Protein AF-A0A8H6BYC6-F1 (afdb_monomer_lite)

InterPro domains:
  IPR032675 Leucine-rich repeat domain superfamily [G3DSA:3.80.10.10] (5-93)
  IPR032675 Leucine-rich repeat domain superfamily [G3DSA:3.80.10.10] (94-194)
  IPR050328 Multifunctional Developmental and Immune Receptor [PTHR24373] (11-274)

Radius of gyration: 27.04 Å; chains: 1; bounding box: 64×53×70 Å

pLDDT: mean 70.38, std 21.56, range [21.83, 97.31]

Sequence (434 aa):
MVGCNLLPPQTIKNYMEFPENLEKLNLTHCYLSTLFYFKFPNSLVELALSGNAIQDLTSYNDVNKNWTDLVNLQDLDLYSNRIDTFNNGWPLFNDMFNKQLQLVDLRLNVCSIEKIAEELNLPPQMKVLDLSNNSLTGPFYLSRSLKHLYVLNLAENSIDDIKIIHEDDDPCRLYLLNLSYNPTDVASKMCLTRVYENSHLYYYNYCLGIRDFAICKPTMIDTELLLTYKSNMVQVDNYNDIKTSELDNNKVVQVISTSSYIFSDEIVDNIFNQQSKPAKSSTKYIEVSYEDAISVSQSQIWARFKNCIPNHSQNRATYKQGWSIDLGSGGNARLDFSNFLGGIGPAFKNELVGSFGIGGSLTCEINAGNHLQIAVLVKSFTVDKVKQREVKFTKFGLKNSKKKGWTFFPKFVLFDKKSLEIACITDPKFLDCS

Structure (mmCIF, N/CA/C/O backbone):
data_AF-A0A8H6BYC6-F1
#
_entry.id   AF-A0A8H6BYC6-F1
#
loop_
_atom_site.group_PDB
_atom_site.id
_atom_site.type_symbol
_atom_site.label_atom_id
_atom_site.label_alt_id
_atom_site.label_comp_id
_atom_site.label_asym_id
_atom_site.label_entity_id
_atom_site.label_seq_id
_atom_site.pdbx_PDB_ins_code
_atom_site.Cartn_x
_atom_site.Cartn_y
_atom_site.Cartn_z
_atom_site.occupancy
_atom_site.B_iso_or_equiv
_atom_site.auth_seq_id
_atom_site.auth_comp_id
_atom_site.auth_asym_id
_atom_site.auth_atom_id
_atom_site.pdbx_PDB_model_num
ATOM 1 N N . MET A 1 1 ? 14.139 -13.428 -23.090 1.00 34.16 1 MET A N 1
ATOM 2 C CA . MET A 1 1 ? 14.321 -12.006 -22.737 1.00 34.16 1 MET A CA 1
ATOM 3 C C . MET A 1 1 ? 14.955 -11.313 -23.921 1.00 34.16 1 MET A C 1
ATOM 5 O O . MET A 1 1 ? 16.068 -11.667 -24.283 1.00 34.16 1 MET A O 1
ATOM 9 N N . VAL A 1 2 ? 14.230 -10.398 -24.556 1.00 36.12 2 VAL A N 1
ATOM 10 C CA . VAL A 1 2 ? 14.816 -9.447 -25.503 1.00 36.12 2 VAL A CA 1
ATOM 11 C C . VAL A 1 2 ? 14.930 -8.157 -24.702 1.00 36.12 2 VAL A C 1
ATOM 13 O O . VAL A 1 2 ? 13.922 -7.497 -24.482 1.00 36.12 2 VAL A O 1
ATOM 16 N N . GLY A 1 3 ? 16.107 -7.883 -24.140 1.00 48.03 3 GLY A N 1
ATOM 17 C CA . GLY A 1 3 ? 16.351 -6.598 -23.486 1.00 48.03 3 GLY A CA 1
ATOM 18 C C . GLY A 1 3 ? 16.288 -5.476 -24.519 1.00 48.03 3 GLY A C 1
ATOM 19 O O . GLY A 1 3 ? 16.580 -5.698 -25.700 1.00 48.03 3 GLY A O 1
ATOM 20 N N . CYS A 1 4 ? 15.903 -4.273 -24.104 1.00 63.75 4 CYS A N 1
ATOM 21 C CA . CYS A 1 4 ? 15.996 -3.106 -24.976 1.00 63.75 4 CYS A CA 1
ATOM 22 C C . CYS A 1 4 ? 17.483 -2.824 -25.179 1.00 63.75 4 CYS A C 1
ATOM 24 O O . CYS A 1 4 ? 18.157 -2.338 -24.277 1.00 63.75 4 CYS A O 1
ATOM 26 N N . ASN A 1 5 ? 18.018 -3.163 -26.348 1.00 60.00 5 ASN A N 1
ATOM 27 C CA . ASN A 1 5 ? 19.403 -2.857 -26.682 1.00 60.00 5 ASN A CA 1
ATOM 28 C C . ASN A 1 5 ? 19.475 -1.400 -27.166 1.00 60.00 5 ASN A C 1
ATOM 30 O O . ASN A 1 5 ? 19.640 -1.126 -28.356 1.00 60.00 5 ASN A O 1
ATOM 34 N N . LEU A 1 6 ? 19.212 -0.465 -26.248 1.00 68.38 6 LEU A N 1
ATOM 35 C CA . LEU A 1 6 ? 19.207 0.965 -26.530 1.00 68.38 6 LEU A CA 1
ATOM 36 C C . LEU A 1 6 ? 20.654 1.456 -26.536 1.00 68.38 6 LEU A C 1
ATOM 38 O O . LEU A 1 6 ? 21.288 1.597 -25.493 1.00 68.38 6 LEU A O 1
ATOM 42 N N . LEU A 1 7 ? 21.187 1.694 -27.732 1.00 63.09 7 LEU A N 1
ATOM 43 C CA . LEU A 1 7 ? 22.473 2.364 -27.883 1.00 63.09 7 LEU A CA 1
ATOM 44 C C . LEU A 1 7 ? 22.322 3.856 -27.546 1.00 63.09 7 LEU A C 1
ATOM 46 O O . LEU A 1 7 ? 21.262 4.431 -27.820 1.00 63.09 7 LEU A O 1
ATOM 50 N N . PRO A 1 8 ? 23.369 4.506 -27.003 1.00 65.75 8 PRO A N 1
ATOM 51 C CA . PRO A 1 8 ? 23.369 5.948 -26.808 1.00 65.75 8 PRO A CA 1
ATOM 52 C C . PRO A 1 8 ? 22.996 6.667 -28.115 1.00 65.75 8 PRO A C 1
ATOM 54 O O . PRO A 1 8 ? 23.532 6.324 -29.176 1.00 65.75 8 PRO A O 1
ATOM 57 N N . PRO A 1 9 ? 22.082 7.647 -28.074 1.00 67.81 9 PRO A N 1
ATOM 58 C CA . PRO A 1 9 ? 21.648 8.354 -29.265 1.00 67.81 9 PRO A CA 1
ATOM 59 C C . PRO A 1 9 ? 22.823 9.122 -29.878 1.00 67.81 9 PRO A C 1
ATOM 61 O O . PRO A 1 9 ? 23.413 9.988 -29.241 1.00 67.81 9 PRO A O 1
ATOM 64 N N . GLN A 1 10 ? 23.123 8.851 -31.150 1.00 68.12 10 GLN A N 1
ATOM 65 C CA . GLN A 1 10 ? 24.040 9.658 -31.968 1.00 68.12 10 GLN A CA 1
ATOM 66 C C . GLN A 1 10 ? 23.292 10.846 -32.605 1.00 68.12 10 GLN A C 1
ATOM 68 O O . GLN A 1 10 ? 23.380 11.089 -33.807 1.00 68.12 10 GLN A O 1
ATOM 73 N N . THR A 1 11 ? 22.464 11.541 -31.821 1.00 63.91 11 THR A N 1
ATOM 74 C CA . THR A 1 11 ? 21.642 12.667 -32.291 1.00 63.91 11 THR A CA 1
ATOM 75 C C . THR A 1 11 ? 22.317 13.999 -31.975 1.00 63.91 11 THR A C 1
ATOM 77 O O . THR A 1 11 ? 23.083 14.100 -31.026 1.00 63.91 11 THR A O 1
ATOM 80 N N . ILE A 1 12 ? 21.976 15.063 -32.717 1.00 61.50 12 ILE A N 1
ATOM 81 C CA . ILE A 1 12 ? 22.467 16.435 -32.449 1.00 61.50 12 ILE A CA 1
ATOM 82 C C . ILE A 1 12 ? 22.128 16.883 -31.015 1.00 61.50 12 ILE A C 1
ATOM 84 O O . ILE A 1 12 ? 22.868 17.649 -30.403 1.00 61.50 12 ILE A O 1
ATOM 88 N N . LYS A 1 13 ? 21.005 16.391 -30.475 1.00 63.78 13 LYS A N 1
ATOM 89 C CA . LYS A 1 13 ? 20.530 16.694 -29.121 1.00 63.78 13 LYS A CA 1
ATOM 90 C C . LYS A 1 13 ? 21.220 15.855 -28.029 1.00 63.78 13 LYS A C 1
ATOM 92 O O . LYS A 1 13 ? 21.115 16.215 -26.865 1.00 63.78 13 LYS A O 1
ATOM 97 N N . ASN A 1 14 ? 21.924 14.769 -28.375 1.00 78.88 14 ASN A N 1
ATOM 98 C CA . ASN A 1 14 ? 22.519 13.785 -27.452 1.00 78.88 14 ASN A CA 1
ATOM 99 C C . ASN A 1 14 ? 21.523 13.070 -26.509 1.00 78.88 14 ASN A C 1
ATOM 101 O O . ASN A 1 14 ? 21.938 12.414 -25.554 1.00 78.88 14 ASN A O 1
ATOM 105 N N . TYR A 1 15 ? 20.217 13.163 -26.772 1.00 85.44 15 TYR A N 1
ATOM 106 C CA . TYR A 1 15 ? 19.170 12.434 -26.054 1.00 85.44 15 TYR A CA 1
ATOM 107 C C . TYR A 1 15 ? 18.055 11.970 -27.004 1.00 85.44 15 TYR A C 1
ATOM 109 O O . TYR A 1 15 ? 17.908 12.471 -28.124 1.00 85.44 15 TYR A O 1
ATOM 117 N N . MET A 1 16 ? 17.293 10.982 -26.545 1.00 88.06 16 MET A N 1
ATOM 118 C CA . MET A 1 16 ? 16.109 10.410 -27.174 1.00 88.06 16 MET A CA 1
ATOM 119 C C . MET A 1 16 ? 14.857 11.093 -26.616 1.00 88.06 16 MET A C 1
ATOM 121 O O . MET A 1 16 ? 14.696 11.191 -25.401 1.00 88.06 16 MET A O 1
ATOM 1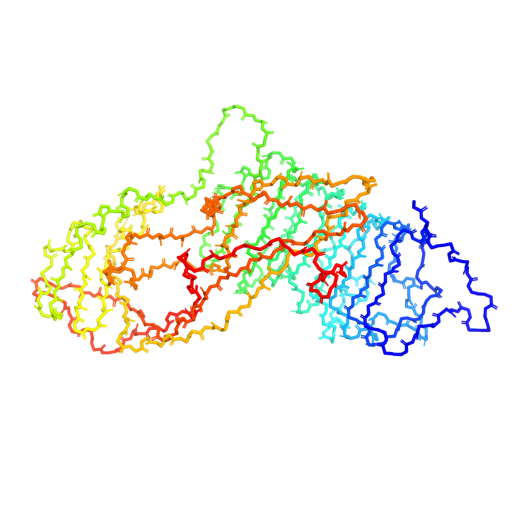25 N N . GLU A 1 17 ? 13.982 11.560 -27.505 1.00 90.44 17 GLU A N 1
ATOM 126 C CA . GLU A 1 17 ? 12.673 12.127 -27.162 1.00 90.44 17 GLU A CA 1
ATOM 127 C C . GLU A 1 17 ? 11.577 11.085 -27.407 1.00 90.44 17 GLU A C 1
ATOM 129 O O . GLU A 1 17 ? 11.654 10.295 -28.351 1.00 90.44 17 GLU A O 1
ATOM 134 N N . PHE A 1 18 ? 10.547 11.107 -26.566 1.00 91.44 18 PHE A N 1
ATOM 135 C CA . PHE A 1 18 ? 9.344 10.293 -26.722 1.00 91.44 18 PHE A CA 1
ATOM 136 C C . PHE A 1 18 ? 8.170 11.167 -27.188 1.00 91.44 18 PHE A C 1
ATOM 138 O O . PHE A 1 18 ? 8.237 12.391 -27.057 1.00 91.44 18 PHE A O 1
ATOM 145 N N . PRO A 1 19 ? 7.088 10.574 -27.729 1.00 94.56 19 PRO A N 1
ATOM 146 C CA . PRO A 1 19 ? 5.890 11.327 -28.089 1.00 94.56 19 PRO A CA 1
ATOM 147 C C . PRO A 1 19 ? 5.368 12.167 -26.916 1.00 94.56 19 PRO A C 1
ATOM 149 O O . PRO A 1 19 ? 5.269 11.668 -25.798 1.00 94.56 19 PRO A O 1
ATOM 152 N N . GLU A 1 20 ? 4.983 13.419 -27.175 1.00 94.25 20 GLU A N 1
ATOM 153 C CA . GLU A 1 20 ? 4.589 14.373 -26.122 1.00 94.25 20 GLU A CA 1
ATOM 154 C C . GLU A 1 20 ? 3.358 13.938 -25.310 1.00 94.25 20 GLU A C 1
ATOM 156 O O . GLU A 1 20 ? 3.201 14.378 -24.179 1.00 94.25 20 GLU A O 1
ATOM 161 N N . ASN A 1 21 ? 2.520 13.043 -25.847 1.00 94.94 21 ASN A N 1
ATOM 162 C CA . ASN A 1 21 ? 1.317 12.512 -25.187 1.00 94.94 21 ASN A CA 1
ATOM 163 C C . ASN A 1 21 ? 1.530 11.120 -24.556 1.00 94.94 21 ASN A C 1
ATOM 165 O O . ASN A 1 21 ? 0.559 10.420 -24.275 1.00 94.94 21 ASN A O 1
ATOM 169 N N . LEU A 1 22 ? 2.777 10.654 -24.428 1.00 95.75 22 LEU A N 1
ATOM 170 C CA . LEU A 1 22 ? 3.064 9.336 -23.868 1.00 95.75 22 LEU A CA 1
ATOM 171 C C . LEU A 1 22 ? 2.863 9.329 -22.345 1.00 95.75 22 LEU A C 1
ATOM 173 O O . LEU A 1 22 ? 3.678 9.863 -21.603 1.00 95.75 22 LEU A O 1
ATOM 177 N N . GLU A 1 23 ? 1.822 8.636 -21.886 1.00 94.62 23 GLU A N 1
ATOM 178 C CA . GLU A 1 23 ? 1.494 8.527 -20.457 1.00 94.62 23 GLU A CA 1
ATOM 179 C C . GLU A 1 23 ? 2.220 7.378 -19.743 1.00 94.62 23 GLU A C 1
ATOM 181 O O . GLU A 1 23 ? 2.421 7.427 -18.532 1.00 94.62 23 GLU A O 1
ATOM 186 N N . LYS A 1 24 ? 2.623 6.330 -20.468 1.00 96.19 24 LYS A N 1
ATOM 187 C CA . LYS A 1 24 ? 3.232 5.128 -19.883 1.00 96.19 24 LYS A CA 1
ATOM 188 C C . LYS A 1 24 ? 4.471 4.723 -20.653 1.00 96.19 24 LYS A C 1
ATOM 190 O O . LYS A 1 24 ? 4.411 4.543 -21.870 1.00 96.19 24 LYS A O 1
ATOM 195 N N . LEU A 1 25 ? 5.577 4.530 -19.946 1.00 93.69 25 LEU A N 1
ATOM 196 C CA . LEU A 1 25 ? 6.842 4.130 -20.547 1.00 93.69 25 LEU A CA 1
ATOM 197 C C . LEU A 1 25 ? 7.466 2.980 -19.763 1.00 93.69 25 LEU A C 1
ATOM 199 O O . LEU A 1 25 ? 7.747 3.093 -18.572 1.00 93.69 25 LEU A O 1
ATOM 203 N N . ASN A 1 26 ? 7.718 1.877 -20.466 1.00 91.19 26 ASN A N 1
ATOM 204 C CA . ASN A 1 26 ? 8.394 0.716 -19.915 1.00 91.19 26 ASN A CA 1
ATOM 205 C C . ASN A 1 26 ? 9.794 0.574 -20.525 1.00 91.19 26 ASN A C 1
ATOM 207 O O . ASN A 1 26 ? 9.941 0.274 -21.709 1.00 91.19 26 ASN A O 1
ATOM 211 N N . LEU A 1 27 ? 10.805 0.785 -19.688 1.00 92.12 27 LEU A N 1
ATOM 212 C CA . LEU A 1 27 ? 12.231 0.633 -19.968 1.00 92.12 27 LEU A CA 1
ATOM 213 C C . LEU A 1 27 ? 12.862 -0.432 -19.048 1.00 92.12 27 LEU A C 1
ATOM 215 O O . LEU A 1 27 ? 14.008 -0.319 -18.609 1.00 92.12 27 LEU A O 1
ATOM 219 N N . THR A 1 28 ? 12.096 -1.475 -18.738 1.00 90.62 28 THR A N 1
ATOM 220 C CA . THR A 1 28 ? 12.511 -2.585 -17.880 1.00 90.62 28 THR A CA 1
ATOM 221 C C . THR A 1 28 ? 13.517 -3.503 -18.588 1.00 90.62 28 THR A C 1
ATOM 223 O O . THR A 1 28 ? 13.312 -3.878 -19.742 1.00 90.62 28 THR A O 1
ATOM 226 N N . HIS A 1 29 ? 14.586 -3.912 -17.896 1.00 90.50 29 HIS A N 1
ATOM 227 C CA . HIS A 1 29 ? 15.654 -4.778 -18.423 1.00 90.50 29 HIS A CA 1
ATOM 228 C C . HIS A 1 29 ? 16.299 -4.253 -19.724 1.00 90.50 29 HIS A C 1
ATOM 230 O O . HIS A 1 29 ? 16.601 -5.019 -20.645 1.00 90.50 29 HIS A O 1
ATOM 236 N N . CYS A 1 30 ? 16.527 -2.940 -19.804 1.00 88.75 30 CYS A N 1
ATOM 237 C CA . CYS A 1 30 ? 17.185 -2.290 -20.942 1.00 88.75 30 CYS A CA 1
ATOM 238 C C . CYS A 1 30 ? 18.696 -2.038 -20.712 1.00 88.75 30 CYS A C 1
ATOM 240 O O . CYS A 1 30 ? 19.317 -1.307 -21.479 1.00 88.75 30 CYS A O 1
ATOM 242 N N . TYR A 1 31 ? 19.297 -2.608 -19.657 1.00 89.31 31 TYR A N 1
ATOM 243 C CA . TYR A 1 31 ? 20.715 -2.427 -19.294 1.00 89.31 31 TYR A CA 1
ATOM 244 C C . TYR A 1 31 ? 21.146 -0.963 -19.076 1.00 89.31 31 TYR A C 1
ATOM 246 O O . TYR A 1 31 ? 22.307 -0.609 -19.288 1.00 89.31 31 TYR A O 1
ATOM 254 N N . LEU A 1 32 ? 20.228 -0.099 -18.639 1.00 90.81 32 LEU A N 1
ATOM 255 C CA . LEU A 1 32 ? 20.509 1.324 -18.445 1.00 90.81 32 LEU A CA 1
ATOM 256 C C . LEU A 1 32 ? 21.374 1.534 -17.201 1.00 90.81 32 LEU A C 1
ATOM 258 O O . LEU A 1 32 ? 20.978 1.152 -16.108 1.00 90.81 32 LEU A O 1
ATOM 262 N N . SER A 1 33 ? 22.534 2.172 -17.339 1.00 90.94 33 SER A N 1
ATOM 263 C CA . SER A 1 33 ? 23.321 2.660 -16.192 1.00 90.94 33 SER A CA 1
ATOM 264 C C . SER A 1 33 ? 23.049 4.131 -15.865 1.00 90.94 33 SER A C 1
ATOM 266 O O . SER A 1 33 ? 23.378 4.601 -14.779 1.00 90.94 33 SER A O 1
ATOM 268 N N . THR A 1 34 ? 22.443 4.867 -16.799 1.00 89.88 34 THR A N 1
ATOM 269 C CA . THR A 1 34 ? 22.143 6.296 -16.677 1.00 89.88 34 THR A CA 1
ATOM 270 C C . THR A 1 34 ? 20.880 6.660 -17.452 1.00 89.88 34 THR A C 1
ATOM 272 O O . THR A 1 34 ? 20.549 6.030 -18.459 1.00 89.88 34 THR A O 1
ATOM 275 N N . LEU A 1 35 ? 20.200 7.714 -16.998 1.00 91.19 35 LEU A N 1
ATOM 276 C CA . LEU A 1 35 ? 19.037 8.303 -17.665 1.00 91.19 35 LEU A CA 1
ATOM 277 C C . LEU A 1 35 ? 19.395 9.520 -18.528 1.00 91.19 35 LEU A C 1
ATOM 279 O O . LEU A 1 35 ? 18.521 10.103 -19.168 1.00 91.19 35 LEU A O 1
ATOM 283 N N . PHE A 1 36 ? 20.678 9.889 -18.591 1.00 89.31 36 PHE A N 1
ATOM 284 C CA . PHE A 1 36 ? 21.164 11.068 -19.308 1.00 89.31 36 PHE A CA 1
ATOM 285 C C . PHE A 1 36 ? 20.740 11.112 -20.788 1.00 89.31 36 PHE A C 1
ATOM 287 O O . PHE A 1 36 ? 20.568 12.185 -21.363 1.00 89.31 36 PHE A O 1
ATOM 294 N N . TYR A 1 37 ? 20.544 9.953 -21.413 1.00 88.69 37 TYR A N 1
ATOM 295 C CA . TYR A 1 37 ? 20.213 9.844 -22.832 1.00 88.69 37 TYR A CA 1
ATOM 296 C C . TYR A 1 37 ? 18.720 9.947 -23.150 1.00 88.69 37 TYR A C 1
ATOM 298 O O . TYR A 1 37 ? 18.348 9.780 -24.308 1.00 88.69 37 TYR A O 1
ATOM 306 N N . PHE A 1 38 ? 17.861 10.222 -22.172 1.00 91.88 38 PHE A N 1
ATOM 307 C CA . PHE A 1 38 ? 16.415 10.304 -22.370 1.00 91.88 38 PHE A CA 1
ATOM 308 C C . PHE A 1 38 ? 15.901 11.690 -22.017 1.00 91.88 38 PHE A C 1
ATOM 310 O O . PHE A 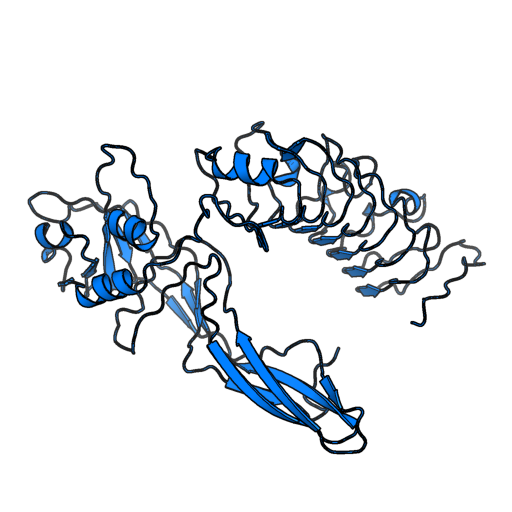1 38 ? 16.383 12.305 -21.074 1.00 91.88 38 PHE A O 1
ATOM 317 N N . LYS A 1 39 ? 14.893 12.159 -22.748 1.00 93.62 39 LYS A N 1
ATOM 318 C CA . LYS A 1 39 ? 14.033 13.269 -22.345 1.00 93.62 39 LYS A CA 1
ATOM 319 C C . LYS A 1 39 ? 12.609 12.740 -22.247 1.00 93.62 39 LYS A C 1
ATOM 321 O O . LYS A 1 39 ? 11.969 12.485 -23.270 1.00 93.62 39 LYS A O 1
ATOM 326 N N . PHE A 1 40 ? 12.144 12.532 -21.020 1.00 95.69 40 PHE A N 1
ATOM 327 C CA . PHE A 1 40 ? 10.798 12.034 -20.771 1.00 95.69 40 PHE A CA 1
ATOM 328 C C . PHE A 1 40 ? 9.763 13.148 -21.002 1.00 95.69 40 PHE A C 1
ATOM 330 O O . PHE A 1 40 ? 10.038 14.308 -20.681 1.00 95.69 40 PHE A O 1
ATOM 337 N N . PRO A 1 41 ? 8.594 12.829 -21.583 1.00 95.31 41 PRO A N 1
ATOM 338 C CA . PRO A 1 41 ? 7.543 13.808 -21.808 1.00 95.31 41 PRO A CA 1
ATOM 339 C C . PRO A 1 41 ? 6.835 14.128 -20.486 1.00 95.31 41 PRO A C 1
ATOM 341 O O . PRO A 1 41 ? 6.686 13.270 -19.620 1.00 95.31 41 PRO A O 1
ATOM 344 N N . ASN A 1 42 ? 6.366 15.364 -20.328 1.00 95.12 42 ASN A N 1
ATOM 345 C CA . ASN A 1 42 ? 5.672 15.815 -19.115 1.00 95.12 42 ASN A CA 1
ATOM 346 C C . ASN A 1 42 ? 4.287 15.167 -18.912 1.00 95.12 42 ASN A C 1
ATOM 348 O O . ASN A 1 42 ? 3.733 15.252 -17.819 1.00 95.12 42 ASN A O 1
ATOM 352 N N . SER A 1 43 ? 3.723 14.528 -19.940 1.00 96.38 43 SER A N 1
ATOM 353 C CA . SER A 1 43 ? 2.489 13.735 -19.864 1.00 96.38 43 SER A CA 1
ATOM 354 C C . SER A 1 43 ? 2.671 12.386 -19.167 1.00 96.38 43 SER A C 1
ATOM 356 O O . SER A 1 43 ? 1.677 11.723 -18.884 1.00 96.38 43 SER A O 1
ATOM 358 N N . LEU A 1 44 ? 3.911 11.980 -18.877 1.00 97.31 44 LEU A N 1
ATOM 359 C CA . LEU A 1 44 ? 4.208 10.673 -18.310 1.00 97.31 44 LEU A CA 1
ATOM 360 C C . LEU A 1 44 ? 3.614 10.520 -16.902 1.00 97.31 44 LEU A C 1
ATOM 362 O O . LEU A 1 44 ? 3.881 11.327 -16.015 1.00 97.31 44 LEU A O 1
ATOM 366 N N . VAL A 1 45 ? 2.832 9.458 -16.718 1.00 95.06 45 VAL A N 1
ATOM 367 C CA . VAL A 1 45 ? 2.161 9.058 -15.474 1.00 95.06 45 VAL A CA 1
ATOM 368 C C . VAL A 1 45 ? 2.851 7.846 -14.849 1.00 95.06 45 VAL A C 1
ATOM 370 O O . VAL A 1 45 ? 3.026 7.808 -13.633 1.00 95.06 45 VAL A O 1
ATOM 373 N N . GLU A 1 46 ? 3.288 6.885 -15.667 1.00 96.19 46 GLU A N 1
ATOM 374 C CA . GLU A 1 46 ? 3.936 5.650 -15.208 1.00 96.19 46 GLU A CA 1
ATOM 375 C C . GLU A 1 46 ? 5.289 5.460 -15.908 1.00 96.19 46 GLU A C 1
ATOM 377 O O . GLU A 1 46 ? 5.368 5.421 -17.144 1.00 96.19 46 GLU A O 1
ATOM 382 N N . LEU A 1 47 ? 6.354 5.300 -15.118 1.00 95.88 47 LEU A N 1
ATOM 383 C CA . LEU A 1 47 ? 7.709 5.043 -15.604 1.00 95.88 47 LEU A CA 1
ATOM 384 C C . LEU A 1 47 ? 8.279 3.780 -14.955 1.00 95.88 47 LEU A C 1
ATOM 386 O O . LEU A 1 47 ? 8.622 3.772 -13.773 1.00 95.88 47 LEU A O 1
ATOM 390 N N . ALA A 1 48 ? 8.427 2.721 -15.752 1.00 94.50 48 ALA A N 1
ATOM 391 C CA . ALA A 1 48 ? 9.052 1.478 -15.314 1.00 94.50 48 ALA A CA 1
ATOM 392 C C . ALA A 1 48 ? 10.510 1.405 -15.781 1.00 94.50 48 ALA A C 1
ATOM 394 O O . ALA A 1 48 ? 10.788 1.312 -16.975 1.00 94.50 48 ALA A O 1
ATOM 395 N N . LEU A 1 49 ? 11.440 1.422 -14.830 1.00 95.38 49 LEU A N 1
ATOM 396 C CA . LEU A 1 49 ? 12.895 1.376 -15.017 1.00 95.38 49 LEU A CA 1
ATOM 397 C C . LEU A 1 49 ? 13.518 0.150 -14.334 1.00 95.38 49 LEU A C 1
ATOM 399 O O . LEU A 1 49 ? 14.713 0.135 -14.022 1.00 95.38 49 LEU A O 1
ATOM 403 N N . SER A 1 50 ? 12.718 -0.886 -14.104 1.00 94.25 50 SER A N 1
ATOM 404 C CA . SER A 1 50 ? 13.137 -2.041 -13.322 1.00 94.25 50 SER A CA 1
ATOM 405 C C . SER A 1 50 ? 14.191 -2.916 -14.023 1.00 94.25 50 SER A C 1
ATOM 407 O O . SER A 1 50 ? 14.261 -2.968 -15.252 1.00 94.25 50 SER A O 1
ATOM 409 N N . GLY A 1 51 ? 15.036 -3.614 -13.263 1.00 93.19 51 GLY A N 1
ATOM 410 C CA . GLY A 1 51 ? 16.017 -4.562 -13.810 1.00 93.19 51 GLY A CA 1
ATOM 411 C C . GLY A 1 51 ? 17.127 -3.907 -14.641 1.00 93.19 51 GLY A C 1
ATOM 412 O O . GLY A 1 51 ? 17.589 -4.485 -15.628 1.00 93.19 51 GLY A O 1
ATOM 413 N N . ASN A 1 52 ? 17.526 -2.685 -14.288 1.00 93.06 52 ASN A N 1
ATOM 414 C CA . ASN A 1 52 ? 18.601 -1.941 -14.944 1.00 93.06 52 ASN A CA 1
ATOM 415 C C . ASN A 1 52 ? 19.857 -1.877 -14.044 1.00 93.06 52 ASN A C 1
ATOM 417 O O . ASN A 1 52 ? 20.019 -2.643 -13.098 1.00 93.06 52 ASN A O 1
ATOM 421 N N . ALA A 1 53 ? 20.811 -1.012 -14.384 1.00 94.38 53 ALA A N 1
ATOM 422 C CA . ALA A 1 53 ? 22.046 -0.779 -13.638 1.00 94.38 53 ALA A CA 1
ATOM 423 C C . ALA A 1 53 ? 22.150 0.675 -13.141 1.00 94.38 53 ALA A C 1
ATOM 425 O O . ALA A 1 53 ? 23.258 1.190 -12.981 1.00 94.38 53 ALA A O 1
ATOM 426 N N . ILE A 1 54 ? 21.012 1.346 -12.938 1.00 93.12 54 ILE A N 1
ATOM 427 C CA . ILE A 1 54 ? 20.957 2.745 -12.507 1.00 93.12 54 ILE A CA 1
ATOM 428 C C . ILE A 1 54 ? 21.445 2.809 -11.061 1.00 93.12 54 ILE A C 1
ATOM 430 O O . ILE A 1 54 ? 20.938 2.086 -10.209 1.00 93.12 54 ILE A O 1
ATOM 434 N N . GLN A 1 55 ? 22.433 3.658 -10.793 1.00 92.00 55 GLN A N 1
ATOM 435 C CA . GLN A 1 55 ? 22.936 3.914 -9.438 1.00 92.00 55 GLN A CA 1
ATOM 436 C C . GLN A 1 55 ? 22.443 5.260 -8.898 1.00 92.00 55 GLN A C 1
ATOM 438 O O . GLN A 1 55 ? 22.247 5.409 -7.697 1.00 92.00 55 GLN A O 1
ATOM 443 N N . ASP A 1 56 ? 22.203 6.226 -9.788 1.00 86.62 56 ASP A N 1
ATOM 444 C CA . ASP A 1 56 ? 21.880 7.596 -9.409 1.00 86.62 56 ASP A CA 1
ATOM 445 C C . ASP A 1 56 ? 20.875 8.254 -10.370 1.00 86.62 56 ASP A C 1
ATOM 447 O O . ASP A 1 56 ? 21.070 8.300 -11.593 1.00 86.62 56 ASP A O 1
ATOM 451 N N . LEU A 1 57 ? 19.807 8.811 -9.793 1.00 89.50 57 LEU A N 1
ATOM 452 C CA . LEU A 1 57 ? 18.776 9.547 -10.521 1.00 89.50 57 LEU A CA 1
ATOM 453 C C . LEU A 1 57 ? 19.174 10.994 -10.824 1.00 89.50 57 LEU A C 1
ATOM 455 O O . LEU A 1 57 ? 18.578 11.586 -11.728 1.00 89.50 57 LEU A O 1
ATOM 459 N N . THR A 1 58 ? 20.167 11.575 -10.136 1.00 88.00 58 THR A N 1
ATOM 460 C CA . THR A 1 58 ? 20.570 12.969 -10.407 1.00 88.00 58 THR A CA 1
ATOM 461 C C . THR A 1 58 ? 21.119 13.143 -11.824 1.00 88.00 58 THR A C 1
ATOM 463 O O . THR A 1 58 ? 20.965 14.212 -12.408 1.00 88.00 58 THR A O 1
ATOM 466 N N . SER A 1 59 ? 21.627 12.063 -12.432 1.00 86.50 59 SER A N 1
ATOM 467 C CA . SER A 1 59 ? 22.110 12.031 -13.820 1.00 86.50 59 SER A CA 1
ATOM 468 C C . SER A 1 59 ? 21.067 12.386 -14.891 1.00 86.50 59 SER A C 1
ATOM 470 O O . SER A 1 59 ? 21.440 12.700 -16.023 1.00 86.50 59 SER A O 1
ATOM 472 N N . TYR A 1 60 ? 19.769 12.341 -14.568 1.00 91.50 60 TYR A N 1
ATOM 473 C CA . TYR A 1 60 ? 18.720 12.803 -15.481 1.00 91.50 60 TYR A CA 1
ATOM 474 C C . TYR A 1 60 ? 18.666 14.332 -15.580 1.00 91.50 60 TYR A C 1
ATOM 476 O O . TYR A 1 60 ? 18.323 14.850 -16.638 1.00 91.50 60 TYR A O 1
ATOM 484 N N . ASN A 1 61 ? 19.006 15.052 -14.508 1.00 89.81 61 ASN A N 1
ATOM 485 C CA . ASN A 1 61 ? 18.861 16.501 -14.456 1.00 89.81 61 ASN A CA 1
ATOM 486 C C . ASN A 1 61 ? 19.967 17.214 -15.245 1.00 89.81 61 ASN A C 1
ATOM 488 O O . ASN A 1 61 ? 21.150 17.081 -14.942 1.00 89.81 61 ASN A O 1
ATOM 492 N N . ASP A 1 62 ? 19.574 18.045 -16.206 1.00 88.38 62 ASP A N 1
ATOM 493 C CA . ASP A 1 62 ? 20.436 19.011 -16.882 1.00 88.38 62 ASP A CA 1
ATOM 494 C C . ASP A 1 62 ? 19.646 20.275 -17.288 1.00 88.38 62 ASP A C 1
ATOM 496 O O . ASP A 1 62 ? 18.540 20.525 -16.812 1.00 88.38 62 ASP A O 1
ATOM 500 N N . VAL A 1 63 ? 20.224 21.110 -18.157 1.00 88.00 63 VAL A N 1
ATOM 501 C CA . VAL A 1 63 ? 19.596 22.359 -18.629 1.00 88.00 63 VAL A CA 1
ATOM 502 C C . VAL A 1 63 ? 18.342 22.157 -19.499 1.00 88.00 63 VAL A C 1
ATOM 504 O O . VAL A 1 63 ? 17.595 23.108 -19.707 1.00 88.00 63 VAL A O 1
ATOM 507 N N . ASN A 1 64 ? 18.118 20.957 -20.037 1.00 88.81 64 ASN A N 1
ATOM 508 C CA . ASN A 1 64 ? 17.052 20.612 -20.986 1.00 88.81 64 ASN A CA 1
ATOM 509 C C . ASN A 1 64 ? 16.017 19.622 -20.432 1.00 88.81 64 ASN A C 1
ATOM 511 O O . ASN A 1 64 ? 14.961 19.451 -21.054 1.00 88.81 64 ASN A O 1
ATOM 515 N N . LYS A 1 65 ? 16.347 18.914 -19.350 1.00 91.12 65 LYS A N 1
ATOM 516 C CA . LYS A 1 65 ? 15.510 17.881 -18.737 1.00 91.12 65 LYS A CA 1
ATOM 517 C C . LYS A 1 65 ? 15.673 17.885 -17.223 1.00 91.12 65 LYS A C 1
ATOM 519 O O . LYS A 1 65 ? 16.791 17.904 -16.717 1.00 91.12 65 LYS A O 1
ATOM 524 N N . ASN A 1 66 ? 14.559 17.843 -16.499 1.00 90.62 66 ASN A N 1
ATOM 525 C CA . ASN A 1 66 ? 14.566 17.773 -15.045 1.00 90.62 66 ASN A CA 1
ATOM 526 C C . ASN A 1 66 ? 13.453 16.852 -14.536 1.00 90.62 66 ASN A C 1
ATOM 528 O O . ASN A 1 66 ? 12.349 16.834 -15.082 1.00 90.62 66 ASN A O 1
ATOM 532 N N . TRP A 1 67 ? 13.711 16.100 -13.464 1.00 91.81 67 TRP A N 1
ATOM 533 C CA . TRP A 1 67 ? 12.676 15.331 -12.760 1.00 91.81 67 TRP A CA 1
ATOM 534 C C . TRP A 1 67 ? 11.484 16.198 -12.346 1.00 91.81 67 TRP A C 1
ATOM 536 O O . TRP A 1 67 ? 10.354 15.719 -12.334 1.00 91.81 67 TRP A O 1
ATOM 546 N N . THR A 1 68 ? 11.715 17.482 -12.056 1.00 89.31 68 THR A N 1
ATOM 547 C CA . THR A 1 68 ? 10.654 18.434 -11.698 1.00 89.31 68 THR A CA 1
ATOM 548 C C . THR A 1 68 ? 9.684 18.733 -12.830 1.00 89.31 68 THR A C 1
ATOM 550 O O . THR A 1 68 ? 8.589 19.216 -12.553 1.00 89.31 68 THR A O 1
ATOM 553 N N . ASP A 1 69 ? 10.063 18.453 -14.079 1.00 90.94 69 ASP A N 1
ATOM 554 C CA . ASP A 1 69 ? 9.210 18.657 -15.253 1.00 90.94 69 ASP A CA 1
ATOM 555 C C . ASP A 1 69 ? 8.169 17.533 -15.397 1.00 90.94 69 ASP A C 1
ATOM 557 O O . ASP A 1 69 ? 7.147 17.705 -16.064 1.00 90.94 69 ASP A O 1
ATOM 561 N N . LEU A 1 70 ? 8.392 16.389 -14.737 1.00 93.56 70 LEU A N 1
ATOM 562 C CA . LEU A 1 70 ? 7.516 15.213 -14.758 1.00 93.56 70 LEU A CA 1
ATOM 563 C C . LEU A 1 70 ? 6.407 15.330 -13.706 1.00 93.56 70 LEU A C 1
ATOM 565 O O . LEU A 1 70 ? 6.192 14.440 -12.888 1.00 93.56 70 LEU A O 1
ATOM 569 N N . VAL A 1 71 ? 5.700 16.460 -13.719 1.00 92.31 71 VAL A N 1
ATOM 570 C CA . VAL A 1 71 ? 4.691 16.807 -12.705 1.00 92.31 71 VAL A CA 1
ATOM 571 C C . VAL A 1 71 ? 3.529 15.814 -12.641 1.00 92.31 71 VAL A C 1
ATOM 573 O O . VAL A 1 71 ? 2.935 15.661 -11.580 1.00 92.31 71 VAL A O 1
ATOM 576 N N . ASN A 1 72 ? 3.232 15.114 -13.740 1.00 94.44 72 ASN A N 1
ATOM 577 C CA . ASN A 1 72 ? 2.145 14.135 -13.818 1.00 94.44 72 ASN A CA 1
ATOM 578 C C . ASN A 1 72 ? 2.553 12.716 -13.397 1.00 94.44 72 ASN A C 1
ATOM 580 O O . ASN A 1 72 ? 1.680 11.850 -13.319 1.00 94.44 72 ASN A O 1
ATOM 584 N N . LEU A 1 73 ? 3.842 12.477 -13.123 1.00 95.31 73 LEU A N 1
ATOM 585 C CA . LEU A 1 73 ? 4.348 11.154 -12.777 1.00 95.31 73 LEU A CA 1
ATOM 586 C C . LEU A 1 73 ? 3.773 10.713 -11.429 1.00 95.31 73 LEU A C 1
ATOM 588 O O . LEU A 1 73 ? 3.952 11.399 -10.422 1.00 95.31 73 LEU A O 1
ATOM 592 N N . GLN A 1 74 ? 3.094 9.568 -11.427 1.00 94.50 74 GLN A N 1
ATOM 593 C CA . GLN A 1 74 ? 2.439 8.971 -10.262 1.00 94.50 74 GLN A CA 1
ATOM 594 C C . GLN A 1 74 ? 3.135 7.688 -9.814 1.00 94.50 74 GLN A C 1
ATOM 596 O O . GLN A 1 74 ? 3.273 7.484 -8.609 1.00 94.50 74 GLN A O 1
ATOM 601 N N . ASP A 1 75 ? 3.633 6.886 -10.756 1.00 93.25 75 ASP A N 1
ATOM 602 C CA . ASP A 1 75 ? 4.258 5.598 -10.457 1.00 93.25 75 ASP A CA 1
ATOM 603 C C . ASP A 1 75 ? 5.676 5.540 -11.034 1.00 93.25 75 ASP A C 1
ATOM 605 O O . ASP A 1 75 ? 5.882 5.668 -12.248 1.00 93.25 75 ASP A O 1
ATOM 609 N N . LEU A 1 76 ? 6.660 5.325 -10.157 1.00 95.50 76 LEU A N 1
ATOM 610 C CA . LEU A 1 76 ? 8.065 5.160 -10.522 1.00 95.50 76 LEU A CA 1
ATOM 611 C C . LEU A 1 76 ? 8.592 3.824 -9.997 1.00 95.50 76 LEU A C 1
ATOM 613 O O . LEU A 1 76 ? 8.789 3.640 -8.793 1.00 95.50 76 LEU A O 1
ATOM 617 N N . ASP A 1 77 ? 8.853 2.899 -10.917 1.00 93.69 77 ASP A N 1
ATOM 618 C CA . ASP A 1 77 ? 9.386 1.576 -10.594 1.00 93.69 77 ASP A CA 1
ATOM 619 C C . ASP A 1 77 ? 10.886 1.501 -10.899 1.00 93.69 77 ASP A C 1
ATOM 621 O O . ASP A 1 77 ? 11.302 1.492 -12.059 1.00 93.69 77 ASP A O 1
ATOM 625 N N . LEU A 1 78 ? 11.698 1.442 -9.844 1.00 95.31 78 LEU A N 1
ATOM 626 C CA . LEU A 1 78 ? 13.153 1.298 -9.890 1.00 95.31 78 LEU A CA 1
ATOM 627 C C . LEU A 1 78 ? 13.614 -0.050 -9.318 1.00 95.31 78 LEU A C 1
ATOM 629 O O . LEU A 1 78 ? 14.800 -0.194 -9.016 1.00 95.31 78 LEU A O 1
ATOM 633 N N . TYR A 1 79 ? 12.722 -1.042 -9.211 1.00 92.06 79 TYR A N 1
ATOM 634 C CA . TYR A 1 79 ? 13.043 -2.397 -8.755 1.00 92.06 79 TYR A CA 1
ATOM 635 C C . TYR A 1 79 ? 14.319 -2.949 -9.406 1.00 92.06 79 TYR A C 1
ATOM 637 O O . TYR A 1 79 ? 14.507 -2.818 -10.617 1.00 92.06 79 TYR A O 1
ATOM 645 N N . SER A 1 80 ? 15.165 -3.639 -8.638 1.00 94.81 80 SER A N 1
ATOM 646 C CA . SER A 1 80 ? 16.342 -4.331 -9.180 1.00 94.81 80 SER A CA 1
ATOM 647 C C . SER A 1 80 ? 17.298 -3.394 -9.937 1.00 94.81 80 SER A C 1
ATOM 649 O O . SER A 1 80 ? 17.623 -3.632 -11.104 1.00 94.81 80 SER A O 1
ATOM 651 N N . ASN A 1 81 ? 17.744 -2.327 -9.271 1.00 95.44 81 ASN A N 1
ATOM 652 C CA . ASN A 1 81 ? 18.777 -1.400 -9.748 1.00 95.44 81 ASN A CA 1
ATOM 653 C C . ASN A 1 81 ? 20.002 -1.403 -8.810 1.00 95.44 81 ASN A C 1
ATOM 655 O O . ASN A 1 81 ? 20.096 -2.208 -7.889 1.00 95.44 81 ASN A O 1
ATOM 659 N N . ARG A 1 82 ? 20.985 -0.528 -9.055 1.00 94.38 82 ARG A N 1
ATOM 660 C CA . ARG A 1 82 ? 22.231 -0.421 -8.266 1.00 94.38 82 ARG A CA 1
ATOM 661 C C . ARG A 1 82 ? 22.244 0.793 -7.339 1.00 94.38 82 ARG A C 1
ATOM 663 O O . ARG A 1 82 ? 23.308 1.298 -7.008 1.00 94.38 82 ARG A O 1
ATOM 670 N N . ILE A 1 83 ? 21.068 1.292 -6.973 1.00 92.31 83 ILE A N 1
ATOM 671 C CA . ILE A 1 83 ? 20.920 2.451 -6.092 1.00 92.31 83 ILE A CA 1
ATOM 672 C C . ILE A 1 83 ? 21.403 2.056 -4.693 1.00 92.31 83 ILE A C 1
ATOM 674 O O . ILE A 1 83 ? 20.864 1.129 -4.094 1.00 92.31 83 ILE A O 1
ATOM 678 N N . ASP A 1 84 ? 22.407 2.757 -4.179 1.00 88.81 84 ASP A N 1
ATOM 679 C CA . ASP A 1 84 ? 23.043 2.494 -2.880 1.00 88.81 84 ASP A CA 1
ATOM 680 C C . ASP A 1 84 ? 22.776 3.589 -1.834 1.00 88.81 84 ASP A C 1
ATOM 682 O O . ASP A 1 84 ? 22.969 3.389 -0.632 1.00 88.81 84 ASP A O 1
ATOM 686 N N . THR A 1 85 ? 22.269 4.740 -2.275 1.00 82.56 85 THR A N 1
ATOM 687 C CA . THR A 1 85 ? 21.977 5.892 -1.426 1.00 82.56 85 THR A CA 1
ATOM 688 C C . THR A 1 85 ? 20.546 6.371 -1.622 1.00 82.56 85 THR A C 1
ATOM 690 O O . THR A 1 85 ? 20.044 6.476 -2.738 1.00 82.56 85 THR A O 1
ATOM 693 N N . PHE A 1 86 ? 19.890 6.699 -0.510 1.00 83.69 86 PHE A N 1
ATOM 694 C CA . PHE A 1 86 ? 18.558 7.292 -0.494 1.00 83.69 86 PHE A CA 1
ATOM 695 C C . PHE A 1 86 ? 18.627 8.597 0.308 1.00 83.69 86 PHE A C 1
ATOM 697 O O . PHE A 1 86 ? 18.564 8.594 1.539 1.00 83.69 86 PHE A O 1
ATOM 704 N N . ASN A 1 87 ? 18.880 9.714 -0.386 1.00 81.62 87 ASN A N 1
ATOM 705 C CA . ASN A 1 87 ? 19.211 11.002 0.231 1.00 81.62 87 ASN A CA 1
ATOM 706 C C . ASN A 1 87 ? 18.460 12.194 -0.391 1.00 81.62 87 ASN A C 1
ATOM 708 O O . ASN A 1 87 ? 17.876 12.097 -1.467 1.00 81.62 87 ASN A O 1
ATOM 712 N N . ASN A 1 88 ? 18.500 13.342 0.287 1.00 78.69 88 ASN A N 1
ATOM 713 C CA . ASN A 1 88 ? 17.829 14.585 -0.121 1.00 78.69 88 ASN A CA 1
ATOM 714 C C . ASN A 1 88 ? 18.480 15.317 -1.316 1.00 78.69 88 ASN A C 1
ATOM 716 O O . ASN A 1 88 ? 17.954 16.330 -1.784 1.00 78.69 88 ASN A O 1
ATOM 720 N N . GLY A 1 89 ? 19.609 14.815 -1.824 1.00 79.25 89 GLY A N 1
ATOM 721 C CA . GLY A 1 89 ? 20.226 15.275 -3.067 1.00 79.25 89 GLY A CA 1
ATOM 722 C C . GLY A 1 89 ? 19.427 14.862 -4.301 1.00 79.25 89 GLY A C 1
ATOM 723 O O . GLY A 1 89 ? 19.594 15.446 -5.372 1.00 79.25 89 GLY A O 1
ATOM 724 N N . TRP A 1 90 ? 18.520 13.892 -4.163 1.00 85.06 90 TRP A N 1
ATOM 725 C CA . TRP A 1 90 ? 17.600 13.545 -5.232 1.00 85.06 90 TRP A CA 1
ATOM 726 C C . TRP A 1 90 ? 16.523 14.623 -5.384 1.00 85.06 90 TRP A C 1
ATOM 728 O O . TRP A 1 90 ? 15.858 14.966 -4.405 1.00 85.06 90 TRP A O 1
ATOM 738 N N . PRO A 1 91 ? 16.272 15.117 -6.610 1.00 77.06 91 PRO A N 1
ATOM 739 C CA . PRO A 1 91 ? 15.235 16.119 -6.867 1.00 77.06 91 PRO A CA 1
ATOM 740 C C . PRO A 1 91 ? 13.841 15.685 -6.397 1.00 77.06 91 PRO A C 1
ATOM 742 O O . PRO A 1 91 ? 13.031 16.520 -6.004 1.00 77.06 91 PRO A O 1
ATOM 745 N N . LEU A 1 92 ? 13.583 14.373 -6.407 1.00 84.19 92 LEU A N 1
ATOM 746 C CA . LEU A 1 92 ? 12.341 13.770 -5.923 1.00 84.19 92 LEU A CA 1
ATOM 747 C C . LEU A 1 92 ? 12.149 13.938 -4.407 1.00 84.19 92 LEU A C 1
ATOM 749 O O . LEU A 1 92 ? 11.010 13.942 -3.947 1.00 84.19 92 LEU A O 1
ATOM 753 N N . PHE A 1 93 ? 13.234 14.082 -3.639 1.00 86.75 93 PHE A N 1
ATOM 754 C CA . PHE A 1 93 ? 13.225 14.103 -2.170 1.00 86.75 93 PHE A CA 1
ATOM 755 C C . PHE A 1 93 ? 13.611 15.460 -1.578 1.00 86.75 93 PHE A C 1
ATOM 757 O O . PHE A 1 93 ? 14.115 15.547 -0.454 1.00 86.75 93 PHE A O 1
ATOM 764 N N . ASN A 1 94 ? 13.405 16.522 -2.356 1.00 80.38 94 ASN A N 1
ATOM 765 C CA . ASN A 1 94 ? 13.770 17.880 -1.995 1.00 80.38 94 ASN A CA 1
ATOM 766 C C . ASN A 1 94 ? 12.524 18.769 -1.894 1.00 80.38 94 ASN A C 1
ATOM 768 O O . ASN A 1 94 ? 11.800 18.956 -2.872 1.00 80.38 94 ASN A O 1
ATOM 772 N N . ASP A 1 95 ? 12.319 19.367 -0.722 1.00 78.38 95 ASP A N 1
ATOM 773 C CA . ASP A 1 95 ? 11.139 20.168 -0.372 1.00 78.38 95 ASP A CA 1
ATOM 774 C C . ASP A 1 95 ? 10.913 21.413 -1.244 1.00 78.38 95 ASP A C 1
ATOM 776 O O . ASP A 1 95 ? 9.793 21.929 -1.337 1.00 78.38 95 ASP A O 1
ATOM 780 N N . MET A 1 96 ? 11.965 21.915 -1.898 1.00 77.19 96 MET A N 1
ATOM 781 C CA . MET A 1 96 ? 11.843 23.034 -2.837 1.00 77.19 96 MET A CA 1
ATOM 782 C C . MET A 1 96 ? 11.142 22.627 -4.137 1.00 77.19 96 MET A C 1
ATOM 784 O O . MET A 1 96 ? 10.569 23.479 -4.813 1.00 77.19 96 MET A O 1
ATOM 788 N N . PHE A 1 97 ? 11.181 21.341 -4.484 1.00 75.81 97 PHE A N 1
ATOM 789 C CA . PHE A 1 97 ? 10.855 20.850 -5.821 1.00 75.81 97 PHE A CA 1
ATOM 790 C C . PHE A 1 97 ? 9.765 19.774 -5.829 1.00 75.81 97 PHE A C 1
ATOM 792 O O . PHE A 1 97 ? 8.990 19.679 -6.779 1.00 75.81 97 PHE A O 1
ATOM 799 N N . ASN A 1 98 ? 9.660 18.986 -4.761 1.00 84.50 98 ASN A N 1
ATOM 800 C CA . ASN A 1 98 ? 8.761 17.837 -4.682 1.00 84.50 98 ASN A CA 1
ATOM 801 C C . ASN A 1 98 ? 7.267 18.215 -4.557 1.00 84.50 98 ASN A C 1
ATOM 803 O O . ASN A 1 98 ? 6.408 17.375 -4.813 1.00 84.50 98 ASN A O 1
ATOM 807 N N . LYS A 1 99 ? 6.929 19.467 -4.203 1.00 84.62 99 LYS A N 1
ATOM 808 C CA . LYS A 1 99 ? 5.546 19.898 -3.902 1.00 84.62 99 LYS A CA 1
ATOM 809 C C . LYS A 1 99 ? 4.597 19.824 -5.092 1.00 84.62 99 LYS A C 1
ATOM 811 O O . LYS A 1 99 ? 3.393 19.680 -4.898 1.00 84.62 99 LYS A O 1
ATOM 816 N N . GLN A 1 100 ? 5.130 19.961 -6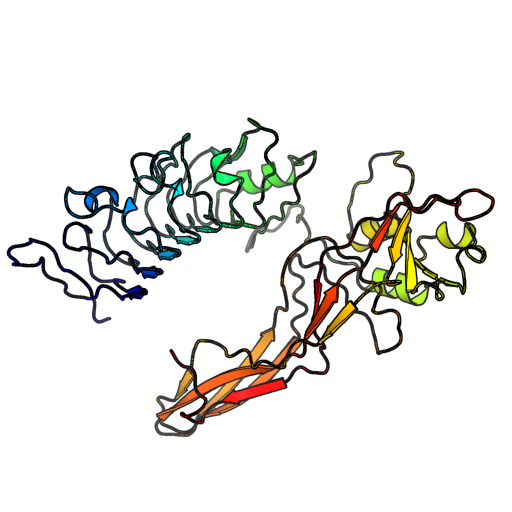.303 1.00 84.25 100 GLN A N 1
ATOM 817 C CA . GLN A 1 100 ? 4.352 19.902 -7.541 1.00 84.25 100 GLN A CA 1
ATOM 818 C C . GLN A 1 100 ? 4.244 18.487 -8.121 1.00 84.25 100 GLN A C 1
ATOM 820 O O . GLN A 1 100 ? 3.439 18.267 -9.024 1.00 84.25 100 GLN A O 1
ATOM 825 N N . LEU A 1 101 ? 5.038 17.538 -7.616 1.00 86.88 101 LEU A N 1
ATOM 826 C CA . LEU A 1 101 ? 5.029 16.160 -8.094 1.00 86.88 101 LEU A CA 1
ATOM 827 C C . LEU A 1 101 ? 3.765 15.441 -7.616 1.00 86.88 101 LEU A C 1
ATOM 829 O O . LEU A 1 101 ? 3.380 15.542 -6.449 1.00 86.88 101 LEU A O 1
ATOM 833 N N . GLN A 1 102 ? 3.154 14.667 -8.512 1.00 90.25 102 GLN A N 1
ATOM 834 C CA . GLN A 1 102 ? 2.017 13.796 -8.203 1.00 90.25 102 GLN A CA 1
ATOM 835 C C . GLN A 1 102 ? 2.447 12.369 -7.822 1.00 90.25 102 GLN A C 1
ATOM 837 O O . GLN A 1 102 ? 1.614 11.472 -7.834 1.00 90.25 102 GLN A O 1
ATOM 842 N N . LEU A 1 103 ? 3.722 12.148 -7.475 1.00 90.19 103 LEU A N 1
ATOM 843 C CA . LEU A 1 103 ? 4.267 10.811 -7.224 1.00 90.19 103 LEU A CA 1
ATOM 844 C C . LEU A 1 103 ? 3.549 10.135 -6.042 1.00 90.19 103 LEU A C 1
ATOM 846 O O . LEU A 1 103 ? 3.540 10.673 -4.933 1.00 90.19 103 LEU A O 1
ATOM 850 N N . VAL A 1 104 ? 2.966 8.959 -6.287 1.00 89.31 104 VAL A N 1
ATOM 851 C CA . VAL A 1 104 ? 2.157 8.169 -5.345 1.00 89.31 104 VAL A CA 1
ATOM 852 C C . VAL A 1 104 ? 2.880 6.891 -4.916 1.00 89.31 104 VAL A C 1
ATOM 854 O O . VAL A 1 104 ? 2.924 6.613 -3.712 1.00 89.31 104 VAL A O 1
ATOM 857 N N . ASP A 1 105 ? 3.418 6.130 -5.875 1.00 88.44 105 ASP A N 1
ATOM 858 C CA . ASP A 1 105 ? 4.097 4.842 -5.668 1.00 88.44 105 ASP A CA 1
ATOM 859 C C . ASP A 1 105 ? 5.555 4.938 -6.133 1.00 88.44 105 ASP A C 1
ATOM 861 O O . ASP A 1 105 ? 5.853 5.299 -7.277 1.00 88.44 105 ASP A O 1
ATOM 865 N N . LEU A 1 106 ? 6.470 4.631 -5.215 1.00 93.44 106 LEU A N 1
ATOM 866 C CA . LEU A 1 106 ? 7.893 4.530 -5.485 1.00 93.44 106 LEU A CA 1
ATOM 867 C C . LEU A 1 106 ? 8.410 3.164 -5.038 1.00 93.44 106 LEU A C 1
ATOM 869 O O . LEU A 1 106 ? 8.397 2.834 -3.847 1.00 93.44 106 LEU A O 1
ATOM 873 N N . ARG A 1 107 ? 8.950 2.408 -5.996 1.00 91.62 107 ARG A N 1
ATOM 874 C CA . ARG A 1 107 ? 9.555 1.097 -5.738 1.00 91.62 107 ARG A CA 1
ATOM 875 C C . ARG A 1 107 ? 11.055 1.149 -5.904 1.00 91.62 107 ARG A C 1
ATOM 877 O O . ARG A 1 107 ? 11.556 1.452 -6.980 1.00 91.62 107 ARG A O 1
ATOM 884 N N . LEU A 1 108 ? 11.756 0.833 -4.827 1.00 94.38 108 LEU A N 1
ATOM 885 C CA . LEU A 1 108 ? 13.212 0.790 -4.709 1.00 94.38 108 LEU A CA 1
ATOM 886 C C . LEU A 1 108 ? 13.668 -0.544 -4.106 1.00 94.38 108 LEU A C 1
ATOM 888 O O . LEU A 1 108 ? 14.741 -0.637 -3.507 1.00 94.38 108 LEU A O 1
ATOM 892 N N . ASN A 1 109 ? 12.850 -1.586 -4.241 1.00 92.56 109 ASN A N 1
ATOM 893 C CA . ASN A 1 109 ? 13.159 -2.903 -3.719 1.00 92.56 109 ASN A CA 1
ATOM 894 C C . ASN A 1 109 ? 14.206 -3.636 -4.569 1.00 92.56 109 ASN A C 1
ATOM 896 O O . ASN A 1 109 ? 14.299 -3.422 -5.780 1.00 92.56 109 ASN A O 1
ATOM 900 N N . VAL A 1 110 ? 14.985 -4.521 -3.940 1.00 92.62 110 VAL A N 1
ATOM 901 C CA . VAL A 1 110 ? 16.124 -5.213 -4.579 1.00 92.62 110 VAL A CA 1
ATOM 902 C C . VAL A 1 110 ? 17.133 -4.202 -5.144 1.00 92.62 110 VAL A C 1
ATOM 904 O O . VAL A 1 110 ? 17.589 -4.312 -6.276 1.00 92.62 110 VAL A O 1
ATOM 907 N N . CYS A 1 111 ? 17.457 -3.166 -4.373 1.00 93.19 111 CYS A N 1
ATOM 908 C CA . CYS A 1 111 ? 18.562 -2.258 -4.686 1.00 93.19 111 CYS A CA 1
ATOM 909 C C . CYS A 1 111 ? 19.766 -2.592 -3.782 1.00 93.19 111 CYS A C 1
ATOM 911 O O . CYS A 1 111 ? 20.001 -3.750 -3.438 1.00 93.19 111 CYS A O 1
ATOM 913 N N . SER A 1 112 ? 20.597 -1.614 -3.432 1.00 93.12 112 SER A N 1
ATOM 914 C CA . SER A 1 112 ? 21.732 -1.783 -2.514 1.00 93.12 112 SER A CA 1
ATOM 915 C C . SER A 1 112 ? 21.743 -0.696 -1.440 1.00 93.12 112 SER A C 1
ATOM 917 O O . SER A 1 112 ? 22.804 -0.314 -0.957 1.00 93.12 112 SER A O 1
ATOM 919 N N . ILE A 1 113 ? 20.568 -0.164 -1.084 1.00 92.81 113 ILE A N 1
ATOM 920 C CA . ILE A 1 113 ? 20.443 0.983 -0.181 1.00 92.81 113 ILE A CA 1
ATOM 921 C C . ILE A 1 113 ? 20.872 0.568 1.226 1.00 92.81 113 ILE A C 1
ATOM 923 O O . ILE A 1 113 ? 20.241 -0.290 1.840 1.00 92.81 113 ILE A O 1
ATOM 927 N N . GLU A 1 114 ? 21.921 1.197 1.750 1.00 89.56 114 GLU A N 1
ATOM 928 C CA . GLU A 1 114 ? 22.435 0.900 3.096 1.00 89.56 114 GLU A CA 1
ATOM 929 C C . GLU A 1 114 ? 21.856 1.820 4.173 1.00 89.56 114 GLU A C 1
ATOM 931 O O . GLU A 1 114 ? 21.711 1.424 5.332 1.00 89.56 114 GLU A O 1
ATOM 936 N N . LYS A 1 115 ? 21.538 3.068 3.806 1.00 81.88 115 LYS A N 1
ATOM 937 C CA . LYS A 1 115 ? 21.036 4.099 4.722 1.00 81.88 115 LYS A CA 1
ATOM 938 C C . LYS A 1 115 ? 20.050 5.036 4.034 1.00 81.88 115 LYS A C 1
ATOM 940 O O . LYS A 1 115 ? 20.180 5.353 2.852 1.00 81.88 115 LYS A O 1
ATOM 945 N N . ILE A 1 116 ? 19.110 5.526 4.832 1.00 85.25 116 ILE A N 1
ATOM 946 C CA . ILE A 1 116 ? 18.154 6.582 4.495 1.00 85.25 116 ILE A CA 1
ATOM 947 C C . ILE A 1 116 ? 18.653 7.864 5.160 1.00 85.25 116 ILE A C 1
ATOM 949 O O . ILE A 1 116 ? 19.012 7.837 6.338 1.00 85.25 116 ILE A O 1
ATOM 953 N N . ALA A 1 117 ? 18.709 8.974 4.425 1.00 81.81 117 ALA A N 1
ATOM 954 C CA . ALA A 1 117 ? 19.056 10.263 5.019 1.00 81.81 117 ALA A CA 1
ATOM 955 C C . ALA A 1 117 ? 18.012 10.688 6.068 1.00 81.81 117 ALA A C 1
ATOM 957 O O . ALA A 1 117 ? 16.812 10.552 5.841 1.00 81.81 117 ALA A O 1
ATOM 958 N N . GLU A 1 118 ? 18.474 11.234 7.195 1.00 71.56 118 GLU A N 1
ATOM 959 C CA . GLU A 1 118 ? 17.606 11.660 8.306 1.00 71.56 118 GLU A CA 1
ATOM 960 C C . GLU A 1 118 ? 16.606 12.746 7.866 1.00 71.56 118 GLU A C 1
ATOM 962 O O . GLU A 1 118 ? 15.422 12.685 8.197 1.00 71.56 118 GLU A O 1
ATOM 967 N N . GLU A 1 119 ? 17.061 13.689 7.037 1.00 73.81 119 GLU A N 1
ATOM 968 C CA . GLU A 1 119 ? 16.272 14.813 6.517 1.00 73.81 119 GLU A CA 1
ATOM 969 C C . GLU A 1 119 ? 15.745 14.547 5.100 1.00 73.81 119 GLU A C 1
ATOM 971 O O . GLU A 1 119 ? 16.050 15.262 4.140 1.00 73.81 119 GLU A O 1
ATOM 976 N N . LEU A 1 120 ? 14.975 13.474 4.945 1.00 84.19 120 LEU A N 1
ATOM 977 C CA . LEU A 1 120 ? 14.331 13.154 3.675 1.00 84.19 120 LEU A CA 1
ATOM 978 C C . LEU A 1 120 ? 13.000 13.886 3.545 1.00 84.19 120 LEU A C 1
ATOM 980 O O . LEU A 1 120 ? 12.204 13.853 4.474 1.00 84.19 120 LEU A O 1
ATOM 984 N N . ASN A 1 121 ? 12.725 14.488 2.390 1.00 87.38 121 ASN A N 1
ATOM 985 C CA . ASN A 1 121 ? 11.458 15.169 2.136 1.00 87.38 121 ASN A CA 1
ATOM 986 C C . ASN A 1 121 ? 10.707 14.474 1.006 1.00 87.38 121 ASN A C 1
ATOM 988 O O . ASN A 1 121 ? 10.953 14.736 -0.169 1.00 87.38 121 ASN A O 1
ATOM 992 N N . LEU A 1 122 ? 9.802 13.557 1.343 1.00 89.12 122 LEU A N 1
ATOM 993 C CA . LEU A 1 122 ? 9.034 12.838 0.329 1.00 89.12 122 LEU A CA 1
ATOM 994 C C . LEU A 1 122 ? 7.960 13.734 -0.313 1.00 89.12 122 LEU A C 1
ATOM 996 O O . LEU A 1 122 ? 7.405 14.602 0.365 1.00 89.12 122 LEU A O 1
ATOM 1000 N N . PRO A 1 123 ? 7.607 13.500 -1.592 1.00 89.81 123 PRO A N 1
ATOM 1001 C CA . PRO A 1 123 ? 6.478 14.165 -2.228 1.00 89.81 123 PRO A CA 1
ATOM 1002 C C . PRO A 1 123 ? 5.192 14.038 -1.390 1.00 89.81 123 PRO A C 1
ATOM 1004 O O . PRO A 1 123 ? 4.902 12.961 -0.853 1.00 89.81 123 PRO A O 1
ATOM 1007 N N . PRO A 1 124 ? 4.379 15.104 -1.293 1.00 86.31 124 PRO A N 1
ATOM 1008 C CA . PRO A 1 124 ? 3.239 15.151 -0.375 1.00 86.31 124 PRO A CA 1
ATOM 1009 C C . PRO A 1 124 ? 2.105 14.183 -0.744 1.00 86.31 124 PRO A C 1
ATOM 1011 O O . PRO A 1 124 ? 1.291 13.838 0.111 1.00 86.31 124 PRO A O 1
ATOM 1014 N N . GLN A 1 125 ? 2.030 13.757 -2.011 1.00 85.94 125 GLN A N 1
ATOM 1015 C CA . GLN A 1 125 ? 1.038 12.788 -2.492 1.00 85.94 125 GLN A CA 1
ATOM 1016 C C . GLN A 1 125 ? 1.509 11.332 -2.377 1.00 85.94 125 GLN A C 1
ATOM 1018 O O . GLN A 1 125 ? 0.710 10.424 -2.621 1.00 85.94 125 GLN A O 1
ATOM 1023 N N . MET A 1 126 ? 2.767 11.105 -1.981 1.00 88.31 126 MET A N 1
ATOM 1024 C CA . MET A 1 126 ? 3.338 9.766 -1.889 1.00 88.31 126 MET A CA 1
ATOM 1025 C C . MET A 1 126 ? 2.621 8.960 -0.809 1.00 88.31 126 MET A C 1
ATOM 1027 O O . MET A 1 126 ? 2.416 9.429 0.312 1.00 88.31 126 MET A O 1
ATOM 1031 N N . LYS A 1 127 ? 2.220 7.738 -1.158 1.00 85.38 127 LYS A N 1
ATOM 1032 C CA . LYS A 1 127 ? 1.493 6.821 -0.267 1.00 85.38 127 LYS A CA 1
ATOM 1033 C C . LYS A 1 127 ? 2.205 5.493 -0.104 1.00 85.38 127 LYS A C 1
ATOM 1035 O O . LYS A 1 127 ? 2.028 4.863 0.937 1.00 85.38 127 LYS A O 1
ATOM 1040 N N . VAL A 1 128 ? 2.960 5.063 -1.110 1.00 82.56 128 VAL A N 1
ATOM 1041 C CA . VAL A 1 128 ? 3.617 3.759 -1.136 1.00 82.56 128 VAL A CA 1
ATOM 1042 C C . VAL A 1 128 ? 5.107 3.964 -1.347 1.00 82.56 128 VAL A C 1
ATOM 1044 O O . VAL A 1 128 ? 5.519 4.626 -2.297 1.00 82.56 128 VAL A O 1
ATOM 1047 N N . LEU A 1 129 ? 5.894 3.391 -0.442 1.00 90.00 129 LEU A N 1
ATOM 1048 C CA . LEU A 1 129 ? 7.342 3.320 -0.549 1.00 90.00 129 LEU A CA 1
ATOM 1049 C C . LEU A 1 129 ? 7.785 1.880 -0.297 1.00 90.00 129 LEU A C 1
ATOM 1051 O O . LEU A 1 129 ? 7.612 1.353 0.808 1.00 90.00 129 LEU A O 1
ATOM 1055 N N . ASP A 1 130 ? 8.356 1.250 -1.321 1.00 86.06 130 ASP A N 1
ATOM 1056 C CA . ASP A 1 130 ? 8.940 -0.084 -1.202 1.00 86.06 130 ASP A CA 1
ATOM 1057 C C . ASP A 1 130 ? 10.467 -0.016 -1.171 1.00 86.06 130 ASP A C 1
ATOM 1059 O O . ASP A 1 130 ? 11.107 0.335 -2.158 1.00 86.06 130 ASP A O 1
ATOM 1063 N N . LEU A 1 131 ? 11.039 -0.362 -0.022 1.00 93.56 131 LEU A N 1
ATOM 1064 C CA . LEU A 1 131 ? 12.471 -0.447 0.252 1.00 93.56 131 LEU A CA 1
ATOM 1065 C C . LEU A 1 131 ? 12.873 -1.879 0.647 1.00 93.56 131 LEU A C 1
ATOM 1067 O O . LEU A 1 131 ? 13.923 -2.088 1.261 1.00 93.56 131 LEU A O 1
ATOM 1071 N N . SER A 1 132 ? 12.048 -2.877 0.326 1.00 87.50 132 SER A N 1
ATOM 1072 C CA . SER A 1 132 ? 12.342 -4.266 0.675 1.00 87.50 132 SER A CA 1
ATOM 1073 C C . SER A 1 132 ? 13.560 -4.819 -0.062 1.00 87.50 132 SER A C 1
ATOM 1075 O O . SER A 1 132 ? 13.892 -4.368 -1.156 1.00 87.50 132 SER A O 1
ATOM 1077 N N . ASN A 1 133 ? 14.224 -5.812 0.526 1.00 91.31 133 ASN A N 1
ATOM 1078 C CA . ASN A 1 133 ? 15.397 -6.462 -0.053 1.00 91.31 133 ASN A CA 1
ATOM 1079 C C . ASN A 1 133 ? 16.479 -5.429 -0.417 1.00 91.31 133 ASN A C 1
ATOM 1081 O O . ASN A 1 133 ? 16.833 -5.219 -1.573 1.00 91.31 133 ASN A O 1
ATOM 1085 N N . ASN A 1 134 ? 16.921 -4.697 0.599 1.00 94.00 134 ASN A N 1
ATOM 1086 C CA . ASN A 1 134 ? 18.023 -3.745 0.528 1.00 94.00 134 ASN A CA 1
ATOM 1087 C C . ASN A 1 134 ? 19.046 -4.097 1.621 1.00 94.00 134 ASN A C 1
ATOM 1089 O O . ASN A 1 134 ? 18.941 -5.120 2.300 1.00 94.00 134 ASN A O 1
ATOM 1093 N N . SER A 1 135 ? 20.050 -3.243 1.798 1.00 94.00 135 SER A N 1
ATOM 1094 C CA . SER A 1 135 ? 21.116 -3.421 2.786 1.00 94.00 135 SER A CA 1
ATOM 1095 C C . SER A 1 135 ? 20.915 -2.535 4.022 1.00 94.00 135 SER A C 1
ATOM 1097 O O . SER A 1 135 ? 21.893 -2.191 4.689 1.00 94.00 135 SER A O 1
ATOM 1099 N N . LEU A 1 136 ? 19.676 -2.125 4.334 1.00 92.25 136 LEU A N 1
ATOM 1100 C CA . LEU A 1 136 ? 19.411 -1.250 5.481 1.00 92.25 136 LEU A CA 1
ATOM 1101 C C . LEU A 1 136 ? 19.819 -1.967 6.769 1.00 92.25 136 LEU A C 1
ATOM 1103 O O . LEU A 1 136 ? 19.378 -3.087 7.019 1.00 92.25 136 LEU A O 1
ATOM 1107 N N . THR A 1 137 ? 20.653 -1.328 7.587 1.00 90.44 137 THR A N 1
ATOM 1108 C CA . THR A 1 137 ? 21.202 -1.906 8.825 1.00 90.44 137 THR A CA 1
ATOM 1109 C C . THR A 1 137 ? 21.021 -0.975 10.019 1.00 90.44 137 THR A C 1
ATOM 1111 O O . THR A 1 137 ? 20.896 0.241 9.864 1.00 90.44 137 THR A O 1
ATOM 1114 N N . GLY A 1 138 ? 21.060 -1.543 11.227 1.00 86.31 138 GLY A N 1
ATOM 1115 C CA . GLY A 1 138 ? 20.985 -0.773 12.468 1.00 86.31 138 GLY A CA 1
ATOM 1116 C C . GLY A 1 138 ? 19.568 -0.275 12.792 1.00 86.31 138 GLY A C 1
ATOM 1117 O O . GLY A 1 138 ? 18.589 -0.796 12.243 1.00 86.31 138 GLY A O 1
ATOM 1118 N N . PRO A 1 139 ? 19.437 0.729 13.682 1.00 83.69 139 PRO A N 1
ATOM 1119 C CA . PRO A 1 139 ? 18.142 1.269 14.062 1.00 83.69 139 PRO A CA 1
ATOM 1120 C C . PRO A 1 139 ? 17.540 2.072 12.910 1.00 83.69 139 PRO A C 1
ATOM 1122 O O . PRO A 1 139 ? 18.152 3.018 12.410 1.00 83.69 139 PRO A O 1
ATOM 1125 N N . PHE A 1 140 ? 16.306 1.748 12.539 1.00 84.81 140 PHE A N 1
ATOM 1126 C CA . PHE A 1 140 ? 15.540 2.513 11.567 1.00 84.81 140 PHE A CA 1
ATOM 1127 C C . PHE A 1 140 ? 14.699 3.578 12.273 1.00 84.81 140 PHE A C 1
ATOM 1129 O O . PHE A 1 140 ? 13.935 3.283 13.194 1.00 84.81 140 PHE A O 1
ATOM 1136 N N . TYR A 1 141 ? 14.813 4.824 11.820 1.00 81.81 141 TYR A N 1
ATOM 1137 C CA . TYR A 1 141 ? 14.091 5.953 12.393 1.00 81.81 141 TYR A CA 1
ATOM 1138 C C . TYR A 1 141 ? 12.867 6.290 11.540 1.00 81.81 141 TYR A C 1
ATOM 1140 O O . TYR A 1 141 ? 12.994 6.728 10.398 1.00 81.81 141 TYR A O 1
ATOM 1148 N N . LEU A 1 142 ? 11.669 6.119 12.102 1.00 78.56 142 LEU A N 1
ATOM 1149 C CA . LEU A 1 142 ? 10.434 6.595 11.489 1.00 78.56 142 LEU A CA 1
ATOM 1150 C C . LEU A 1 142 ? 10.308 8.105 11.741 1.00 78.56 142 LEU A C 1
ATOM 1152 O O . LEU A 1 142 ? 9.745 8.536 12.753 1.00 78.56 142 LEU A O 1
ATOM 1156 N N . SER A 1 143 ? 10.889 8.888 10.834 1.00 77.25 143 SER A N 1
ATOM 1157 C CA . SER A 1 143 ? 10.893 10.352 10.862 1.00 77.25 143 SER A CA 1
ATOM 1158 C C . SER A 1 143 ? 9.554 10.951 10.415 1.00 77.25 143 SER A C 1
ATOM 1160 O O . SER A 1 143 ? 8.682 10.264 9.868 1.00 77.25 143 SER A O 1
ATOM 1162 N N . ARG A 1 144 ? 9.384 12.263 10.635 1.00 77.25 144 ARG A N 1
ATOM 1163 C CA . ARG A 1 144 ? 8.184 13.025 10.253 1.00 77.25 144 ARG A CA 1
ATOM 1164 C C . ARG A 1 144 ? 7.771 12.806 8.796 1.00 77.25 144 ARG A C 1
ATOM 1166 O O . ARG A 1 144 ? 6.595 12.588 8.520 1.00 77.25 144 ARG A O 1
ATOM 1173 N N . SER A 1 145 ? 8.725 12.834 7.871 1.00 80.69 145 SER A N 1
ATOM 1174 C CA . SER A 1 145 ? 8.464 12.758 6.430 1.00 80.69 145 SER A CA 1
ATOM 1175 C C . SER A 1 145 ? 7.968 11.399 5.941 1.00 80.69 145 SER A C 1
ATOM 1177 O O . SER A 1 145 ? 7.527 11.289 4.802 1.00 80.69 145 SER A O 1
ATOM 1179 N N . LEU A 1 146 ? 8.009 10.367 6.785 1.00 80.50 146 LEU A N 1
ATOM 1180 C CA . LEU A 1 146 ? 7.447 9.049 6.494 1.00 80.50 146 LEU A CA 1
ATOM 1181 C C . LEU A 1 146 ? 6.034 8.885 7.073 1.00 80.50 146 LEU A C 1
ATOM 1183 O O . LEU A 1 146 ? 5.331 7.939 6.718 1.00 80.50 146 LEU A O 1
ATOM 1187 N N . LYS A 1 147 ? 5.587 9.793 7.956 1.00 75.88 147 LYS A N 1
ATOM 1188 C CA . LYS A 1 147 ? 4.309 9.662 8.673 1.00 75.88 147 LYS A CA 1
ATOM 1189 C C . LYS A 1 147 ? 3.086 9.796 7.768 1.00 75.88 147 LYS A C 1
ATOM 1191 O O . LYS A 1 147 ? 2.035 9.283 8.140 1.00 75.88 147 LYS A O 1
ATOM 1196 N N . HIS A 1 148 ? 3.170 10.456 6.608 1.00 77.62 148 HIS A N 1
ATOM 1197 C CA . HIS A 1 148 ? 2.024 10.567 5.690 1.00 77.62 148 HIS A CA 1
ATOM 1198 C C . HIS A 1 148 ? 1.842 9.358 4.770 1.00 77.62 148 HIS A C 1
ATOM 1200 O O . HIS A 1 148 ? 0.764 9.231 4.182 1.00 77.62 148 HIS A O 1
ATOM 1206 N N . LEU A 1 149 ? 2.849 8.483 4.666 1.00 74.62 149 LEU A N 1
ATOM 1207 C CA . LEU A 1 149 ? 2.778 7.255 3.877 1.00 74.62 149 LEU A CA 1
ATOM 1208 C C . LEU A 1 149 ? 1.681 6.329 4.404 1.00 74.62 149 LEU A C 1
ATOM 1210 O O . LEU A 1 149 ? 1.361 6.324 5.590 1.00 74.62 149 LEU A O 1
ATOM 1214 N N . TYR A 1 150 ? 1.109 5.523 3.512 1.00 73.69 150 TYR A N 1
ATOM 1215 C CA . TYR A 1 150 ? 0.124 4.492 3.852 1.00 73.69 150 TYR A CA 1
ATOM 1216 C C . TYR A 1 150 ? 0.782 3.114 3.895 1.00 73.69 150 TYR A C 1
ATOM 1218 O O . TYR A 1 150 ? 0.399 2.274 4.709 1.00 73.69 150 TYR A O 1
ATOM 1226 N N . VAL A 1 151 ? 1.769 2.886 3.029 1.00 72.62 151 VAL A N 1
ATOM 1227 C CA . VAL A 1 151 ? 2.493 1.627 2.895 1.00 72.62 151 VAL A CA 1
ATOM 1228 C C . VAL A 1 151 ? 3.988 1.910 2.913 1.00 72.62 151 VAL A C 1
ATOM 1230 O O . VAL A 1 151 ? 4.492 2.646 2.066 1.00 72.62 151 VAL A O 1
ATOM 1233 N N . LEU A 1 152 ? 4.683 1.289 3.861 1.00 80.94 152 LEU A N 1
ATOM 1234 C CA . LEU A 1 152 ? 6.135 1.269 3.948 1.00 80.94 152 LEU A CA 1
ATOM 1235 C C . LEU A 1 152 ? 6.602 -0.186 4.027 1.00 80.94 152 LEU A C 1
ATOM 1237 O O . LEU A 1 152 ? 6.327 -0.891 5.002 1.00 80.94 152 LEU A O 1
ATOM 1241 N N . ASN A 1 153 ? 7.289 -0.646 2.986 1.00 78.44 153 ASN A N 1
ATOM 1242 C CA . ASN A 1 153 ? 7.834 -1.996 2.938 1.00 78.44 153 ASN A CA 1
ATOM 1243 C C . ASN A 1 153 ? 9.345 -1.965 3.194 1.00 78.44 153 ASN A C 1
ATOM 1245 O O . ASN A 1 153 ? 10.099 -1.411 2.407 1.00 78.44 153 ASN A O 1
ATOM 1249 N N . LEU A 1 154 ? 9.771 -2.558 4.308 1.00 86.62 154 LEU A N 1
ATOM 1250 C CA . LEU A 1 154 ? 11.160 -2.665 4.768 1.00 86.62 154 LEU A CA 1
ATOM 1251 C C . LEU A 1 154 ? 11.586 -4.134 4.919 1.00 86.62 154 LEU A C 1
ATOM 1253 O O . LEU A 1 154 ? 12.564 -4.434 5.606 1.00 86.62 154 LEU A O 1
ATOM 1257 N N . ALA A 1 155 ? 10.841 -5.069 4.323 1.00 80.56 155 ALA A N 1
ATOM 1258 C CA . ALA A 1 155 ? 11.144 -6.491 4.415 1.00 80.56 155 ALA A CA 1
ATOM 1259 C C . ALA A 1 155 ? 12.538 -6.832 3.872 1.00 80.56 155 ALA A C 1
ATOM 1261 O O . ALA A 1 155 ? 13.070 -6.095 3.053 1.00 80.56 155 ALA A O 1
ATOM 1262 N N . GLU A 1 156 ? 13.110 -7.961 4.287 1.00 83.56 156 GLU A N 1
ATOM 1263 C CA . GLU A 1 156 ? 14.383 -8.479 3.761 1.00 83.56 156 GLU A CA 1
ATOM 1264 C C . GLU A 1 156 ? 15.528 -7.453 3.858 1.00 83.56 156 GLU A C 1
ATOM 1266 O O . GLU A 1 156 ? 16.287 -7.246 2.921 1.00 83.56 156 GLU A O 1
ATOM 1271 N N . ASN A 1 157 ? 15.635 -6.778 4.999 1.00 86.94 157 ASN A N 1
ATOM 1272 C CA . ASN A 1 157 ? 16.757 -5.901 5.324 1.00 86.94 157 ASN A CA 1
ATOM 1273 C C . ASN A 1 157 ? 17.526 -6.469 6.536 1.00 86.94 157 ASN A C 1
ATOM 1275 O O . ASN A 1 157 ? 17.318 -7.607 6.961 1.00 86.94 157 ASN A O 1
ATOM 1279 N N . SER A 1 158 ? 18.443 -5.690 7.100 1.00 90.12 158 SER A N 1
ATOM 1280 C CA . SER A 1 158 ? 19.214 -6.010 8.311 1.00 90.12 158 SER A CA 1
ATOM 1281 C C . SER A 1 158 ? 18.964 -5.003 9.447 1.00 90.12 158 SER A C 1
ATOM 1283 O O . SER A 1 158 ? 19.865 -4.705 10.234 1.00 90.12 158 SER A O 1
ATOM 1285 N N . ILE A 1 159 ? 17.748 -4.454 9.527 1.00 87.25 159 ILE A N 1
ATOM 1286 C CA . ILE A 1 159 ? 17.333 -3.513 10.577 1.00 87.25 159 ILE A CA 1
ATOM 1287 C C . ILE A 1 159 ? 17.329 -4.254 11.923 1.00 87.25 159 ILE A C 1
ATOM 1289 O O . ILE A 1 159 ? 16.868 -5.393 11.985 1.00 87.25 159 ILE A O 1
ATOM 1293 N N . ASP A 1 160 ? 17.847 -3.641 12.992 1.00 83.50 160 ASP A N 1
ATOM 1294 C CA . ASP A 1 160 ? 17.958 -4.265 14.328 1.00 83.50 160 ASP A CA 1
ATOM 1295 C C . ASP A 1 160 ? 17.112 -3.590 15.428 1.00 83.50 160 ASP A C 1
ATOM 1297 O O . ASP A 1 160 ? 16.829 -4.211 16.456 1.00 83.50 160 ASP A O 1
ATOM 1301 N N . ASP A 1 161 ? 16.610 -2.376 15.174 1.00 79.38 161 ASP A N 1
ATOM 1302 C CA . ASP A 1 161 ? 15.650 -1.669 16.024 1.00 79.38 161 ASP A CA 1
ATOM 1303 C C . ASP A 1 161 ? 14.767 -0.707 15.202 1.00 79.38 161 ASP A C 1
ATOM 1305 O O . ASP A 1 161 ? 15.132 -0.311 14.094 1.00 79.38 161 ASP A O 1
ATOM 1309 N N . ILE A 1 162 ? 13.614 -0.294 15.741 1.00 78.12 162 ILE A N 1
ATOM 1310 C CA . ILE A 1 162 ? 12.771 0.759 15.144 1.00 78.12 162 ILE A CA 1
ATOM 1311 C C . ILE A 1 162 ? 12.535 1.855 16.176 1.00 78.12 162 ILE A C 1
ATOM 1313 O O . ILE A 1 162 ? 12.029 1.608 17.270 1.00 78.12 162 ILE A O 1
ATOM 1317 N N . LYS A 1 163 ? 12.827 3.096 15.791 1.00 76.06 163 LYS A N 1
ATOM 1318 C CA . LYS A 1 163 ? 12.650 4.280 16.632 1.00 76.06 163 LYS A CA 1
ATOM 1319 C C . LYS A 1 163 ? 11.664 5.240 15.990 1.00 76.06 163 LYS A C 1
ATOM 1321 O O . LYS A 1 163 ? 11.872 5.702 14.874 1.00 76.06 163 LYS A O 1
ATOM 1326 N N . ILE A 1 164 ? 10.591 5.557 16.705 1.00 72.56 164 ILE A N 1
ATOM 1327 C CA . ILE A 1 164 ? 9.602 6.541 16.259 1.00 72.56 164 ILE A CA 1
ATOM 1328 C C . ILE A 1 164 ? 10.038 7.914 16.761 1.00 72.56 164 ILE A C 1
ATOM 1330 O O . ILE A 1 164 ? 10.244 8.106 17.960 1.00 72.56 164 ILE A O 1
ATOM 1334 N N . ILE A 1 165 ? 10.183 8.869 15.844 1.00 68.88 165 ILE A N 1
ATOM 1335 C CA . ILE A 1 165 ? 10.544 10.241 16.189 1.00 68.88 165 ILE A CA 1
ATOM 1336 C C . ILE A 1 165 ? 9.259 11.043 16.461 1.00 68.88 165 ILE A C 1
ATOM 1338 O O . ILE A 1 165 ? 8.428 11.281 15.577 1.00 68.88 165 ILE A O 1
ATOM 1342 N N . HIS A 1 166 ? 9.088 11.459 17.716 1.00 60.47 166 HIS A N 1
ATOM 1343 C CA . HIS A 1 166 ? 7.966 12.278 18.181 1.00 60.47 166 HIS A CA 1
ATOM 1344 C C . HIS A 1 166 ? 8.348 13.766 18.167 1.00 60.47 166 HIS A C 1
ATOM 1346 O O . HIS A 1 166 ? 8.548 14.372 19.214 1.00 60.47 166 HIS A O 1
ATOM 1352 N N . GLU A 1 167 ? 8.513 14.341 16.976 1.00 59.94 167 GLU A N 1
ATOM 1353 C CA . GLU A 1 167 ? 8.852 15.766 16.805 1.00 59.94 167 GLU A CA 1
ATOM 1354 C C . GLU A 1 167 ? 7.624 16.682 16.666 1.00 59.94 167 GLU A C 1
ATOM 1356 O O . GLU A 1 167 ? 7.752 17.902 16.757 1.00 59.94 167 GLU A O 1
ATOM 1361 N N . ASP A 1 168 ? 6.434 16.113 16.457 1.00 63.62 168 ASP A N 1
ATOM 1362 C CA . ASP A 1 168 ? 5.193 16.838 16.188 1.00 63.62 168 ASP A CA 1
ATOM 1363 C C . ASP A 1 168 ? 3.927 16.025 16.519 1.00 63.62 168 ASP A C 1
ATOM 1365 O O . ASP A 1 168 ? 3.973 14.806 16.711 1.00 63.62 168 ASP A O 1
ATOM 1369 N N . ASP A 1 169 ? 2.786 16.725 16.547 1.00 56.75 169 ASP A N 1
ATOM 1370 C CA . ASP A 1 169 ? 1.440 16.161 16.733 1.00 56.75 169 ASP A CA 1
ATOM 1371 C C . ASP A 1 169 ? 0.843 15.581 15.428 1.00 56.75 169 ASP A C 1
ATOM 1373 O O . ASP A 1 169 ? -0.331 15.195 15.394 1.00 56.75 169 ASP A O 1
ATOM 1377 N N . ASP A 1 170 ? 1.616 15.531 14.333 1.00 58.25 170 ASP A N 1
ATOM 1378 C CA . ASP A 1 170 ? 1.126 15.035 13.046 1.00 58.25 170 ASP A CA 1
ATOM 1379 C C . ASP A 1 170 ? 0.839 13.519 13.135 1.00 58.25 170 ASP A C 1
ATOM 1381 O O . ASP A 1 170 ? 1.718 12.724 13.499 1.00 58.25 170 ASP A O 1
ATOM 1385 N N . PRO A 1 171 ? -0.389 13.071 12.797 1.00 59.50 171 PRO A N 1
ATOM 1386 C CA . PRO A 1 171 ? -0.769 11.676 12.950 1.00 59.50 171 PRO A CA 1
ATOM 1387 C C . PRO A 1 171 ? -0.042 10.796 11.932 1.00 59.50 171 PRO A C 1
ATOM 1389 O O . PRO A 1 171 ? -0.029 11.083 10.733 1.00 59.50 171 PRO A O 1
ATOM 1392 N N . CYS A 1 172 ? 0.494 9.668 12.401 1.00 65.44 172 CYS A N 1
ATOM 1393 C CA . CYS A 1 172 ? 1.023 8.631 11.522 1.00 65.44 172 CYS A CA 1
ATOM 1394 C C . CYS A 1 172 ? -0.124 7.956 10.750 1.00 65.44 172 CYS A C 1
ATOM 1396 O O . CYS A 1 172 ? -1.079 7.460 11.350 1.00 65.44 172 CYS A O 1
ATOM 1398 N N . ARG A 1 173 ? -0.035 7.960 9.415 1.00 66.81 173 ARG A N 1
ATOM 1399 C CA . ARG A 1 173 ? -1.026 7.409 8.473 1.00 66.81 173 ARG A CA 1
ATOM 1400 C C . ARG A 1 173 ? -0.646 6.034 7.928 1.00 66.81 173 ARG A C 1
ATOM 1402 O O . ARG A 1 173 ? -1.388 5.492 7.109 1.00 66.81 173 ARG A O 1
ATOM 1409 N N . LEU A 1 174 ? 0.480 5.481 8.380 1.00 60.91 174 LEU A N 1
ATOM 1410 C CA . LEU A 1 174 ? 0.940 4.165 7.962 1.00 60.91 174 LEU A CA 1
ATOM 1411 C C . LEU A 1 174 ? -0.108 3.116 8.330 1.00 60.91 174 LEU A C 1
ATOM 1413 O O . LEU A 1 174 ? -0.388 2.858 9.497 1.00 60.91 174 LEU A O 1
ATOM 1417 N N . TYR A 1 175 ? -0.685 2.509 7.301 1.00 53.41 175 TYR A N 1
ATOM 1418 C CA . TYR A 1 175 ? -1.605 1.388 7.418 1.00 53.41 175 TYR A CA 1
ATOM 1419 C C . TYR A 1 175 ? -0.859 0.050 7.355 1.00 53.41 175 TYR A C 1
ATOM 1421 O O . TYR A 1 175 ? -1.271 -0.912 8.002 1.00 53.41 175 TYR A O 1
ATOM 1429 N N . LEU A 1 176 ? 0.239 -0.007 6.593 1.00 55.72 176 LEU A N 1
ATOM 1430 C CA . LEU A 1 176 ? 1.077 -1.191 6.448 1.00 55.72 176 LEU A CA 1
ATOM 1431 C C . LEU A 1 176 ? 2.552 -0.830 6.630 1.00 55.72 176 LEU A C 1
ATOM 1433 O O . LEU A 1 176 ? 3.108 -0.058 5.852 1.00 55.72 176 LEU A O 1
ATOM 1437 N N . LEU A 1 177 ? 3.172 -1.441 7.638 1.00 73.75 177 LEU A N 1
ATOM 1438 C CA . LEU A 1 177 ? 4.616 -1.454 7.847 1.00 73.75 177 LEU A CA 1
ATOM 1439 C C . LEU A 1 177 ? 5.095 -2.905 7.764 1.00 73.75 177 LEU A C 1
ATOM 1441 O O . LEU A 1 177 ? 4.798 -3.706 8.653 1.00 73.75 177 LEU A O 1
ATOM 1445 N N . ASN A 1 178 ? 5.797 -3.258 6.688 1.00 65.62 178 ASN A N 1
ATOM 1446 C CA . ASN A 1 178 ? 6.319 -4.611 6.510 1.00 65.62 178 ASN A CA 1
ATOM 1447 C C . ASN A 1 178 ? 7.779 -4.686 6.959 1.00 65.62 178 ASN A C 1
ATOM 1449 O O . ASN A 1 178 ? 8.633 -4.029 6.377 1.00 65.62 178 ASN A O 1
ATOM 1453 N N . LEU A 1 179 ? 8.057 -5.507 7.970 1.00 75.50 179 LEU A N 1
ATOM 1454 C CA . LEU A 1 179 ? 9.396 -5.727 8.528 1.00 75.50 179 LEU A CA 1
ATOM 1455 C C . LEU A 1 179 ? 9.846 -7.189 8.400 1.00 75.50 179 LEU A C 1
ATOM 1457 O O . LEU A 1 179 ? 10.845 -7.575 9.008 1.00 75.50 179 LEU A O 1
ATOM 1461 N N . SER A 1 180 ? 9.124 -8.015 7.634 1.00 70.00 180 SER A N 1
ATOM 1462 C CA . SER A 1 180 ? 9.418 -9.446 7.520 1.00 70.00 180 SER A CA 1
ATOM 1463 C C . SER A 1 180 ? 10.859 -9.692 7.077 1.00 70.00 180 SER A C 1
ATOM 1465 O O . SER A 1 180 ? 11.363 -8.958 6.236 1.00 70.00 180 SER A O 1
ATOM 1467 N N . TYR A 1 181 ? 11.506 -10.738 7.591 1.00 74.88 181 TYR A N 1
ATOM 1468 C CA . TYR A 1 181 ? 12.889 -11.089 7.234 1.00 74.88 181 TYR A CA 1
ATOM 1469 C C . TYR A 1 181 ? 13.948 -10.028 7.603 1.00 74.88 181 TYR A C 1
ATOM 1471 O O . TYR A 1 181 ? 14.978 -9.945 6.946 1.00 74.88 181 TYR A O 1
ATOM 1479 N N . ASN A 1 182 ? 13.719 -9.251 8.669 1.00 77.25 182 ASN A N 1
ATOM 1480 C CA . ASN A 1 182 ? 14.775 -8.527 9.393 1.00 77.25 182 ASN A CA 1
ATOM 1481 C C . ASN A 1 182 ? 15.237 -9.326 10.636 1.00 77.25 182 ASN A C 1
ATOM 1483 O O . ASN A 1 182 ? 14.499 -10.203 11.102 1.00 77.25 182 ASN A O 1
ATOM 1487 N N . PRO A 1 183 ? 16.428 -9.036 11.202 1.00 79.50 183 PRO A N 1
ATOM 1488 C CA . PRO A 1 183 ? 16.888 -9.573 12.482 1.00 79.50 183 PRO A CA 1
ATOM 1489 C C . PRO A 1 183 ? 15.817 -9.547 13.586 1.00 79.50 183 PRO A C 1
ATOM 1491 O O . PRO A 1 183 ? 15.115 -8.561 13.810 1.00 79.50 183 PRO A O 1
ATOM 1494 N N . THR A 1 184 ? 15.706 -10.662 14.308 1.00 54.97 184 THR A N 1
ATOM 1495 C CA . THR A 1 184 ? 14.564 -11.011 15.172 1.00 54.97 184 THR A CA 1
ATOM 1496 C C . THR A 1 184 ? 14.332 -10.096 16.383 1.00 54.97 184 THR A C 1
ATOM 1498 O O . THR A 1 184 ? 13.269 -10.190 16.993 1.00 54.97 184 THR A O 1
ATOM 1501 N N . ASP A 1 185 ? 15.277 -9.213 16.734 1.00 55.12 185 ASP A N 1
ATOM 1502 C CA . ASP A 1 185 ? 15.164 -8.322 17.905 1.00 55.12 185 ASP A CA 1
ATOM 1503 C C . ASP A 1 185 ? 14.366 -7.021 17.631 1.00 55.12 185 ASP A C 1
ATOM 1505 O O . ASP A 1 185 ? 13.888 -6.369 18.561 1.00 55.12 185 ASP A O 1
ATOM 1509 N N . VAL A 1 186 ? 14.129 -6.679 16.354 1.00 50.34 186 VAL A N 1
ATOM 1510 C CA . VAL A 1 186 ? 13.244 -5.563 15.948 1.00 50.34 186 VAL A CA 1
ATOM 1511 C C . VAL A 1 186 ? 11.781 -5.889 16.224 1.00 50.34 186 VAL A C 1
ATOM 1513 O O . VAL A 1 186 ? 11.027 -5.091 16.784 1.00 50.34 186 VAL A O 1
ATOM 1516 N N . ALA A 1 187 ? 11.358 -7.084 15.801 1.00 44.00 187 ALA A N 1
ATOM 1517 C CA . ALA A 1 187 ? 9.965 -7.510 15.863 1.00 44.00 187 ALA A CA 1
ATOM 1518 C C . ALA A 1 187 ? 9.495 -7.724 17.316 1.00 44.00 187 ALA A C 1
ATOM 1520 O O . ALA A 1 187 ? 8.319 -7.524 17.625 1.00 44.00 187 ALA A O 1
ATOM 1521 N N . SER A 1 188 ? 10.417 -8.086 18.217 1.00 37.19 188 SER A N 1
ATOM 1522 C CA . SER A 1 188 ? 10.165 -8.297 19.647 1.00 37.19 188 SER A CA 1
ATOM 1523 C C . SER A 1 188 ? 10.019 -6.981 20.430 1.00 37.19 188 SER A C 1
ATOM 1525 O O . SER A 1 188 ? 9.106 -6.873 21.252 1.00 37.19 188 SER A O 1
ATOM 1527 N N . LYS A 1 189 ? 10.841 -5.951 20.162 1.00 37.59 189 LYS A N 1
ATOM 1528 C CA . LYS A 1 189 ? 10.764 -4.636 20.845 1.00 37.59 189 LYS A CA 1
ATOM 1529 C C . LYS A 1 189 ? 9.545 -3.800 20.441 1.00 37.59 189 LYS A C 1
ATOM 1531 O O . LYS A 1 189 ? 8.999 -3.073 21.279 1.00 37.59 189 LYS A O 1
ATOM 1536 N N . MET A 1 190 ? 9.057 -3.952 19.209 1.00 37.75 190 MET A N 1
ATOM 1537 C CA . MET A 1 190 ? 7.863 -3.243 18.727 1.00 37.75 190 MET A CA 1
ATOM 1538 C C . MET A 1 190 ? 6.522 -3.860 19.178 1.00 37.75 190 MET A C 1
ATOM 1540 O O . MET A 1 190 ? 5.590 -3.094 19.405 1.00 37.75 190 MET A O 1
ATOM 1544 N N . CYS A 1 191 ? 6.398 -5.186 19.406 1.00 32.09 191 CYS A N 1
ATOM 1545 C CA . CYS A 1 191 ? 5.184 -5.743 20.067 1.00 32.09 191 CYS A CA 1
ATOM 1546 C C . CYS A 1 191 ? 5.109 -5.304 21.560 1.00 32.09 191 CYS A C 1
ATOM 1548 O O . CYS A 1 191 ? 4.027 -5.325 22.143 1.00 32.09 191 CYS A O 1
ATOM 1550 N N . LEU A 1 192 ? 6.225 -4.885 22.187 1.00 28.12 192 LEU A N 1
ATOM 1551 C CA . LEU A 1 192 ? 6.298 -4.486 23.608 1.00 28.12 192 LEU A CA 1
ATOM 1552 C C . LEU A 1 192 ? 6.138 -2.977 23.854 1.00 28.12 192 LEU A C 1
ATOM 1554 O O . LEU A 1 192 ? 5.534 -2.579 24.856 1.00 28.12 192 LEU A O 1
ATOM 1558 N N . THR A 1 193 ? 6.647 -2.129 22.958 1.00 28.69 193 THR A N 1
ATOM 1559 C CA . THR A 1 193 ? 6.508 -0.674 23.096 1.00 28.69 193 THR A CA 1
ATOM 1560 C C . THR A 1 193 ? 5.156 -0.262 22.551 1.00 28.69 193 THR A C 1
ATOM 1562 O O . THR A 1 193 ? 4.983 0.026 21.370 1.00 28.69 193 THR A O 1
ATOM 1565 N N . ARG A 1 194 ? 4.164 -0.276 23.439 1.00 30.20 194 ARG A N 1
ATOM 1566 C CA . ARG A 1 194 ? 2.855 0.314 23.174 1.00 30.20 194 ARG A CA 1
ATOM 1567 C C . ARG A 1 194 ? 3.050 1.702 22.562 1.00 30.20 194 ARG A C 1
ATOM 1569 O O . ARG A 1 194 ? 3.526 2.604 23.250 1.00 30.20 194 ARG A O 1
ATOM 1576 N N . VAL A 1 195 ? 2.595 1.872 21.320 1.00 32.09 195 VAL A N 1
ATOM 1577 C CA . VAL A 1 195 ? 2.168 3.169 20.784 1.00 32.09 195 VAL A CA 1
ATOM 1578 C C . VAL A 1 195 ? 0.956 3.574 21.612 1.00 32.09 195 VAL A C 1
ATOM 1580 O O . VAL A 1 195 ? -0.198 3.299 21.287 1.00 32.09 195 VAL A O 1
ATOM 1583 N N . TYR A 1 196 ? 1.255 4.108 22.790 1.00 28.27 196 TYR A N 1
ATOM 1584 C CA . TYR A 1 196 ? 0.283 4.821 23.577 1.00 28.27 196 TYR A CA 1
ATOM 1585 C C . TYR A 1 196 ? -0.115 6.047 22.759 1.00 28.27 196 TYR A C 1
ATOM 1587 O O . TYR A 1 196 ? 0.723 6.718 22.166 1.00 28.27 196 TYR A O 1
ATOM 1595 N N . GLU A 1 197 ? -1.412 6.313 22.771 1.00 28.53 197 GLU A N 1
ATOM 1596 C CA . GLU A 1 197 ? -1.991 7.598 22.400 1.00 28.53 197 GLU A CA 1
ATOM 1597 C C . GLU A 1 197 ? -2.008 7.867 20.877 1.00 28.53 197 GLU A C 1
ATOM 1599 O O . GLU A 1 197 ? -1.155 8.516 20.286 1.00 28.53 197 GLU A O 1
ATOM 1604 N N . ASN A 1 198 ? -3.113 7.412 20.266 1.00 27.09 198 ASN A N 1
ATOM 1605 C CA . ASN A 1 198 ? -3.780 8.013 19.097 1.00 27.09 198 ASN A CA 1
ATOM 1606 C C . ASN A 1 198 ? -3.348 7.654 17.660 1.00 27.09 198 ASN A C 1
ATOM 1608 O O . ASN A 1 198 ? -3.754 8.360 16.738 1.00 27.09 198 ASN A O 1
ATOM 1612 N N . SER A 1 199 ? -2.666 6.535 17.394 1.00 27.56 199 SER A N 1
ATOM 1613 C CA . SER A 1 199 ? -2.495 6.061 16.002 1.00 27.56 199 SER A CA 1
ATOM 1614 C C . SER A 1 199 ? -2.848 4.579 15.811 1.00 27.56 199 SER A C 1
ATOM 1616 O O . SER A 1 199 ? -2.355 3.693 16.503 1.00 27.56 199 SER A O 1
ATOM 1618 N N . HIS A 1 200 ? -3.762 4.317 14.872 1.00 31.41 200 HIS A N 1
ATOM 1619 C CA . HIS A 1 200 ? -4.227 2.985 14.479 1.00 31.41 200 HIS A CA 1
ATOM 1620 C C . HIS A 1 200 ? -3.259 2.360 13.457 1.00 31.41 200 HIS A C 1
ATOM 1622 O O . HIS A 1 200 ? -3.494 2.446 12.255 1.00 31.41 200 HIS A O 1
ATOM 1628 N N . LEU A 1 201 ? -2.178 1.737 13.932 1.00 30.55 201 LEU A N 1
ATOM 1629 C CA . LEU A 1 201 ? -1.226 0.964 13.117 1.00 30.55 201 LEU A CA 1
ATOM 1630 C C . LEU A 1 201 ? -1.466 -0.551 13.280 1.00 30.55 201 LEU A C 1
ATOM 1632 O O . LEU A 1 201 ? -1.621 -1.030 14.404 1.00 30.55 201 LEU A O 1
ATOM 1636 N N . TYR A 1 202 ? -1.455 -1.312 12.177 1.00 33.16 202 TYR A N 1
ATOM 1637 C CA . TYR A 1 202 ? -1.455 -2.785 12.176 1.00 33.16 202 TYR A CA 1
ATOM 1638 C C . TYR A 1 202 ? -0.125 -3.323 11.614 1.00 33.16 202 TYR A C 1
ATOM 1640 O O . TYR A 1 202 ? 0.352 -2.858 10.581 1.00 33.16 202 TYR A O 1
ATOM 1648 N N . TYR A 1 203 ? 0.454 -4.325 12.286 1.00 33.50 203 TYR A N 1
ATOM 1649 C CA . TYR A 1 203 ? 1.701 -5.001 11.898 1.00 33.50 203 TYR A CA 1
ATOM 1650 C C . TYR A 1 203 ? 1.425 -6.350 11.227 1.00 33.50 203 TYR A C 1
ATOM 1652 O O . TYR A 1 203 ? 0.478 -7.045 11.600 1.00 33.50 203 TYR A O 1
ATOM 1660 N N . TYR A 1 204 ? 2.305 -6.767 10.314 1.00 29.47 204 TYR A N 1
ATOM 1661 C CA . TYR A 1 204 ? 2.289 -8.106 9.719 1.00 29.47 204 TYR A CA 1
ATOM 1662 C C . TYR A 1 204 ? 3.683 -8.741 9.749 1.00 29.47 204 TYR A C 1
ATOM 1664 O O . TYR A 1 204 ? 4.683 -8.075 9.503 1.00 29.47 204 TYR A O 1
ATOM 1672 N N . ASN A 1 205 ? 3.737 -10.042 10.050 1.00 32.47 205 ASN A N 1
ATOM 1673 C CA . ASN A 1 205 ? 4.962 -10.841 10.068 1.00 32.47 205 ASN A CA 1
ATOM 1674 C C . ASN A 1 205 ? 4.640 -12.300 9.712 1.00 32.47 205 ASN A C 1
ATOM 1676 O O . ASN A 1 205 ? 4.015 -13.014 10.496 1.00 32.47 205 ASN A O 1
ATOM 1680 N N . TYR A 1 206 ? 5.079 -12.756 8.537 1.00 26.58 206 TYR A N 1
ATOM 1681 C CA . TYR A 1 206 ? 4.945 -14.153 8.109 1.00 26.58 206 TYR A CA 1
ATOM 1682 C C . TYR A 1 206 ? 6.094 -15.008 8.666 1.00 26.58 206 TYR A C 1
ATOM 1684 O O . TYR A 1 206 ? 6.972 -15.459 7.934 1.00 26.58 206 TYR A O 1
ATOM 1692 N N . CYS A 1 207 ? 6.094 -15.229 9.984 1.00 25.48 207 CYS A N 1
ATOM 1693 C CA . CYS A 1 207 ? 7.089 -16.062 10.663 1.00 25.48 207 CYS A CA 1
ATOM 1694 C C . CYS A 1 207 ? 6.939 -17.546 10.278 1.00 25.48 207 CYS A C 1
ATOM 1696 O O . CYS A 1 207 ? 6.285 -18.325 10.973 1.00 25.48 207 CYS A O 1
ATOM 1698 N N . LEU A 1 208 ? 7.571 -17.958 9.179 1.00 24.77 208 LEU A N 1
ATOM 1699 C CA . LEU A 1 208 ? 7.840 -19.362 8.887 1.00 24.77 208 LEU A CA 1
ATOM 1700 C C . LEU A 1 208 ? 9.128 -19.782 9.602 1.00 24.77 208 LEU A C 1
ATOM 1702 O O . LEU A 1 208 ? 10.229 -19.535 9.128 1.00 24.77 208 LEU A O 1
ATOM 1706 N N . GLY A 1 209 ? 8.955 -20.459 10.738 1.00 26.39 209 GLY A N 1
ATOM 1707 C CA . GLY A 1 209 ? 9.998 -21.262 11.375 1.00 26.39 209 GLY A CA 1
ATOM 1708 C C . GLY A 1 209 ? 10.672 -20.605 12.573 1.00 26.39 209 GLY A C 1
ATOM 1709 O O . GLY A 1 209 ? 11.696 -19.966 12.416 1.00 26.39 209 GLY A O 1
ATOM 1710 N N . ILE A 1 210 ? 10.116 -20.832 13.767 1.00 26.48 210 ILE A N 1
ATOM 1711 C CA . ILE A 1 210 ? 10.799 -21.143 15.038 1.00 26.48 210 ILE A CA 1
ATOM 1712 C C . ILE A 1 210 ? 9.691 -21.553 16.028 1.00 26.48 210 ILE A C 1
ATOM 1714 O O . ILE A 1 210 ? 8.634 -20.926 16.094 1.00 26.48 210 ILE A O 1
ATOM 1718 N N . ARG A 1 211 ? 9.900 -22.677 16.725 1.00 28.41 211 ARG A N 1
ATOM 1719 C CA . ARG A 1 211 ? 9.028 -23.179 17.797 1.00 28.41 211 ARG A CA 1
ATOM 1720 C C . ARG A 1 211 ? 9.411 -22.475 19.098 1.00 28.41 211 ARG A C 1
ATOM 1722 O O . ARG A 1 211 ? 10.592 -22.262 19.334 1.00 28.41 211 ARG A O 1
ATOM 1729 N N . ASP A 1 212 ? 8.400 -22.180 19.907 1.00 29.30 212 ASP A N 1
ATOM 1730 C CA . ASP A 1 212 ? 8.470 -21.592 21.249 1.00 29.30 212 ASP A CA 1
ATOM 1731 C C . ASP A 1 212 ? 8.826 -20.099 21.299 1.00 29.30 212 ASP A C 1
ATOM 1733 O O . ASP A 1 212 ? 9.986 -19.733 21.373 1.00 29.30 212 ASP A O 1
ATOM 1737 N N . PHE A 1 213 ? 7.804 -19.232 21.244 1.00 24.55 213 PHE A N 1
ATOM 1738 C CA . PHE A 1 213 ? 7.528 -18.109 22.166 1.00 24.55 213 PHE A CA 1
ATOM 1739 C C . PHE A 1 213 ? 6.269 -17.349 21.699 1.00 24.55 213 PHE A C 1
ATOM 1741 O O . PHE A 1 213 ? 5.812 -17.511 20.568 1.00 24.55 213 PHE A O 1
ATOM 1748 N N . ALA A 1 214 ? 5.645 -16.607 22.622 1.00 27.64 214 ALA A N 1
ATOM 1749 C CA . ALA A 1 214 ? 4.282 -16.080 22.545 1.00 27.64 214 ALA A CA 1
ATOM 1750 C C . ALA A 1 214 ? 3.956 -15.360 21.223 1.00 27.64 214 ALA A C 1
ATOM 1752 O O . ALA A 1 214 ? 4.324 -14.214 20.987 1.00 27.64 214 ALA A O 1
ATOM 1753 N N . ILE A 1 215 ? 3.198 -16.068 20.391 1.00 26.44 215 ILE A N 1
ATOM 1754 C CA . ILE A 1 215 ? 2.529 -15.586 19.190 1.00 26.44 215 ILE A CA 1
ATOM 1755 C C . ILE A 1 215 ? 1.744 -14.314 19.576 1.00 26.44 215 ILE A C 1
ATOM 1757 O O . ILE A 1 215 ? 0.799 -14.418 20.362 1.00 26.44 215 ILE A O 1
ATOM 1761 N N . CYS A 1 216 ? 2.093 -13.136 19.030 1.00 28.67 216 CYS A N 1
ATOM 1762 C CA . CYS A 1 216 ? 1.141 -12.022 18.885 1.00 28.67 216 CYS A CA 1
ATOM 1763 C C . CYS A 1 216 ? 0.018 -12.609 17.998 1.00 28.67 216 CYS A C 1
ATOM 1765 O O . CYS A 1 216 ? 0.117 -12.620 16.771 1.00 28.67 216 CYS A O 1
ATOM 1767 N N . LYS A 1 217 ? -0.971 -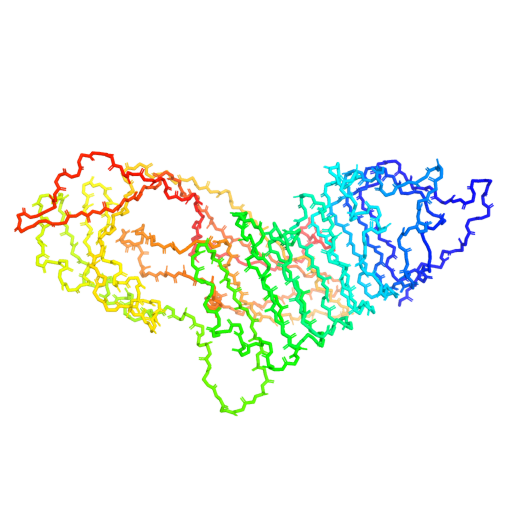13.278 18.622 1.00 30.27 217 LYS A N 1
ATOM 1768 C CA . LYS A 1 217 ? -2.069 -13.941 17.912 1.00 30.27 217 LYS A CA 1
ATOM 1769 C C . LYS A 1 217 ? -2.755 -12.854 17.088 1.00 30.27 217 LYS A C 1
ATOM 1771 O O . LYS A 1 217 ? -3.021 -11.792 17.657 1.00 30.27 217 LYS A O 1
ATOM 1776 N N . PRO A 1 218 ? -3.049 -13.078 15.792 1.00 32.41 218 PRO A N 1
ATOM 1777 C CA . PRO A 1 218 ? -3.944 -12.176 15.082 1.00 32.41 218 PRO A CA 1
ATOM 1778 C C . PRO A 1 218 ? -5.171 -11.952 15.967 1.00 32.41 218 PRO A C 1
ATOM 1780 O O . PRO A 1 218 ? -5.630 -12.895 16.619 1.00 32.41 218 PRO A O 1
ATOM 1783 N N . THR A 1 219 ? -5.647 -10.708 16.049 1.00 38.59 219 THR A N 1
ATOM 1784 C CA . THR A 1 219 ? -6.918 -10.355 16.693 1.00 38.59 219 THR A CA 1
ATOM 1785 C C . THR A 1 219 ? -8.028 -11.110 15.965 1.00 38.59 219 THR A C 1
ATOM 1787 O O . THR A 1 219 ? -8.645 -10.612 15.027 1.00 38.59 219 THR A O 1
ATOM 1790 N N . MET A 1 220 ? -8.204 -12.373 16.334 1.00 38.94 220 MET A N 1
ATOM 1791 C CA . MET A 1 220 ? -9.192 -13.272 15.775 1.00 38.94 220 MET A CA 1
ATOM 1792 C C . MET A 1 220 ? -10.520 -12.845 16.367 1.00 38.94 220 MET A C 1
ATOM 1794 O O . MET A 1 220 ? -10.679 -12.849 17.589 1.00 38.94 220 MET A O 1
ATOM 1798 N N . ILE A 1 221 ? -11.448 -12.463 15.491 1.00 47.16 221 ILE A N 1
ATOM 1799 C CA . ILE A 1 221 ? -12.840 -12.270 15.877 1.00 47.16 221 ILE A CA 1
ATOM 1800 C C . ILE A 1 221 ? -13.314 -13.593 16.457 1.00 47.16 221 ILE A C 1
ATOM 1802 O O . ILE A 1 221 ? -13.285 -14.621 15.774 1.00 47.16 221 ILE A O 1
ATOM 1806 N N . ASP A 1 222 ? -13.779 -13.564 17.696 1.00 58.59 222 ASP A N 1
ATOM 1807 C CA . ASP A 1 222 ? -14.483 -14.701 18.258 1.00 58.59 222 ASP A CA 1
ATOM 1808 C C . ASP A 1 222 ? -15.863 -14.814 17.587 1.00 58.59 222 ASP A C 1
ATOM 1810 O O . ASP A 1 222 ? -16.853 -14.202 17.993 1.00 58.59 222 ASP A O 1
ATOM 1814 N N . THR A 1 223 ? -15.904 -15.545 16.470 1.00 55.06 223 THR A N 1
ATOM 1815 C CA . THR A 1 223 ? -17.125 -15.724 15.670 1.00 55.06 223 THR A CA 1
ATOM 1816 C C . THR A 1 223 ? -18.226 -16.478 16.418 1.00 55.06 223 THR A C 1
ATOM 1818 O O . THR A 1 223 ? -19.404 -16.259 16.140 1.00 55.06 223 THR A O 1
ATOM 1821 N N . GLU A 1 224 ? -17.871 -17.327 17.382 1.00 63.81 224 GLU A N 1
ATOM 1822 C CA . GLU A 1 224 ? -18.828 -18.069 18.205 1.00 63.81 224 GLU A CA 1
ATOM 1823 C C . GLU A 1 224 ? -19.463 -17.145 19.250 1.00 63.81 224 GLU A C 1
ATOM 1825 O O . GLU A 1 224 ? -20.690 -17.104 19.407 1.00 63.81 224 GLU A O 1
ATOM 1830 N N . LEU A 1 225 ? -18.649 -16.306 19.889 1.00 68.44 225 LEU A N 1
ATOM 1831 C CA . LEU A 1 225 ? -19.123 -15.271 20.799 1.00 68.44 225 LEU A CA 1
ATOM 1832 C C . LEU A 1 225 ? -19.981 -14.224 20.070 1.00 68.44 225 LEU A C 1
ATOM 1834 O O . LEU A 1 225 ? -21.033 -13.817 20.561 1.00 68.44 225 LEU A O 1
ATOM 1838 N N . LEU A 1 226 ? -19.589 -13.845 18.854 1.00 60.19 226 LEU A N 1
ATOM 1839 C CA . LEU A 1 226 ? -20.355 -12.971 17.965 1.00 60.19 226 LEU A CA 1
ATOM 1840 C C . LEU A 1 226 ? -21.740 -13.552 17.623 1.00 60.19 226 LEU A C 1
ATOM 1842 O O . LEU A 1 226 ? -22.742 -12.831 17.636 1.00 60.19 226 LEU A O 1
ATOM 1846 N N . LEU A 1 227 ? -21.818 -14.856 17.336 1.00 62.38 227 LEU A N 1
ATOM 1847 C CA . LEU A 1 227 ? -23.088 -15.559 17.123 1.00 62.38 227 LEU A CA 1
ATOM 1848 C C . LEU A 1 227 ? -23.922 -15.617 18.405 1.00 62.38 227 LEU A C 1
ATOM 1850 O O . LEU A 1 227 ? -25.140 -15.456 18.337 1.00 62.38 227 LEU A O 1
ATOM 1854 N N . THR A 1 228 ? -23.272 -15.766 19.556 1.00 75.12 228 THR A N 1
ATOM 1855 C CA . THR A 1 228 ? -23.917 -15.756 20.875 1.00 75.12 228 THR A CA 1
ATOM 1856 C C . THR A 1 228 ? -24.530 -14.390 21.194 1.00 75.12 228 THR A C 1
ATOM 1858 O O . THR A 1 228 ? -25.678 -14.306 21.630 1.00 75.12 228 THR A O 1
ATOM 1861 N N . TYR A 1 229 ? -23.822 -13.289 20.924 1.00 76.19 229 TYR A N 1
ATOM 1862 C CA . TYR A 1 229 ? -24.391 -11.945 21.066 1.00 76.19 229 TYR A CA 1
ATOM 1863 C C . TYR A 1 229 ? -25.556 -11.715 20.106 1.00 76.19 229 TYR A C 1
ATOM 1865 O O . TYR A 1 229 ? -26.550 -11.096 20.487 1.00 76.19 229 TYR A O 1
ATOM 1873 N N . LYS A 1 230 ? -25.479 -12.269 18.888 1.00 67.50 230 LYS A N 1
ATOM 1874 C CA . LYS A 1 230 ? -26.587 -12.222 17.933 1.00 67.50 230 LYS A CA 1
ATOM 1875 C C . LYS A 1 230 ? -27.799 -13.027 18.411 1.00 67.50 230 LYS A C 1
ATOM 1877 O O . LYS A 1 230 ? -28.916 -12.542 18.299 1.00 67.50 230 LYS A O 1
ATOM 1882 N N . SER A 1 231 ? -27.622 -14.236 18.935 1.00 74.12 231 SER A N 1
ATOM 1883 C CA . SER A 1 231 ? -28.751 -15.038 19.426 1.00 74.12 231 SER A CA 1
ATOM 1884 C C . SER A 1 231 ? -29.393 -14.439 20.678 1.00 74.12 231 SER A C 1
ATOM 1886 O O . SER A 1 231 ? -30.579 -14.646 20.911 1.00 74.12 231 SER A O 1
ATOM 1888 N N . ASN A 1 232 ? -28.621 -13.680 21.460 1.00 81.81 232 ASN A N 1
ATOM 1889 C CA . ASN A 1 232 ? -29.052 -13.082 22.725 1.00 81.81 232 ASN A CA 1
ATOM 1890 C C . ASN A 1 232 ? -29.415 -11.589 22.608 1.00 81.81 232 ASN A C 1
ATOM 1892 O O . ASN A 1 232 ? -29.567 -10.917 23.633 1.00 81.81 232 ASN A O 1
ATOM 1896 N N . MET A 1 233 ? -29.544 -11.084 21.377 1.00 84.69 233 MET A N 1
ATOM 1897 C CA . MET A 1 233 ? -30.045 -9.748 21.040 1.00 84.69 233 MET A CA 1
ATOM 1898 C C . MET A 1 233 ? -31.380 -9.509 21.746 1.00 84.69 233 MET A C 1
ATOM 1900 O O . MET A 1 233 ? -32.291 -10.334 21.668 1.00 84.69 233 MET A O 1
ATOM 1904 N N . VAL A 1 234 ? -31.514 -8.371 22.414 1.00 89.56 234 VAL A N 1
ATOM 1905 C CA . VAL A 1 234 ? -32.799 -7.934 22.957 1.00 89.56 234 VAL A CA 1
ATOM 1906 C C . VAL A 1 234 ? -33.393 -6.939 21.980 1.00 89.56 234 VAL A C 1
ATOM 1908 O O . VAL A 1 234 ? -32.753 -5.950 21.641 1.00 89.56 234 VAL A O 1
ATOM 1911 N N . GLN A 1 235 ? -34.608 -7.200 21.519 1.00 90.75 235 GLN A N 1
ATOM 1912 C CA . GLN A 1 235 ? -35.335 -6.273 20.663 1.00 90.75 235 GLN A CA 1
ATOM 1913 C C . GLN A 1 235 ? -36.344 -5.499 21.500 1.00 90.75 235 GLN A C 1
ATOM 1915 O O . GLN A 1 235 ? -37.091 -6.090 22.281 1.00 90.75 235 GLN A O 1
ATOM 1920 N N . VAL A 1 236 ? -36.359 -4.184 21.323 1.00 90.94 236 VAL A N 1
ATOM 1921 C CA . VAL A 1 236 ? -37.311 -3.275 21.956 1.00 90.94 236 VAL A CA 1
ATOM 1922 C C . VAL A 1 236 ? -37.901 -2.335 20.910 1.00 90.94 236 VAL A C 1
ATOM 1924 O O . VAL A 1 236 ? -37.220 -1.948 19.957 1.00 90.94 236 VAL A O 1
ATOM 1927 N N . ASP A 1 237 ? -39.159 -1.939 21.083 1.00 90.12 237 ASP A N 1
ATOM 1928 C CA . ASP A 1 237 ? -39.822 -1.053 20.124 1.00 90.12 237 ASP A CA 1
ATOM 1929 C C . ASP A 1 237 ? -39.257 0.373 20.210 1.00 90.12 237 ASP A C 1
ATOM 1931 O O . ASP A 1 237 ? -38.938 0.992 19.187 1.00 90.12 237 ASP A O 1
ATOM 1935 N N . ASN A 1 238 ? -39.072 0.888 21.432 1.00 89.25 238 ASN A N 1
ATOM 1936 C CA . ASN A 1 238 ? -38.641 2.261 21.690 1.00 89.25 238 ASN A CA 1
ATOM 1937 C C . ASN A 1 238 ? -37.538 2.338 22.755 1.00 89.25 238 ASN A C 1
ATOM 1939 O O . ASN A 1 238 ? -37.353 1.441 23.571 1.00 89.25 238 ASN A O 1
ATOM 1943 N N . TYR A 1 239 ? -36.844 3.479 22.823 1.00 86.69 239 TYR A N 1
ATOM 1944 C CA . TYR A 1 239 ? -35.806 3.715 23.840 1.00 86.69 239 TYR A CA 1
ATOM 1945 C C . TYR A 1 239 ? -36.303 3.611 25.287 1.00 86.69 239 TYR A C 1
ATOM 1947 O O . TYR A 1 239 ? -35.529 3.260 26.174 1.00 86.69 239 TYR A O 1
ATOM 1955 N N . ASN A 1 240 ? -37.577 3.930 25.532 1.00 85.50 240 ASN A N 1
ATOM 1956 C CA . ASN A 1 240 ? -38.168 3.864 26.871 1.00 85.50 240 ASN A CA 1
ATOM 1957 C C . ASN A 1 240 ? -38.351 2.422 27.362 1.00 85.50 240 ASN A C 1
ATOM 1959 O O . ASN A 1 240 ? -38.500 2.207 28.562 1.00 85.50 240 ASN A O 1
ATOM 1963 N N . ASP A 1 241 ? -38.315 1.457 26.446 1.00 87.12 241 ASP A N 1
ATOM 1964 C CA . ASP A 1 241 ? -38.521 0.043 26.742 1.00 87.12 241 ASP A CA 1
ATOM 1965 C C . ASP A 1 241 ? -37.203 -0.655 27.131 1.00 87.12 241 ASP A C 1
ATOM 1967 O O . ASP A 1 241 ? -37.224 -1.792 27.598 1.00 87.12 241 ASP A O 1
ATOM 1971 N N . ILE A 1 242 ? -36.058 0.034 26.997 1.00 86.75 242 ILE A N 1
ATOM 1972 C CA . ILE A 1 242 ? -34.735 -0.491 27.358 1.00 86.75 242 ILE A CA 1
ATOM 1973 C C . ILE A 1 242 ? -34.618 -0.603 28.880 1.00 86.75 242 ILE A C 1
ATOM 1975 O O . ILE A 1 242 ? -34.577 0.409 29.592 1.00 86.75 242 ILE A O 1
ATOM 1979 N N . LYS A 1 243 ? -34.458 -1.826 29.393 1.00 83.31 243 LYS A N 1
ATOM 1980 C CA . LYS A 1 243 ? -34.180 -2.051 30.818 1.00 83.31 243 LYS A CA 1
ATOM 1981 C C . LYS A 1 243 ? -32.676 -2.106 31.042 1.00 83.31 243 LYS A C 1
ATOM 1983 O O . LYS A 1 243 ? -31.963 -2.822 30.353 1.00 83.31 243 LYS A O 1
ATOM 1988 N N . THR A 1 244 ? -32.166 -1.413 32.060 1.00 74.38 244 THR A N 1
ATOM 1989 C CA . THR A 1 244 ? -30.718 -1.432 32.354 1.00 74.38 244 THR A CA 1
ATOM 1990 C C . THR A 1 244 ? -30.186 -2.832 32.649 1.00 74.38 244 THR A C 1
ATOM 1992 O O . THR A 1 244 ? -29.084 -3.162 32.234 1.00 74.38 244 THR A O 1
ATOM 1995 N N . SER A 1 245 ? -31.009 -3.694 33.252 1.00 75.75 245 SER A N 1
ATOM 1996 C CA . SER A 1 245 ? -30.678 -5.105 33.486 1.00 75.75 245 SER A CA 1
ATOM 1997 C C . SER A 1 245 ? -30.446 -5.914 32.203 1.00 75.75 245 SER A C 1
ATOM 1999 O O . SER A 1 245 ? -29.871 -6.998 32.255 1.00 75.75 245 SER A O 1
ATOM 2001 N N . GLU A 1 246 ? -30.934 -5.440 31.053 1.00 72.00 246 GLU A N 1
ATOM 2002 C CA . GLU A 1 246 ? -30.686 -6.080 29.757 1.00 72.00 246 GLU A CA 1
ATOM 2003 C C . GLU A 1 246 ? -29.269 -5.784 29.255 1.00 72.00 246 GLU A C 1
ATOM 2005 O O . GLU A 1 246 ? -28.714 -6.601 28.531 1.00 72.00 246 GLU A O 1
ATOM 2010 N N . LEU A 1 247 ? -28.656 -4.684 29.696 1.00 69.06 247 LEU A N 1
ATOM 2011 C CA . LEU A 1 247 ? -27.325 -4.239 29.275 1.00 69.06 247 LEU A CA 1
ATOM 2012 C C . LEU A 1 247 ? -26.197 -4.783 30.160 1.00 69.06 247 LEU A C 1
ATOM 2014 O O . LEU A 1 247 ? -25.093 -4.998 29.666 1.00 69.06 247 LEU A O 1
ATOM 2018 N N . ASP A 1 248 ? -26.494 -5.089 31.427 1.00 66.06 248 ASP A N 1
ATOM 2019 C CA . ASP A 1 248 ? -25.528 -5.547 32.442 1.00 66.06 248 ASP A CA 1
ATOM 2020 C C . ASP A 1 248 ? -24.870 -6.918 32.137 1.00 66.06 248 ASP A C 1
ATOM 2022 O O . ASP A 1 248 ? -24.009 -7.371 32.883 1.00 66.06 248 ASP A O 1
ATOM 2026 N N . ASN A 1 249 ? -25.240 -7.586 31.036 1.00 63.69 249 ASN A N 1
ATOM 2027 C CA . ASN A 1 249 ? -24.757 -8.923 30.656 1.00 63.69 249 ASN A CA 1
ATOM 2028 C C . ASN A 1 249 ? -24.137 -8.975 29.252 1.00 63.69 249 ASN A C 1
ATOM 2030 O O . ASN A 1 249 ? -24.225 -10.007 28.583 1.00 63.69 249 ASN A O 1
ATOM 2034 N N . ASN A 1 250 ? -23.553 -7.874 28.769 1.00 68.81 250 ASN A N 1
ATOM 2035 C CA . ASN A 1 250 ? -22.977 -7.819 27.422 1.00 68.81 250 ASN A CA 1
ATOM 2036 C C . ASN A 1 250 ? -23.992 -8.208 26.331 1.00 68.81 250 ASN A C 1
ATOM 2038 O O . ASN A 1 250 ? -23.644 -8.856 25.347 1.00 68.81 250 ASN A O 1
ATOM 2042 N N . LYS A 1 251 ? -25.263 -7.819 26.485 1.00 82.56 251 LYS A N 1
ATOM 2043 C CA . LYS A 1 251 ? -26.254 -7.995 25.418 1.00 82.56 251 LYS A CA 1
ATOM 2044 C C . LYS A 1 251 ? -26.261 -6.793 24.487 1.00 82.56 251 LYS A C 1
ATOM 2046 O O . LYS A 1 251 ? -26.037 -5.657 24.902 1.00 82.56 251 LYS A O 1
ATOM 2051 N N . VAL A 1 252 ? -26.584 -7.066 23.230 1.00 84.38 252 VAL A N 1
ATOM 2052 C CA . VAL A 1 252 ? -26.889 -6.045 22.231 1.00 84.38 252 VAL A CA 1
ATOM 2053 C C . VAL A 1 252 ? -28.386 -5.759 22.288 1.00 84.38 252 VAL A C 1
ATOM 2055 O O . VAL A 1 252 ? -29.190 -6.688 22.221 1.00 84.38 252 VAL A O 1
ATOM 2058 N N . VAL A 1 253 ? -28.761 -4.487 22.394 1.00 88.25 253 VAL A N 1
ATOM 2059 C CA . VAL A 1 253 ? -30.160 -4.045 22.362 1.00 88.25 253 VAL A CA 1
ATOM 2060 C C . VAL A 1 253 ? -30.449 -3.396 21.016 1.00 88.25 253 VAL A C 1
ATOM 2062 O O . VAL A 1 253 ? -29.799 -2.417 20.658 1.00 88.25 253 VAL A O 1
ATOM 2065 N N . GLN A 1 254 ? -31.423 -3.916 20.277 1.00 89.81 254 GLN A N 1
ATOM 2066 C CA . GLN A 1 254 ? -31.934 -3.321 19.047 1.00 89.81 254 GLN A CA 1
ATOM 2067 C C . GLN A 1 254 ? -33.191 -2.503 19.356 1.00 89.81 254 GLN A C 1
ATOM 2069 O O . GLN A 1 254 ? -34.170 -3.042 19.868 1.00 89.81 254 GLN A O 1
ATOM 2074 N N . VAL A 1 255 ? -33.183 -1.224 18.989 1.00 89.00 255 VAL A N 1
ATOM 2075 C CA . VAL A 1 255 ? -34.338 -0.323 19.053 1.00 89.00 255 VAL A CA 1
ATOM 2076 C C . VAL A 1 255 ? -34.975 -0.256 17.667 1.00 89.00 255 VAL A C 1
ATOM 2078 O O . VAL A 1 255 ? -34.405 0.322 16.738 1.00 89.00 255 VAL A O 1
ATOM 2081 N N . ILE A 1 256 ? -36.149 -0.868 17.515 1.00 87.69 256 ILE A N 1
ATOM 2082 C CA . ILE A 1 256 ? -36.797 -1.075 16.213 1.00 87.69 256 ILE A CA 1
ATOM 2083 C C . ILE A 1 256 ? -37.187 0.260 15.568 1.00 87.69 256 ILE A C 1
ATOM 2085 O O . ILE A 1 256 ? -36.904 0.469 14.389 1.00 87.69 256 ILE A O 1
ATOM 2089 N N . SER A 1 257 ? -37.778 1.181 16.337 1.00 86.06 257 SER A N 1
ATOM 2090 C CA . SER A 1 257 ? -38.285 2.468 15.826 1.00 86.06 257 SER A CA 1
ATOM 2091 C C . SER A 1 257 ? -37.236 3.336 15.124 1.00 86.06 257 SER A C 1
ATOM 2093 O O . SER A 1 257 ? -37.585 4.087 14.217 1.00 86.06 257 SER A O 1
ATOM 2095 N N . THR A 1 258 ? -35.962 3.225 15.503 1.00 83.50 258 THR A N 1
ATOM 2096 C CA . THR A 1 258 ? -34.855 4.000 14.917 1.00 83.50 258 THR A CA 1
ATOM 2097 C C . THR A 1 258 ? -33.840 3.142 14.173 1.00 83.50 258 THR A C 1
ATOM 2099 O O . THR A 1 258 ? -32.830 3.657 13.692 1.00 83.50 258 THR A O 1
ATOM 2102 N N . SER A 1 259 ? -34.082 1.828 14.072 1.00 86.56 259 SER A N 1
ATOM 2103 C CA . SER A 1 259 ? -33.081 0.865 13.596 1.00 86.56 259 SER A CA 1
ATOM 2104 C C . SER A 1 259 ? -31.725 1.071 14.290 1.00 86.56 259 SER A C 1
ATOM 2106 O O . SER A 1 259 ? -30.670 1.016 13.655 1.00 86.56 259 SER A O 1
ATOM 2108 N N . SER A 1 260 ? -31.762 1.383 15.588 1.00 84.94 260 SER A N 1
ATOM 2109 C CA . SER A 1 260 ? -30.573 1.635 16.398 1.00 84.94 260 SER A CA 1
ATOM 2110 C C . SER A 1 260 ? -30.152 0.392 17.155 1.00 84.94 260 SER A C 1
ATOM 2112 O O . SER A 1 260 ? -30.969 -0.460 17.496 1.00 84.94 260 SER A O 1
ATOM 2114 N N . TYR A 1 261 ? -28.869 0.327 17.477 1.00 86.62 261 TYR A N 1
ATOM 2115 C CA . TYR A 1 261 ? -28.291 -0.767 18.232 1.00 86.62 261 TYR A CA 1
ATOM 2116 C C . TYR A 1 261 ? -27.366 -0.229 19.301 1.00 86.62 261 TYR A C 1
ATOM 2118 O O . TYR A 1 261 ? -26.549 0.654 19.038 1.00 86.62 261 TYR A O 1
ATOM 2126 N N . ILE A 1 262 ? -27.519 -0.763 20.507 1.00 85.44 262 ILE A N 1
ATOM 2127 C CA . ILE A 1 262 ? -26.823 -0.309 21.701 1.00 85.44 262 ILE A CA 1
ATOM 2128 C C . ILE A 1 262 ? -26.093 -1.485 22.335 1.00 85.44 262 ILE A C 1
ATOM 2130 O O . ILE A 1 262 ? -26.661 -2.563 22.504 1.00 85.44 262 ILE A O 1
ATOM 2134 N N . PHE A 1 263 ? -24.830 -1.274 22.680 1.00 83.44 263 PHE A N 1
ATOM 2135 C CA . PHE A 1 263 ? -23.934 -2.309 23.188 1.00 83.44 263 PHE A CA 1
ATOM 2136 C C . PHE A 1 263 ? -22.841 -1.671 24.055 1.00 83.44 263 PHE A C 1
ATOM 2138 O O . PHE A 1 263 ? -22.561 -0.475 23.938 1.00 83.44 263 PHE A O 1
ATOM 2145 N N . SER A 1 264 ? -22.249 -2.455 24.955 1.00 81.12 264 SER A N 1
ATOM 2146 C CA . SER A 1 264 ? -21.097 -2.039 25.756 1.00 81.12 264 SER A CA 1
ATOM 2147 C C . SER A 1 264 ? -19.799 -2.103 24.945 1.00 81.12 264 SER A C 1
ATOM 2149 O O . SER A 1 264 ? -19.648 -2.931 24.045 1.00 81.12 264 SER A O 1
ATOM 2151 N N . ASP A 1 265 ? -18.827 -1.268 25.300 1.00 71.25 265 ASP A N 1
ATOM 2152 C CA . ASP A 1 265 ? -17.446 -1.381 24.816 1.00 71.25 265 ASP A CA 1
ATOM 2153 C C . ASP A 1 265 ? -16.814 -2.744 25.166 1.00 71.25 265 ASP A C 1
ATOM 2155 O O . ASP A 1 265 ? -16.038 -3.286 24.387 1.00 71.25 265 ASP A O 1
ATOM 2159 N N . GLU A 1 266 ? -17.238 -3.365 26.269 1.00 73.50 266 GLU A N 1
ATOM 2160 C CA . GLU A 1 266 ? -16.870 -4.735 26.657 1.00 73.50 266 GLU A CA 1
ATOM 2161 C C . GLU A 1 266 ? -17.195 -5.795 25.606 1.00 73.50 266 GLU A C 1
ATOM 2163 O O . GLU A 1 266 ? -16.393 -6.703 25.398 1.00 73.50 266 GLU A O 1
ATOM 2168 N N . ILE A 1 267 ? -18.341 -5.695 24.925 1.00 74.62 267 ILE A N 1
ATOM 2169 C CA . ILE A 1 267 ? -18.679 -6.619 23.833 1.00 74.62 267 ILE A CA 1
ATOM 2170 C C . ILE A 1 267 ? -17.615 -6.536 22.736 1.00 74.62 267 ILE A C 1
ATOM 2172 O O . ILE A 1 267 ? -17.192 -7.562 22.207 1.00 74.62 267 ILE A O 1
ATOM 2176 N N . VAL A 1 268 ? -17.147 -5.326 22.423 1.00 66.19 268 VAL A N 1
ATOM 2177 C CA . VAL A 1 268 ? -16.111 -5.098 21.408 1.00 66.19 268 VAL A CA 1
ATOM 2178 C C . VAL A 1 268 ? -14.787 -5.710 21.851 1.00 66.19 268 VAL A C 1
ATOM 2180 O O . VAL A 1 268 ? -14.184 -6.469 21.093 1.00 66.19 268 VAL A O 1
ATOM 2183 N N . ASP A 1 269 ? -14.377 -5.453 23.092 1.00 65.31 269 ASP A N 1
ATOM 2184 C CA . ASP A 1 269 ? -13.131 -5.981 23.655 1.00 65.31 269 ASP A CA 1
ATOM 2185 C C . ASP A 1 269 ? -13.118 -7.518 23.689 1.00 65.31 269 ASP A C 1
ATOM 2187 O O . ASP A 1 269 ? -12.111 -8.139 23.328 1.00 65.31 269 ASP A O 1
ATOM 2191 N N . ASN A 1 270 ? -14.246 -8.131 24.071 1.00 71.06 270 ASN A N 1
ATOM 2192 C CA . ASN A 1 270 ? -14.397 -9.583 24.144 1.00 71.06 270 ASN A CA 1
ATOM 2193 C C . ASN A 1 270 ? -14.348 -10.225 22.752 1.00 71.06 270 ASN A C 1
ATOM 2195 O O . ASN A 1 270 ? -13.625 -11.198 22.555 1.00 71.06 270 ASN A O 1
ATOM 2199 N N . ILE A 1 271 ? -15.060 -9.660 21.767 1.00 60.56 271 ILE A N 1
ATOM 2200 C CA . ILE A 1 271 ? -15.032 -10.151 20.377 1.00 60.56 271 ILE A CA 1
ATOM 2201 C C . ILE A 1 271 ? -13.610 -10.078 19.802 1.00 60.56 271 ILE A C 1
ATOM 2203 O O . ILE A 1 271 ? -13.216 -10.943 19.022 1.00 60.56 271 ILE A O 1
ATOM 2207 N N . PHE A 1 272 ? -12.843 -9.051 20.175 1.00 52.66 272 PHE A N 1
ATOM 2208 C CA . PHE A 1 272 ? -11.486 -8.817 19.684 1.00 52.66 272 PHE A CA 1
ATOM 2209 C C . PHE A 1 272 ? -10.412 -9.570 20.503 1.00 52.66 272 PHE A C 1
ATOM 2211 O O . PHE A 1 272 ? -9.233 -9.463 20.172 1.00 52.66 272 PHE A O 1
ATOM 2218 N N . ASN A 1 273 ? -10.758 -10.325 21.556 1.00 59.00 273 ASN A N 1
ATOM 2219 C CA . ASN A 1 273 ? -9.786 -10.993 22.439 1.00 59.00 273 ASN A CA 1
ATOM 2220 C C . ASN A 1 273 ? -8.677 -10.051 22.969 1.00 59.00 273 ASN A C 1
ATOM 2222 O O . ASN A 1 273 ? -7.506 -10.431 23.076 1.00 59.00 273 ASN A O 1
ATOM 2226 N N . GLN A 1 274 ? -9.018 -8.801 23.303 1.00 53.66 274 GLN A N 1
ATOM 2227 C CA . GLN A 1 274 ? -8.029 -7.850 23.817 1.00 53.66 274 GLN A CA 1
ATOM 2228 C C . GLN A 1 274 ? -7.652 -8.193 25.268 1.00 53.66 274 GLN A C 1
ATOM 2230 O O . GLN A 1 274 ? -8.343 -7.839 26.222 1.00 53.66 274 GLN A O 1
ATOM 2235 N N . GLN A 1 275 ? -6.520 -8.879 25.452 1.00 46.59 275 GLN A N 1
ATOM 2236 C CA . GLN A 1 275 ? -5.964 -9.211 26.768 1.00 46.59 275 GLN A CA 1
ATOM 2237 C C . GLN A 1 275 ? -5.301 -8.000 27.447 1.00 46.59 275 GLN A C 1
ATOM 2239 O O . GLN A 1 275 ? -4.102 -8.014 27.690 1.00 46.59 275 GLN A O 1
ATOM 2244 N N . SER A 1 276 ? -6.054 -6.945 27.767 1.00 45.03 276 SER A N 1
ATOM 2245 C CA . SER A 1 276 ? -5.727 -6.053 28.894 1.00 45.03 276 SER A CA 1
ATOM 2246 C C . SER A 1 276 ? -6.754 -4.929 29.019 1.00 45.03 276 SER A C 1
ATOM 2248 O O . SER A 1 276 ? -6.677 -3.950 28.279 1.00 45.03 276 SER A O 1
ATOM 2250 N N . LYS A 1 277 ? -7.638 -4.987 30.021 1.00 44.91 277 LYS A N 1
ATOM 2251 C CA . LYS A 1 277 ? -8.229 -3.755 30.561 1.00 44.91 277 LYS A CA 1
ATOM 2252 C C . LYS A 1 277 ? -7.337 -3.213 31.683 1.00 44.91 277 LYS A C 1
ATOM 2254 O O . LYS A 1 277 ? -6.962 -3.981 32.571 1.00 44.91 277 LYS A O 1
ATOM 2259 N N . PRO A 1 278 ? -7.009 -1.908 31.702 1.00 42.00 278 PRO A N 1
ATOM 2260 C CA . PRO A 1 278 ? -6.543 -1.267 32.924 1.00 42.00 278 PRO A CA 1
ATOM 2261 C C . PRO A 1 278 ? -7.655 -1.326 33.982 1.00 42.00 278 PRO A C 1
ATOM 2263 O O . PRO A 1 278 ? -8.847 -1.265 33.667 1.00 42.00 278 PRO A O 1
ATOM 2266 N N . ALA A 1 279 ? -7.283 -1.445 35.254 1.00 44.91 279 ALA A N 1
ATOM 2267 C CA . ALA A 1 279 ? -8.268 -1.533 36.323 1.00 44.91 279 ALA A CA 1
ATOM 2268 C C . ALA A 1 279 ? -9.089 -0.231 36.438 1.00 44.91 279 ALA A C 1
ATOM 2270 O O . ALA A 1 279 ? -8.519 0.853 36.540 1.00 44.91 279 ALA A O 1
ATOM 2271 N N . LYS A 1 280 ? -10.422 -0.368 36.533 1.00 47.59 280 LYS A N 1
ATOM 2272 C CA . LYS A 1 280 ? -11.405 0.705 36.812 1.00 47.59 280 LYS A CA 1
ATOM 2273 C C . LYS A 1 280 ? -11.758 1.661 35.650 1.00 47.59 280 LYS A C 1
ATOM 2275 O O . LYS A 1 280 ? -12.205 2.774 35.922 1.00 47.59 280 LYS A O 1
ATOM 2280 N N . SER A 1 281 ? -11.662 1.246 34.379 1.00 53.91 281 SER A N 1
ATOM 2281 C CA . SER A 1 281 ? -12.408 1.955 33.318 1.00 53.91 281 SER A CA 1
ATOM 2282 C C . SER A 1 281 ? -13.907 1.672 33.475 1.00 53.91 281 SER A C 1
ATOM 2284 O O . SER A 1 281 ? -14.306 0.511 33.523 1.00 53.91 281 SER A O 1
ATOM 2286 N N . SER A 1 282 ? -14.738 2.709 33.587 1.00 68.31 282 SER A N 1
ATOM 2287 C CA . SER A 1 282 ? -16.199 2.567 33.603 1.00 68.31 282 SER A CA 1
ATOM 2288 C C . SER A 1 282 ? -16.700 2.076 32.241 1.00 68.31 282 SER A C 1
ATOM 2290 O O . SER A 1 282 ? -16.353 2.702 31.238 1.00 68.31 282 SER A O 1
ATOM 2292 N N . THR A 1 283 ? -17.533 1.031 32.210 1.00 71.12 283 THR A N 1
ATOM 2293 C CA . THR A 1 283 ? -18.172 0.500 30.993 1.00 71.12 283 THR A CA 1
ATOM 2294 C C . THR A 1 283 ? -18.878 1.617 30.228 1.00 71.12 283 THR A C 1
ATOM 2296 O O . THR A 1 283 ? -19.739 2.315 30.782 1.00 71.12 283 THR A O 1
ATOM 2299 N N . LYS A 1 284 ? -18.500 1.815 28.963 1.00 77.81 284 LYS A N 1
ATOM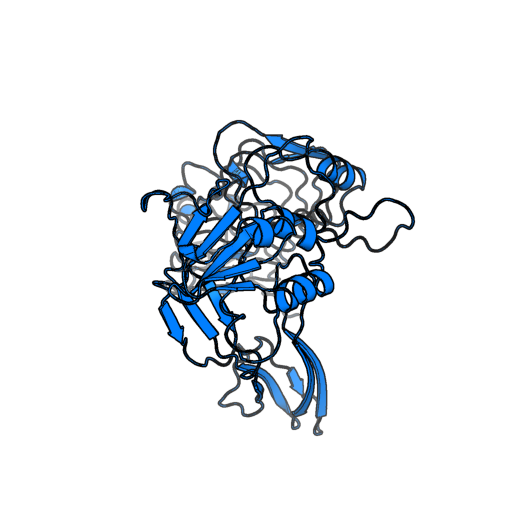 2300 C CA . LYS A 1 284 ? -19.151 2.781 28.070 1.00 77.81 284 LYS A CA 1
ATOM 2301 C C . LYS A 1 284 ? -20.144 2.054 27.183 1.00 77.81 284 LYS A C 1
ATOM 2303 O O . LYS A 1 284 ? -19.890 0.936 26.749 1.00 77.81 284 LYS A O 1
ATOM 2308 N N . TYR A 1 285 ? -21.256 2.712 26.879 1.00 81.81 285 TYR A N 1
ATOM 2309 C CA . TYR A 1 285 ? -22.240 2.190 25.942 1.00 81.81 285 TYR A CA 1
ATOM 2310 C C . TYR A 1 285 ? -22.247 3.034 24.679 1.00 81.81 285 TYR A C 1
ATOM 2312 O O . TYR A 1 285 ? -22.225 4.265 24.740 1.00 81.81 285 TYR A O 1
ATOM 2320 N N . ILE A 1 286 ? -22.285 2.366 23.537 1.00 81.06 286 ILE A N 1
ATOM 2321 C CA . ILE A 1 286 ? -22.269 2.990 22.220 1.00 81.06 286 ILE A CA 1
ATOM 2322 C C . ILE A 1 286 ? -23.595 2.677 21.545 1.00 81.06 286 ILE A C 1
ATOM 2324 O O . ILE A 1 286 ? -24.086 1.554 21.612 1.00 81.06 286 ILE A O 1
ATOM 2328 N N . GLU A 1 287 ? -24.170 3.689 20.908 1.00 84.81 287 GLU A N 1
ATOM 2329 C CA . GLU A 1 287 ? -25.316 3.552 20.025 1.00 84.81 287 GLU A CA 1
ATOM 2330 C C . GLU A 1 287 ? -24.890 3.794 18.579 1.00 84.81 287 GLU A C 1
ATOM 2332 O O . GLU A 1 287 ? -24.257 4.813 18.289 1.00 84.81 287 GLU A O 1
ATOM 2337 N N . VAL A 1 288 ? -25.306 2.907 17.676 1.00 82.81 288 VAL A N 1
ATOM 2338 C CA . VAL A 1 288 ? -25.213 3.086 16.222 1.00 82.81 288 VAL A CA 1
ATOM 2339 C C . VAL A 1 288 ? -26.622 3.089 15.637 1.00 82.81 288 VAL A C 1
ATOM 2341 O O . VAL A 1 288 ? -27.403 2.183 15.915 1.00 82.81 288 VAL A O 1
ATOM 2344 N N . SER A 1 289 ? -26.946 4.104 14.840 1.00 84.25 289 SER A N 1
ATOM 2345 C CA . SER A 1 289 ? -28.281 4.348 14.296 1.00 84.25 289 SER A CA 1
ATOM 2346 C C . SER A 1 289 ? -28.303 4.369 12.775 1.00 84.25 289 SER A C 1
ATOM 2348 O O . SER A 1 289 ? -27.451 4.989 12.127 1.00 84.25 289 SER A O 1
ATOM 2350 N N . TYR A 1 290 ? -29.345 3.738 12.235 1.00 83.81 290 TYR A N 1
ATOM 2351 C CA . TYR A 1 290 ? -29.676 3.692 10.816 1.00 83.81 290 TYR A CA 1
ATOM 2352 C C . TYR A 1 290 ? -30.933 4.530 10.495 1.00 83.81 290 TYR A C 1
ATOM 2354 O O . TYR A 1 290 ? -31.426 4.453 9.374 1.00 83.81 290 TYR A O 1
ATOM 2362 N N . GLU A 1 291 ? -31.391 5.380 11.435 1.00 86.06 291 GLU A N 1
ATOM 2363 C CA . GLU A 1 291 ? -32.508 6.351 11.316 1.00 86.06 291 GLU A CA 1
ATOM 2364 C C . GLU A 1 291 ? -32.446 7.181 10.016 1.00 86.06 291 GLU A C 1
ATOM 2366 O O . GLU A 1 291 ? -33.478 7.570 9.476 1.00 86.06 291 GLU A O 1
ATOM 2371 N N . ASP A 1 292 ? -31.237 7.392 9.480 1.00 86.00 292 ASP A N 1
ATOM 2372 C CA . ASP A 1 292 ? -30.966 8.207 8.290 1.00 86.00 292 ASP A CA 1
ATOM 2373 C C . ASP A 1 292 ? -30.110 7.502 7.222 1.00 86.00 292 ASP A C 1
ATOM 2375 O O . ASP A 1 292 ? -29.626 8.154 6.289 1.00 86.00 292 ASP A O 1
ATOM 2379 N N . ALA A 1 293 ? -29.861 6.197 7.372 1.00 81.56 293 ALA A N 1
ATOM 2380 C CA . ALA A 1 293 ? -28.928 5.488 6.505 1.00 81.56 293 ALA A CA 1
ATOM 2381 C C . ALA A 1 293 ? -29.446 5.431 5.059 1.00 81.56 293 ALA A C 1
ATOM 2383 O O . ALA A 1 293 ? -30.599 5.085 4.801 1.00 81.56 293 ALA A O 1
ATOM 2384 N N . ILE A 1 294 ? -28.575 5.735 4.097 1.00 82.44 294 ILE A N 1
ATOM 2385 C CA . ILE A 1 294 ? -28.882 5.621 2.667 1.00 82.44 294 ILE A CA 1
ATOM 2386 C C . ILE A 1 294 ? -28.090 4.454 2.104 1.00 82.44 294 ILE A C 1
ATOM 2388 O O . ILE A 1 294 ? -26.872 4.407 2.261 1.00 82.44 294 ILE A O 1
ATOM 2392 N N . SER A 1 295 ? -28.777 3.546 1.410 1.00 75.44 295 SER A N 1
ATOM 2393 C CA . SER A 1 295 ? -28.136 2.517 0.596 1.00 75.44 295 SER A CA 1
ATOM 2394 C C . SER A 1 295 ? -28.254 2.876 -0.885 1.00 75.44 295 SER A C 1
ATOM 2396 O O . SER A 1 295 ? -29.343 3.135 -1.396 1.00 75.44 295 SER A O 1
ATOM 2398 N N . VAL A 1 296 ? -27.122 2.920 -1.584 1.00 74.44 296 VAL A N 1
ATOM 2399 C CA . VAL A 1 296 ? -27.071 3.086 -3.042 1.00 74.44 296 VAL A CA 1
ATOM 2400 C C . VAL A 1 296 ? -26.498 1.805 -3.630 1.00 74.44 296 VAL A C 1
ATOM 2402 O O . VAL A 1 296 ? -25.332 1.484 -3.391 1.00 74.44 296 VAL A O 1
ATOM 2405 N N . SER A 1 297 ? -27.307 1.057 -4.386 1.00 67.69 297 SER A N 1
ATOM 2406 C CA . SER A 1 297 ? -26.807 -0.090 -5.153 1.00 67.69 297 SER A CA 1
ATOM 2407 C C . SER A 1 297 ? -25.786 0.423 -6.162 1.00 67.69 297 SER A C 1
ATOM 2409 O O . SER A 1 297 ? -26.102 1.299 -6.968 1.00 67.69 297 SER A O 1
ATOM 2411 N N . GLN A 1 298 ? -24.569 -0.108 -6.127 1.00 63.41 298 GLN A N 1
ATOM 2412 C CA . GLN A 1 298 ? -23.603 0.133 -7.189 1.00 63.41 298 GLN A CA 1
ATOM 2413 C C . GLN A 1 298 ? -23.848 -0.860 -8.329 1.00 63.41 298 GLN A C 1
ATOM 2415 O O . GLN A 1 298 ? -24.400 -1.947 -8.136 1.00 63.41 298 GLN A O 1
ATOM 2420 N N . SER A 1 299 ? -23.503 -0.434 -9.543 1.00 55.97 299 SER A N 1
ATOM 2421 C CA . SER A 1 299 ? -23.644 -1.218 -10.769 1.00 55.97 299 SER A CA 1
ATOM 2422 C C . SER A 1 299 ? -22.853 -2.527 -10.708 1.00 55.97 299 SER A C 1
ATOM 2424 O O . SER A 1 299 ? -21.742 -2.574 -10.191 1.00 55.97 299 SER A O 1
ATOM 2426 N N . GLN A 1 300 ? -23.419 -3.573 -11.313 1.00 62.97 300 GLN A N 1
ATOM 2427 C CA . GLN A 1 300 ? -22.780 -4.864 -11.555 1.00 62.97 300 GLN A CA 1
ATOM 2428 C C . GLN A 1 300 ? -21.595 -4.680 -12.517 1.00 62.97 300 GLN A C 1
ATOM 2430 O O . GLN A 1 300 ? -21.810 -4.436 -13.702 1.00 62.97 300 GLN A O 1
ATOM 2435 N N . ILE A 1 301 ? -20.357 -4.765 -12.026 1.00 60.03 301 ILE A N 1
ATOM 2436 C CA . ILE A 1 301 ? -19.159 -4.702 -12.875 1.00 60.03 301 ILE A CA 1
ATOM 2437 C C . ILE A 1 301 ? -18.390 -6.011 -12.724 1.00 60.03 301 ILE A C 1
ATOM 2439 O O . ILE A 1 301 ? -18.041 -6.408 -11.613 1.00 60.03 301 ILE A O 1
ATOM 2443 N N . TRP A 1 302 ? -18.134 -6.681 -13.849 1.00 68.50 302 TRP A N 1
ATOM 2444 C CA . TRP A 1 302 ? -17.244 -7.837 -13.900 1.00 68.50 302 TRP A CA 1
ATOM 2445 C C . TRP A 1 302 ? -15.807 -7.374 -13.642 1.00 68.50 302 TRP A C 1
ATOM 2447 O O . TRP A 1 302 ? -15.196 -6.725 -14.490 1.00 68.50 302 TRP A O 1
ATOM 2457 N N . ALA A 1 303 ? -15.262 -7.716 -12.479 1.00 68.44 303 ALA A N 1
ATOM 2458 C CA . ALA A 1 303 ? -13.849 -7.568 -12.174 1.00 68.44 303 ALA A CA 1
ATOM 2459 C C . ALA A 1 303 ? -13.073 -8.690 -12.876 1.00 68.44 303 ALA A C 1
ATOM 2461 O O . ALA A 1 303 ? -13.206 -9.867 -12.534 1.00 68.44 303 ALA A O 1
ATOM 2462 N N . ARG A 1 304 ? -12.285 -8.332 -13.890 1.00 73.88 304 ARG A N 1
ATOM 2463 C CA . ARG A 1 304 ? -11.447 -9.275 -14.640 1.00 73.88 304 ARG A CA 1
ATOM 2464 C C . ARG A 1 304 ? -10.082 -9.411 -13.980 1.00 73.88 304 ARG A C 1
ATOM 2466 O O . ARG A 1 304 ? -9.491 -8.425 -13.542 1.00 73.88 304 ARG A O 1
ATOM 2473 N N . PHE A 1 305 ? -9.565 -10.631 -13.933 1.00 69.81 305 PHE A N 1
ATOM 2474 C CA . PHE A 1 305 ? -8.201 -10.885 -13.484 1.00 69.81 305 PHE A CA 1
ATOM 2475 C C . PHE A 1 305 ? -7.249 -10.495 -14.618 1.00 69.81 305 PHE A C 1
ATOM 2477 O O . PHE A 1 305 ? -7.444 -10.926 -15.753 1.00 69.81 305 PHE A O 1
ATOM 2484 N N . LYS A 1 306 ? -6.242 -9.666 -14.319 1.00 57.34 306 LYS A N 1
ATOM 2485 C CA . LYS A 1 306 ? -5.396 -9.021 -15.342 1.00 57.34 306 LYS A CA 1
ATOM 2486 C C . LYS A 1 306 ? -4.666 -10.006 -16.263 1.00 57.34 306 LYS A C 1
ATOM 2488 O O . LYS A 1 306 ? -4.495 -9.729 -17.439 1.00 57.34 306 LYS A O 1
ATOM 2493 N N . ASN A 1 307 ? -4.275 -11.175 -15.760 1.00 76.75 307 ASN A N 1
ATOM 2494 C CA . ASN A 1 307 ? -3.486 -12.118 -16.547 1.00 76.75 307 ASN A CA 1
ATOM 2495 C C . ASN A 1 307 ? -4.378 -13.124 -17.278 1.00 76.75 307 ASN A C 1
ATOM 2497 O O . ASN A 1 307 ? -5.118 -13.886 -16.650 1.00 76.75 307 ASN A O 1
ATOM 2501 N N . CYS A 1 308 ? -4.241 -13.175 -18.600 1.00 84.38 308 CYS A N 1
ATOM 2502 C CA . CYS A 1 308 ? -4.781 -14.262 -19.401 1.00 84.38 308 CYS A CA 1
ATOM 2503 C C . CYS A 1 308 ? -3.868 -15.489 -19.366 1.00 84.38 308 CYS A C 1
ATOM 2505 O O . CYS A 1 308 ? -2.643 -15.385 -19.358 1.00 84.38 308 CYS A O 1
ATOM 2507 N N . ILE A 1 309 ? -4.481 -16.666 -19.394 1.00 83.56 309 ILE A N 1
ATOM 2508 C CA . ILE A 1 309 ? -3.811 -17.961 -19.364 1.00 83.56 309 ILE A CA 1
ATOM 2509 C C . ILE A 1 309 ? -3.837 -18.530 -20.787 1.00 83.56 309 ILE A C 1
ATOM 2511 O O . ILE A 1 309 ? -4.909 -18.923 -21.259 1.00 83.56 309 ILE A O 1
ATOM 2515 N N . PRO A 1 310 ? -2.703 -18.550 -21.504 1.00 87.94 310 PRO A N 1
ATOM 2516 C CA . PRO A 1 310 ? -2.649 -19.091 -22.855 1.00 87.94 310 PRO A CA 1
ATOM 2517 C C . PRO A 1 310 ? -2.675 -20.623 -22.846 1.00 87.94 310 PRO A C 1
ATOM 2519 O O . PRO A 1 310 ? -1.999 -21.271 -22.044 1.00 87.94 310 PRO A O 1
ATOM 2522 N N . ASN A 1 311 ? -3.399 -21.222 -23.793 1.00 84.56 311 ASN A N 1
ATOM 2523 C CA . ASN A 1 311 ? -3.262 -22.640 -24.105 1.00 84.56 311 ASN A CA 1
ATOM 2524 C C . ASN A 1 311 ? -2.299 -22.838 -25.287 1.00 84.56 311 ASN A C 1
ATOM 2526 O O . ASN A 1 311 ? -2.702 -22.787 -26.450 1.00 84.56 311 ASN A O 1
ATOM 2530 N N . HIS A 1 312 ? -1.029 -23.113 -24.982 1.00 87.31 312 HIS A N 1
ATOM 2531 C CA . HIS A 1 312 ? 0.008 -23.402 -25.984 1.00 87.31 312 HIS A CA 1
ATOM 2532 C C . HIS A 1 312 ? -0.041 -24.834 -26.549 1.00 87.31 312 HIS A C 1
ATOM 2534 O O . HIS A 1 312 ? 0.763 -25.183 -27.413 1.00 87.31 312 HIS A O 1
ATOM 2540 N N . SER A 1 313 ? -0.953 -25.680 -26.065 1.00 82.75 313 SER A N 1
ATOM 2541 C CA . SER A 1 313 ? -1.135 -27.033 -26.589 1.00 82.75 313 SER A CA 1
ATOM 2542 C C . SER A 1 313 ? -1.805 -27.010 -27.962 1.00 82.75 313 SER A C 1
ATOM 2544 O O . SER A 1 313 ? -2.623 -26.141 -28.261 1.00 82.75 313 SER A O 1
ATOM 2546 N N . GLN A 1 314 ? -1.524 -28.032 -28.774 1.00 85.56 314 GLN A N 1
ATOM 2547 C CA . GLN A 1 314 ? -2.280 -28.302 -30.003 1.00 85.56 314 GLN A CA 1
ATOM 2548 C C . GLN A 1 314 ? -3.670 -28.900 -29.732 1.00 85.56 314 GLN A C 1
ATOM 2550 O O . GLN A 1 314 ? -4.481 -29.014 -30.646 1.00 85.56 314 GLN A O 1
ATOM 2555 N N . ASN A 1 315 ? -3.959 -29.254 -28.477 1.00 88.56 315 ASN A N 1
ATOM 2556 C CA . ASN A 1 315 ? -5.218 -29.854 -28.051 1.00 88.56 315 ASN A CA 1
ATOM 2557 C C . ASN A 1 315 ? -5.963 -28.955 -27.053 1.00 88.56 315 ASN A C 1
ATOM 2559 O O . ASN A 1 315 ? -5.391 -28.051 -26.437 1.00 88.56 315 ASN A O 1
ATOM 2563 N N . ARG A 1 316 ? -7.257 -29.236 -26.861 1.00 85.50 316 ARG A N 1
ATOM 2564 C CA . ARG A 1 316 ? -8.058 -28.619 -25.796 1.00 85.50 316 ARG A CA 1
ATOM 2565 C C . ARG A 1 316 ? -7.428 -28.918 -24.429 1.00 85.50 316 ARG A C 1
ATOM 2567 O O . ARG A 1 316 ? -7.092 -30.065 -24.144 1.00 85.50 316 ARG A O 1
ATOM 2574 N N . ALA A 1 317 ? -7.291 -27.891 -23.597 1.00 75.94 317 ALA A N 1
ATOM 2575 C CA . ALA A 1 317 ? -6.783 -27.990 -22.235 1.00 75.94 317 ALA A CA 1
ATOM 2576 C C . ALA A 1 317 ? -7.901 -27.721 -21.219 1.00 75.94 317 ALA A C 1
ATOM 2578 O O . ALA A 1 317 ? -8.796 -26.908 -21.454 1.00 75.94 317 ALA A O 1
ATOM 2579 N N . THR A 1 318 ? -7.835 -28.395 -20.073 1.00 75.31 318 THR A N 1
ATOM 2580 C CA . THR A 1 318 ? -8.714 -28.137 -18.928 1.00 75.31 318 THR A CA 1
ATOM 2581 C C . THR A 1 318 ? -7.919 -27.411 -17.857 1.00 75.31 318 THR A C 1
ATOM 2583 O O . THR A 1 318 ? -6.940 -27.946 -17.340 1.00 75.31 318 THR A O 1
ATOM 2586 N N . TYR A 1 319 ? -8.355 -26.209 -17.505 1.00 65.12 319 TYR A N 1
ATOM 2587 C CA . TYR A 1 319 ? -7.780 -25.423 -16.426 1.00 65.12 319 TYR A CA 1
ATOM 2588 C C . TYR A 1 319 ? -8.615 -25.603 -15.159 1.00 65.12 319 TYR A C 1
ATOM 2590 O O . TYR A 1 319 ? -9.825 -25.373 -15.178 1.00 65.12 319 TYR A O 1
ATOM 2598 N N . LYS A 1 320 ? -7.980 -26.024 -14.063 1.00 62.38 320 LYS A N 1
ATOM 2599 C CA . LYS A 1 320 ? -8.612 -26.161 -12.747 1.00 62.38 320 LYS A CA 1
ATOM 2600 C C . LYS A 1 320 ? -7.860 -25.298 -11.755 1.00 62.38 320 LYS A C 1
ATOM 2602 O O . LYS A 1 320 ? -6.674 -25.519 -11.543 1.00 62.38 320 LYS A O 1
ATOM 2607 N N . GLN A 1 321 ? -8.558 -24.360 -11.132 1.00 51.88 321 GLN A N 1
ATOM 2608 C CA . GLN A 1 321 ? -7.962 -23.475 -10.142 1.00 51.88 321 GLN A CA 1
ATOM 2609 C C . GLN A 1 321 ? -8.906 -23.331 -8.958 1.00 51.88 321 GLN A C 1
ATOM 2611 O O . GLN A 1 321 ? -10.086 -23.003 -9.113 1.00 51.88 321 GLN A O 1
ATOM 2616 N N . GLY A 1 322 ? -8.364 -23.591 -7.771 1.00 43.09 322 GLY A N 1
ATOM 2617 C CA . GLY A 1 322 ? -8.970 -23.118 -6.539 1.00 43.09 322 GLY A CA 1
ATOM 2618 C C . GLY A 1 322 ? -8.832 -21.604 -6.508 1.00 43.09 322 GLY A C 1
ATOM 2619 O O . GLY A 1 322 ? -7.725 -21.084 -6.663 1.00 43.09 322 GLY A O 1
ATOM 2620 N N . TRP A 1 323 ? -9.944 -20.905 -6.365 1.00 47.41 323 TRP A N 1
ATOM 2621 C CA . TRP A 1 323 ? -9.942 -19.465 -6.175 1.00 47.41 323 TRP A CA 1
ATOM 2622 C C . TRP A 1 323 ? -10.425 -19.169 -4.763 1.00 47.41 323 TRP A C 1
ATOM 2624 O O . TRP A 1 323 ? -11.306 -19.850 -4.237 1.00 47.41 323 TRP A O 1
ATOM 2634 N N . SER A 1 324 ? -9.836 -18.146 -4.167 1.00 42.62 324 SER A N 1
ATOM 2635 C CA . SER A 1 324 ? -10.325 -17.498 -2.962 1.00 42.62 324 SER A CA 1
ATOM 2636 C C . SER A 1 324 ? -10.318 -16.008 -3.245 1.00 42.62 324 SER A C 1
ATOM 2638 O O . SER A 1 324 ? -9.302 -15.467 -3.679 1.00 42.62 324 SER A O 1
ATOM 2640 N N . ILE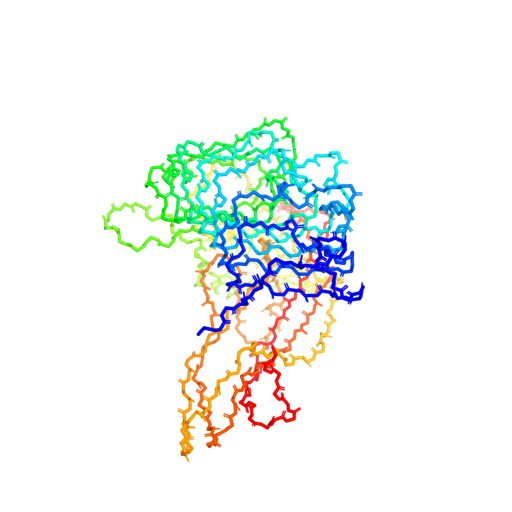 A 1 325 ? -11.455 -15.344 -3.060 1.00 39.56 325 ILE A N 1
ATOM 2641 C CA . ILE A 1 325 ? -11.471 -13.881 -3.090 1.00 39.56 325 ILE A CA 1
ATOM 2642 C C . ILE A 1 325 ? -11.354 -13.392 -1.657 1.00 39.56 325 ILE A C 1
ATOM 2644 O O . ILE A 1 325 ? -12.291 -13.538 -0.866 1.00 39.56 325 ILE A O 1
ATOM 2648 N N . ASP A 1 326 ? -10.222 -12.765 -1.362 1.00 37.84 326 ASP A N 1
ATOM 2649 C CA . ASP A 1 326 ? -10.019 -12.012 -0.134 1.00 37.84 326 ASP A CA 1
ATOM 2650 C C . ASP A 1 326 ? -10.704 -10.653 -0.295 1.00 37.84 326 ASP A C 1
ATOM 2652 O O . ASP A 1 326 ? -10.150 -9.683 -0.807 1.00 37.84 326 ASP A O 1
ATOM 2656 N N . LEU A 1 327 ? -11.987 -10.608 0.065 1.00 39.16 327 LEU A N 1
ATOM 2657 C CA . LEU A 1 327 ? -12.787 -9.383 0.029 1.00 39.16 327 LEU A CA 1
ATOM 2658 C C . LEU A 1 327 ? -12.353 -8.449 1.172 1.00 39.16 327 LEU A C 1
ATOM 2660 O O . LEU A 1 327 ? -13.005 -8.442 2.219 1.00 39.16 327 LEU A O 1
ATOM 2664 N N . GLY A 1 328 ? -11.265 -7.698 0.975 1.00 30.94 328 GLY A N 1
ATOM 2665 C CA . GLY A 1 328 ? -10.755 -6.691 1.908 1.00 30.94 328 GLY A CA 1
ATOM 2666 C C . GLY A 1 328 ? -10.659 -5.302 1.265 1.00 30.94 328 GLY A C 1
ATOM 2667 O O . GLY A 1 328 ? -9.908 -5.102 0.316 1.00 30.94 328 GLY A O 1
ATOM 2668 N N . SER A 1 329 ? -11.390 -4.316 1.799 1.00 25.78 329 SER A N 1
ATOM 2669 C CA . SER A 1 329 ? -11.144 -2.893 1.518 1.00 25.78 329 SER A CA 1
ATOM 2670 C C . SER A 1 329 ? -11.381 -2.023 2.763 1.00 25.78 329 SER A C 1
ATOM 2672 O O . SER A 1 329 ? -12.521 -1.869 3.211 1.00 25.78 329 SER A O 1
ATOM 2674 N N . GLY A 1 330 ? -10.296 -1.424 3.271 1.00 24.86 330 GLY A N 1
ATOM 2675 C CA . GLY A 1 330 ? -10.266 -0.213 4.107 1.00 24.86 330 GLY A CA 1
ATOM 2676 C C . GLY A 1 330 ? -10.700 -0.369 5.569 1.00 24.86 330 GLY A C 1
ATOM 2677 O O . GLY A 1 330 ? -11.875 -0.603 5.851 1.00 24.86 330 GLY A O 1
ATOM 2678 N N . GLY A 1 331 ? -9.762 -0.171 6.499 1.00 21.83 331 GLY A N 1
ATOM 2679 C CA . GLY A 1 331 ? -9.980 -0.234 7.944 1.00 21.83 331 GLY A CA 1
ATOM 2680 C C . GLY A 1 331 ? -10.688 0.990 8.539 1.00 21.83 331 GLY A C 1
ATOM 2681 O O . GLY A 1 331 ? -10.380 2.132 8.227 1.00 21.83 331 GLY A O 1
ATOM 2682 N N . ASN A 1 332 ? -11.657 0.704 9.401 1.00 22.97 332 ASN A N 1
ATOM 2683 C CA . ASN A 1 332 ? -11.862 1.264 10.741 1.00 22.97 332 ASN A CA 1
ATOM 2684 C C . ASN A 1 332 ? -12.608 0.154 11.496 1.00 22.97 332 ASN A C 1
ATOM 2686 O O . ASN A 1 332 ? -13.360 -0.576 10.856 1.00 22.97 332 ASN A O 1
ATOM 2690 N N . ALA A 1 333 ? -12.405 -0.038 12.799 1.00 26.33 333 ALA A N 1
ATOM 2691 C CA . ALA A 1 333 ? -13.206 -1.004 13.558 1.00 26.33 333 ALA A CA 1
ATOM 2692 C C . ALA A 1 333 ? -14.706 -0.699 13.335 1.00 26.33 333 ALA A C 1
ATOM 2694 O O . ALA A 1 333 ? -15.161 0.408 13.629 1.00 26.33 333 ALA A O 1
ATOM 2695 N N . ARG A 1 334 ? -15.448 -1.636 12.721 1.00 35.53 334 ARG A N 1
ATOM 2696 C CA . ARG A 1 334 ? -16.856 -1.457 12.319 1.00 35.53 334 ARG A CA 1
ATOM 2697 C C . ARG A 1 334 ? -17.753 -2.375 13.141 1.00 35.53 334 ARG A C 1
ATOM 2699 O O . ARG A 1 334 ? -17.596 -3.591 13.095 1.00 35.53 334 ARG A O 1
ATOM 2706 N N . LEU A 1 335 ? -18.733 -1.797 13.829 1.00 32.34 335 LEU A N 1
ATOM 2707 C CA . LEU A 1 335 ? -19.928 -2.509 14.279 1.00 32.34 335 LEU A CA 1
ATOM 2708 C C . LEU A 1 335 ? -21.060 -2.142 13.326 1.00 32.34 335 LEU A C 1
ATOM 2710 O O . LEU A 1 335 ? -21.635 -1.061 13.419 1.00 32.34 335 LEU A O 1
ATOM 2714 N N . ASP A 1 336 ? -21.307 -3.029 12.363 1.00 32.72 336 ASP A N 1
ATOM 2715 C CA . ASP A 1 336 ? -22.404 -2.910 11.410 1.00 32.72 336 ASP A CA 1
ATOM 2716 C C . ASP A 1 336 ? -23.588 -3.750 11.895 1.00 32.72 336 ASP A C 1
ATOM 2718 O O . ASP A 1 336 ? -23.494 -4.969 12.052 1.00 32.72 336 ASP A O 1
ATOM 2722 N N . PHE A 1 337 ? -24.713 -3.090 12.136 1.00 34.50 337 PHE A N 1
ATOM 2723 C CA . PHE A 1 337 ? -25.925 -3.719 12.631 1.00 34.50 337 PHE A CA 1
ATOM 2724 C C . PHE A 1 337 ? -26.989 -3.981 11.560 1.00 34.50 337 PHE A C 1
ATOM 2726 O O . PHE A 1 337 ? -28.024 -4.580 11.853 1.00 34.50 337 PHE A O 1
ATOM 2733 N N . SER A 1 338 ? -26.723 -3.633 10.297 1.00 31.70 338 SER A N 1
ATOM 2734 C CA . SER A 1 338 ? -27.642 -3.881 9.173 1.00 31.70 338 SER A CA 1
ATOM 2735 C C . SER A 1 338 ? -28.004 -5.370 8.986 1.00 31.70 338 SER A C 1
ATOM 2737 O O . SER A 1 338 ? -29.065 -5.701 8.460 1.00 31.70 338 SER A O 1
ATOM 2739 N N . ASN A 1 339 ? -27.184 -6.284 9.518 1.00 34.69 339 ASN A N 1
ATOM 2740 C CA . ASN A 1 339 ? -27.372 -7.739 9.469 1.00 34.69 339 ASN A CA 1
ATOM 2741 C C . ASN A 1 339 ? -28.311 -8.328 10.542 1.00 34.69 339 ASN A C 1
ATOM 2743 O O . ASN A 1 339 ? -28.403 -9.562 10.659 1.00 34.69 339 ASN A O 1
ATOM 2747 N N . PHE A 1 340 ? -29.005 -7.510 11.346 1.00 31.89 340 PHE A N 1
ATOM 2748 C CA . PHE A 1 340 ? -30.079 -8.050 12.191 1.00 31.89 340 PHE A CA 1
ATOM 2749 C C . PHE A 1 340 ? -31.386 -8.287 11.420 1.00 31.89 340 PHE A C 1
ATOM 2751 O O . PHE A 1 340 ? -32.197 -9.119 11.818 1.00 31.89 340 PHE A O 1
ATOM 2758 N N . LEU A 1 341 ? -31.580 -7.614 10.282 1.00 32.03 341 LEU A N 1
ATOM 2759 C CA . LEU A 1 341 ? -32.847 -7.600 9.547 1.00 32.03 341 LEU A CA 1
ATOM 2760 C C . LEU A 1 341 ? -33.014 -8.829 8.618 1.00 32.03 341 LEU A C 1
ATOM 2762 O O . LEU A 1 341 ? -33.114 -8.739 7.397 1.00 32.03 341 LEU A O 1
ATOM 2766 N N . GLY A 1 342 ? -33.068 -10.012 9.238 1.00 27.02 342 GLY A N 1
ATOM 2767 C CA . GLY A 1 342 ? -33.666 -11.240 8.694 1.00 27.02 342 GLY A CA 1
ATOM 2768 C C . GLY A 1 342 ? -32.767 -12.168 7.863 1.00 27.02 342 GLY A C 1
ATOM 2769 O O . GLY A 1 342 ? -32.666 -13.359 8.161 1.00 27.02 342 GLY A O 1
ATOM 2770 N N . GLY A 1 343 ? -32.159 -11.667 6.786 1.00 23.66 343 GLY A N 1
ATOM 2771 C CA . GLY A 1 343 ? -31.745 -12.479 5.628 1.00 23.66 343 GLY A CA 1
ATOM 2772 C C . GLY A 1 343 ? -30.491 -13.368 5.742 1.00 23.66 343 GLY A C 1
ATOM 2773 O O . GLY A 1 343 ? -29.579 -13.200 4.943 1.00 23.66 343 GLY A O 1
ATOM 2774 N N . ILE A 1 344 ? -30.517 -14.393 6.603 1.00 26.42 344 ILE A N 1
ATOM 2775 C CA . ILE A 1 344 ? -29.587 -15.547 6.725 1.00 26.42 344 ILE A CA 1
ATOM 2776 C C . ILE A 1 344 ? -28.157 -15.212 7.184 1.00 26.42 344 ILE A C 1
ATOM 2778 O O . ILE A 1 344 ? -27.324 -14.721 6.427 1.00 26.42 344 ILE A O 1
ATOM 2782 N N . GLY A 1 345 ? -27.872 -15.636 8.423 1.00 25.23 345 GLY A N 1
ATOM 2783 C CA . GLY A 1 345 ? -26.547 -15.618 9.047 1.00 25.23 345 GLY A CA 1
ATOM 2784 C C . GLY A 1 345 ? -26.099 -14.235 9.530 1.00 25.23 345 GLY A C 1
ATOM 2785 O O . GLY A 1 345 ? -26.839 -13.254 9.459 1.00 25.23 345 GLY A O 1
ATOM 2786 N N . PRO A 1 346 ? -24.904 -14.148 10.121 1.00 27.80 346 PRO A N 1
ATOM 2787 C CA . PRO A 1 346 ? -24.056 -12.969 10.032 1.00 27.80 346 PRO A CA 1
ATOM 2788 C C . PRO A 1 346 ? -22.746 -13.300 9.298 1.00 27.80 346 PRO A C 1
ATOM 2790 O O . PRO A 1 346 ? -22.354 -14.455 9.157 1.00 27.80 346 PRO A O 1
ATOM 2793 N N . ALA A 1 347 ? -22.013 -12.260 8.926 1.00 25.12 347 ALA A N 1
ATOM 2794 C CA . ALA A 1 347 ? -20.560 -12.294 8.860 1.00 25.12 347 ALA A CA 1
ATOM 2795 C C . ALA A 1 347 ? -20.074 -10.933 9.356 1.00 25.12 347 ALA A C 1
ATOM 2797 O O . ALA A 1 347 ? -20.503 -9.912 8.824 1.00 25.12 347 ALA A O 1
ATOM 2798 N N . PHE A 1 348 ? -19.216 -10.913 10.370 1.00 29.30 348 PHE A N 1
ATOM 2799 C CA . PHE A 1 348 ? -18.413 -9.732 10.661 1.00 29.30 348 PHE A CA 1
ATOM 2800 C C . PHE A 1 348 ? -17.010 -9.986 10.127 1.00 29.30 348 PHE A C 1
ATOM 2802 O O . PHE A 1 348 ? -16.520 -11.114 10.119 1.00 29.30 348 PHE A O 1
ATOM 2809 N N . LYS A 1 349 ? -16.386 -8.901 9.695 1.00 26.28 349 LYS A N 1
ATOM 2810 C CA . LYS A 1 349 ? -14.951 -8.764 9.471 1.00 26.28 349 LYS A CA 1
ATOM 2811 C C . LYS A 1 349 ? -14.585 -7.423 10.122 1.00 26.28 349 LYS A C 1
ATOM 2813 O O . LYS A 1 349 ? -15.229 -6.428 9.812 1.00 26.28 349 LYS A O 1
ATOM 2818 N N . ASN A 1 350 ? -13.722 -7.346 11.130 1.00 23.95 350 ASN A N 1
ATOM 2819 C CA . ASN A 1 350 ? -12.285 -7.112 10.953 1.00 23.95 350 ASN A CA 1
ATOM 2820 C C . ASN A 1 350 ? -11.597 -8.010 9.921 1.00 23.95 350 ASN A C 1
ATOM 2822 O O . ASN A 1 350 ? -11.816 -9.215 9.915 1.00 23.95 350 ASN A O 1
ATOM 2826 N N . GLU A 1 351 ? -10.671 -7.416 9.170 1.00 25.56 351 GLU A N 1
ATOM 2827 C CA . GLU A 1 351 ? -9.438 -8.060 8.702 1.00 25.56 351 GLU A CA 1
ATOM 2828 C C . GLU A 1 351 ? -8.295 -7.034 8.910 1.00 25.56 351 GLU A C 1
ATOM 2830 O O . GLU A 1 351 ? -8.508 -5.862 8.597 1.00 25.56 351 GLU A O 1
ATOM 2835 N N . LEU A 1 352 ? -7.084 -7.293 9.428 1.00 22.47 352 LEU A N 1
ATOM 2836 C CA . LEU A 1 352 ? -6.423 -8.448 10.073 1.00 22.47 352 LEU A CA 1
ATOM 2837 C C . LEU A 1 352 ? -6.770 -9.855 9.571 1.00 22.47 352 LEU A C 1
ATOM 2839 O O . LEU A 1 352 ? -7.780 -10.427 9.958 1.00 22.47 352 LEU A O 1
ATOM 2843 N N . VAL A 1 353 ? -5.895 -10.420 8.737 1.00 26.19 353 VAL A N 1
ATOM 2844 C CA . VAL A 1 353 ? -6.143 -11.619 7.915 1.00 26.19 353 VAL A CA 1
ATOM 2845 C C . VAL A 1 353 ? -6.616 -12.851 8.707 1.00 26.19 353 VAL A C 1
ATOM 2847 O O . VAL A 1 353 ? -5.835 -13.716 9.096 1.00 26.19 353 VAL A O 1
ATOM 2850 N N . GLY A 1 354 ? -7.936 -12.969 8.839 1.00 24.64 354 GLY A N 1
ATOM 2851 C CA . GLY A 1 354 ? -8.664 -14.216 8.665 1.00 24.64 354 GLY A CA 1
ATOM 2852 C C . GLY A 1 354 ? -9.463 -14.074 7.381 1.00 24.64 354 GLY A C 1
ATOM 2853 O O . GLY A 1 354 ? -10.616 -13.652 7.422 1.00 24.64 354 GLY A O 1
ATOM 2854 N N . SER A 1 355 ? -8.821 -14.353 6.248 1.00 28.98 355 SER A N 1
ATOM 2855 C CA . SER A 1 355 ? -9.459 -14.416 4.940 1.00 28.98 355 SER A CA 1
ATOM 2856 C C . SER A 1 355 ? -10.716 -15.281 5.026 1.00 28.98 355 SER A C 1
ATOM 2858 O O . SER A 1 355 ? -10.660 -16.509 4.981 1.00 28.98 355 SER A O 1
ATOM 2860 N N . PHE A 1 356 ? -11.896 -14.658 5.099 1.00 29.36 356 PHE A N 1
ATOM 2861 C CA . PHE A 1 356 ? -13.093 -15.335 4.604 1.00 29.36 356 PHE A CA 1
ATOM 2862 C C . PHE A 1 356 ? -13.013 -15.267 3.089 1.00 29.36 356 PHE A C 1
ATOM 2864 O O . PHE A 1 356 ? -13.693 -14.457 2.452 1.00 29.36 356 PHE A O 1
ATOM 2871 N N . GLY A 1 357 ? -12.138 -16.101 2.534 1.00 34.28 357 GLY A N 1
ATOM 2872 C CA . GLY A 1 357 ? -12.197 -16.454 1.138 1.00 34.28 357 GLY A CA 1
ATOM 2873 C C . GLY A 1 357 ? -13.557 -17.092 0.921 1.00 34.28 357 GLY A C 1
ATOM 2874 O O . GLY A 1 357 ? -13.874 -18.122 1.519 1.00 34.28 357 GLY A O 1
ATOM 2875 N N . ILE A 1 358 ? -14.388 -16.490 0.073 1.00 42.12 358 ILE A N 1
ATOM 2876 C CA . ILE A 1 358 ? -15.338 -17.338 -0.638 1.00 42.12 358 ILE A CA 1
ATOM 2877 C C . ILE A 1 358 ? -14.435 -18.180 -1.529 1.00 42.12 358 ILE A C 1
ATOM 2879 O O . ILE A 1 358 ? -13.702 -17.637 -2.353 1.00 42.12 358 ILE A O 1
ATOM 2883 N N . GLY A 1 359 ? -14.360 -19.465 -1.203 1.00 37.81 359 GLY A N 1
ATOM 2884 C CA . GLY A 1 359 ? -13.491 -20.423 -1.853 1.00 37.81 359 GLY A CA 1
ATOM 2885 C C . GLY A 1 359 ? -14.317 -21.327 -2.747 1.00 37.81 359 GLY A C 1
ATOM 2886 O O . GLY A 1 359 ? -15.369 -21.819 -2.338 1.00 37.81 359 GLY A O 1
ATOM 2887 N N . GLY A 1 360 ? -13.844 -21.562 -3.959 1.00 46.78 360 GLY A N 1
ATOM 2888 C CA . GLY A 1 360 ? -14.462 -22.509 -4.872 1.00 46.78 360 GLY A CA 1
ATOM 2889 C C . GLY A 1 360 ? -13.433 -23.102 -5.817 1.00 46.78 360 GLY A C 1
ATOM 2890 O O . GLY A 1 360 ? -12.311 -22.615 -5.940 1.00 46.78 360 GLY A O 1
ATOM 2891 N N . SER A 1 361 ? -13.815 -24.170 -6.504 1.00 48.47 361 SER A N 1
ATOM 2892 C CA . SER A 1 361 ? -13.044 -24.683 -7.633 1.00 48.47 361 SER A CA 1
ATOM 2893 C C . SER A 1 361 ? -13.692 -24.202 -8.921 1.00 48.47 361 SER A C 1
ATOM 2895 O O . SER A 1 361 ? -14.860 -24.506 -9.169 1.00 48.47 361 SER A O 1
ATOM 2897 N N . LEU A 1 362 ? -12.940 -23.489 -9.751 1.00 62.56 362 LEU A N 1
ATOM 2898 C CA . LEU A 1 362 ? -13.350 -23.190 -11.117 1.00 62.56 362 LEU A CA 1
ATOM 2899 C C . LEU A 1 362 ? -12.691 -24.202 -12.055 1.00 62.56 362 LEU A C 1
ATOM 2901 O O . LEU A 1 362 ? -11.498 -24.484 -11.933 1.00 62.56 362 LEU A O 1
ATOM 2905 N N . THR A 1 363 ? -13.472 -24.752 -12.984 1.00 70.00 363 THR A N 1
ATOM 2906 C CA . THR A 1 363 ? -12.962 -25.578 -14.084 1.00 70.00 363 THR A CA 1
ATOM 2907 C C . THR A 1 363 ? -13.348 -24.916 -15.400 1.00 70.00 363 THR A C 1
ATOM 2909 O O . THR A 1 363 ? -14.533 -24.745 -15.669 1.00 70.00 363 THR A O 1
ATOM 2912 N N . CYS A 1 364 ? -12.355 -24.546 -16.205 1.00 79.62 364 CYS A N 1
ATOM 2913 C CA . CYS A 1 364 ? -12.538 -23.930 -17.516 1.00 79.62 364 CYS A CA 1
ATOM 2914 C C . CYS A 1 364 ? -11.964 -24.837 -18.610 1.00 79.62 364 CYS A C 1
ATOM 2916 O O . CYS A 1 364 ? -10.897 -25.428 -18.434 1.00 79.62 364 CYS A O 1
ATOM 2918 N N . GLU A 1 365 ? -12.622 -24.904 -19.764 1.00 82.25 365 GLU A N 1
ATOM 2919 C CA . GLU A 1 365 ? -12.061 -25.529 -20.965 1.00 82.25 365 GLU A CA 1
ATOM 2920 C C . GLU A 1 365 ? -11.519 -24.462 -21.915 1.00 82.25 365 GLU A C 1
ATOM 2922 O O . GLU A 1 365 ? -12.183 -23.462 -22.182 1.00 82.25 365 GLU A O 1
ATOM 2927 N N . ILE A 1 366 ? -10.315 -24.685 -22.441 1.00 87.00 366 ILE A N 1
ATOM 2928 C CA . ILE A 1 366 ? -9.627 -23.758 -23.341 1.00 87.00 366 ILE A CA 1
ATOM 2929 C C . ILE A 1 366 ? -9.260 -24.516 -24.615 1.00 87.00 366 ILE A C 1
ATOM 2931 O O . ILE A 1 366 ? -8.550 -25.521 -24.566 1.00 87.00 366 ILE A O 1
ATOM 2935 N N . ASN A 1 367 ? -9.729 -24.054 -25.773 1.00 89.19 367 ASN A N 1
ATOM 2936 C CA . ASN A 1 367 ? -9.327 -24.639 -27.056 1.00 89.19 367 ASN A CA 1
ATOM 2937 C C . ASN A 1 367 ? -7.845 -24.356 -27.357 1.00 89.19 367 ASN A C 1
ATOM 2939 O O . ASN A 1 367 ? -7.243 -23.452 -26.776 1.00 89.19 367 ASN A O 1
ATOM 2943 N N . ALA A 1 368 ? -7.251 -25.156 -28.243 1.00 89.06 368 ALA A N 1
ATOM 2944 C CA . ALA A 1 368 ? -5.874 -24.965 -28.697 1.00 89.06 368 ALA A CA 1
ATOM 2945 C C . ALA A 1 368 ? -5.680 -23.555 -29.279 1.00 89.06 368 ALA A C 1
ATOM 2947 O O . ALA A 1 368 ? -6.508 -23.103 -30.070 1.00 89.06 368 ALA A O 1
ATOM 2948 N N . GLY A 1 369 ? -4.613 -22.861 -28.877 1.00 84.69 369 GLY A N 1
ATOM 2949 C CA . GLY A 1 369 ? -4.294 -21.513 -29.361 1.00 84.69 369 GLY A CA 1
ATOM 2950 C C . GLY A 1 369 ? -5.136 -20.372 -28.772 1.00 84.69 369 GLY A C 1
ATOM 2951 O O . GLY A 1 369 ? -4.865 -19.213 -29.083 1.00 84.69 369 GLY A O 1
ATOM 2952 N N . ASN A 1 370 ? -6.117 -20.658 -27.907 1.00 89.56 370 ASN A N 1
ATOM 2953 C CA . ASN A 1 370 ? -6.923 -19.632 -27.240 1.00 89.56 370 ASN A CA 1
ATOM 2954 C C . ASN A 1 370 ? -6.337 -19.226 -25.880 1.00 89.56 370 ASN A C 1
ATOM 2956 O O . ASN A 1 370 ? -5.489 -19.908 -25.303 1.00 89.56 370 ASN A O 1
ATOM 2960 N N . HIS A 1 371 ? -6.848 -18.115 -25.354 1.00 89.06 371 HIS A N 1
ATOM 2961 C CA . HIS A 1 371 ? -6.538 -17.608 -24.023 1.00 89.06 371 HIS A CA 1
ATOM 2962 C C . HIS A 1 371 ? -7.763 -17.738 -23.117 1.00 89.06 371 HIS A C 1
ATOM 2964 O O . HIS A 1 371 ? -8.901 -17.707 -23.587 1.00 89.06 371 HIS A O 1
ATOM 2970 N N . LEU A 1 372 ? -7.521 -17.880 -21.820 1.00 84.56 372 LEU A N 1
ATOM 2971 C CA . LEU A 1 372 ? -8.538 -17.859 -20.778 1.00 84.56 372 LEU A CA 1
ATOM 2972 C C . LEU A 1 372 ? -8.332 -16.644 -19.884 1.00 84.56 372 LEU A C 1
ATOM 2974 O O . LEU A 1 372 ? -7.238 -16.445 -19.371 1.00 84.56 372 LEU A O 1
ATOM 2978 N N . GLN A 1 373 ? -9.398 -15.907 -19.609 1.00 83.00 373 GLN A N 1
ATOM 2979 C CA . GLN A 1 373 ? -9.439 -14.921 -18.540 1.00 83.00 373 GLN A CA 1
ATOM 2980 C C . GLN A 1 373 ? -10.540 -15.280 -17.549 1.00 83.00 373 GLN A C 1
ATOM 2982 O O . GLN A 1 373 ? -11.632 -15.690 -17.937 1.00 83.00 373 GLN A O 1
ATOM 2987 N N . ILE A 1 374 ? -10.256 -15.128 -16.261 1.00 76.44 374 ILE A N 1
ATOM 2988 C CA . ILE A 1 374 ? -11.253 -15.311 -15.207 1.00 76.44 374 ILE A CA 1
ATOM 2989 C C . ILE A 1 374 ? -11.840 -13.943 -14.878 1.00 76.44 374 ILE A C 1
ATOM 2991 O O . ILE A 1 374 ? -11.108 -12.959 -14.759 1.00 76.44 374 ILE A O 1
ATOM 2995 N N . ALA A 1 375 ? -13.157 -13.877 -14.725 1.00 74.62 375 ALA A N 1
ATOM 2996 C CA . ALA A 1 375 ? -13.845 -12.682 -14.264 1.00 74.62 375 ALA A CA 1
ATOM 2997 C C . ALA A 1 375 ? -14.798 -13.021 -13.120 1.00 74.62 375 ALA A C 1
ATOM 2999 O O . ALA A 1 375 ? -15.348 -14.122 -13.065 1.00 74.62 375 ALA A O 1
ATOM 3000 N N . VAL A 1 376 ? -14.991 -12.061 -12.221 1.00 71.06 376 VAL A N 1
ATOM 3001 C CA . VAL A 1 376 ? -15.890 -12.165 -11.074 1.00 71.06 376 VAL A CA 1
ATOM 3002 C C . VAL A 1 376 ? -16.882 -11.013 -11.095 1.00 71.06 376 VAL A C 1
ATOM 3004 O O . VAL A 1 376 ? -16.496 -9.859 -11.261 1.00 71.06 376 VAL A O 1
ATOM 3007 N N . LEU A 1 377 ? -18.153 -11.316 -10.865 1.00 74.00 377 LEU A N 1
ATOM 3008 C CA . LEU A 1 377 ? -19.204 -10.340 -10.626 1.00 74.00 377 LEU A CA 1
ATOM 3009 C C . LEU A 1 377 ? -19.592 -10.373 -9.150 1.00 74.00 377 LEU A C 1
ATOM 3011 O O . LEU A 1 377 ? -19.890 -11.438 -8.616 1.00 74.00 377 LEU A O 1
ATOM 3015 N N . VAL A 1 378 ? -19.628 -9.211 -8.498 1.00 68.31 378 VAL A N 1
ATOM 3016 C CA . VAL A 1 378 ? -20.185 -9.069 -7.145 1.00 68.31 378 VAL A CA 1
ATOM 3017 C C . VAL A 1 378 ? -21.093 -7.852 -7.130 1.00 68.31 378 VAL A C 1
ATOM 3019 O O . VAL A 1 378 ? -20.666 -6.765 -7.523 1.00 68.31 378 VAL A O 1
ATOM 3022 N N . LYS A 1 379 ? -22.337 -7.993 -6.660 1.00 69.06 379 LYS A N 1
ATOM 3023 C CA . LYS A 1 379 ? -23.160 -6.816 -6.360 1.00 69.06 379 LYS A CA 1
ATOM 3024 C C . LYS A 1 379 ? -22.652 -6.192 -5.075 1.00 69.06 379 LYS A C 1
ATOM 3026 O O . LYS A 1 379 ? -22.530 -6.864 -4.051 1.00 69.06 379 LYS A O 1
ATOM 3031 N N . SER A 1 380 ? -22.401 -4.895 -5.124 1.00 66.12 380 SER A N 1
ATOM 3032 C CA . SER A 1 380 ? -22.102 -4.103 -3.947 1.00 66.12 380 SER A CA 1
ATOM 3033 C C . SER A 1 380 ? -23.144 -3.006 -3.762 1.00 66.12 380 SER A C 1
ATOM 3035 O O . SER A 1 380 ? -23.775 -2.531 -4.709 1.00 66.12 380 SER A O 1
ATOM 3037 N N . PHE A 1 381 ? -23.347 -2.595 -2.522 1.00 67.62 381 PHE A N 1
ATOM 3038 C CA . PHE A 1 381 ? -24.157 -1.441 -2.183 1.00 67.62 381 PHE A CA 1
ATOM 3039 C C . PHE A 1 381 ? -23.404 -0.593 -1.179 1.00 67.62 381 PHE A C 1
ATOM 3041 O O . PHE A 1 381 ? -22.754 -1.085 -0.262 1.00 67.62 381 PHE A O 1
ATOM 3048 N N . THR A 1 382 ? -23.452 0.710 -1.393 1.00 66.69 382 THR A N 1
ATOM 3049 C CA . THR A 1 382 ? -22.795 1.665 -0.517 1.00 66.69 382 THR A CA 1
ATOM 3050 C C . THR A 1 382 ? -23.780 2.157 0.523 1.00 66.69 382 THR A C 1
ATOM 3052 O O . THR A 1 382 ? -24.852 2.632 0.158 1.00 66.69 382 THR A O 1
ATOM 3055 N N . VAL A 1 383 ? -23.405 2.058 1.792 1.00 67.31 383 VAL A N 1
ATOM 3056 C CA . VAL A 1 383 ? -24.151 2.577 2.932 1.00 67.31 383 VAL A CA 1
ATOM 3057 C C . VAL A 1 383 ? -23.500 3.872 3.407 1.00 67.31 383 VAL A C 1
ATOM 3059 O O . VAL A 1 383 ? -22.286 3.950 3.604 1.00 67.31 383 VAL A O 1
ATOM 3062 N N . ASP A 1 384 ? -24.318 4.902 3.571 1.00 77.94 384 ASP A N 1
ATOM 3063 C CA . ASP A 1 384 ? -23.911 6.238 4.000 1.00 77.94 384 ASP A CA 1
ATOM 3064 C C . ASP A 1 384 ? -24.872 6.767 5.076 1.00 77.94 384 ASP A C 1
ATOM 3066 O O . ASP A 1 384 ? -25.948 6.205 5.283 1.00 77.94 384 ASP A O 1
ATOM 3070 N N . LYS A 1 385 ? -24.498 7.863 5.744 1.00 83.25 385 LYS A N 1
ATOM 3071 C CA . LYS A 1 385 ? -25.297 8.583 6.755 1.00 83.25 385 LYS A CA 1
ATOM 3072 C C . LYS A 1 385 ? -25.681 7.787 8.009 1.00 83.25 385 LYS A C 1
ATOM 3074 O O . LYS A 1 385 ? -26.536 8.233 8.771 1.00 83.25 385 LYS A O 1
ATOM 3079 N N . VAL A 1 386 ? -25.012 6.669 8.278 1.00 77.25 386 VAL A N 1
ATOM 3080 C CA . VAL A 1 386 ? -25.086 5.993 9.583 1.00 77.25 386 VAL A CA 1
ATOM 3081 C C . VAL A 1 386 ? -24.519 6.926 10.652 1.00 77.25 386 VAL A C 1
ATOM 3083 O O . VAL A 1 386 ? -23.552 7.650 10.405 1.00 77.25 386 VAL A O 1
ATOM 3086 N N . LYS A 1 387 ? -25.118 6.945 11.842 1.00 81.25 387 LYS A N 1
ATOM 3087 C CA . LYS A 1 387 ? -24.690 7.816 12.945 1.00 81.25 387 LYS A CA 1
ATOM 3088 C C . LYS A 1 387 ? -24.311 6.988 14.161 1.00 81.25 387 LYS A C 1
ATOM 3090 O O . LYS A 1 387 ? -24.898 5.941 14.400 1.00 81.25 387 LYS A O 1
ATOM 3095 N N . GLN A 1 388 ? -23.374 7.481 14.962 1.00 82.62 388 GLN A N 1
ATOM 3096 C CA . GLN A 1 388 ? -23.006 6.870 16.236 1.00 82.62 388 GLN A CA 1
ATOM 3097 C C . GLN A 1 388 ? -22.869 7.903 17.359 1.00 82.62 388 GLN A C 1
ATOM 3099 O O . GLN A 1 388 ? -22.543 9.069 17.102 1.00 82.62 388 GLN A O 1
ATOM 3104 N N . ARG A 1 389 ? -23.085 7.478 18.606 1.00 79.25 389 ARG A N 1
ATOM 3105 C CA . ARG A 1 389 ? -22.850 8.287 19.815 1.00 79.25 389 ARG A CA 1
ATOM 3106 C C . ARG A 1 389 ? -22.579 7.416 21.042 1.00 79.25 389 ARG A C 1
ATOM 3108 O O . ARG A 1 389 ? -22.989 6.263 21.092 1.00 79.25 389 ARG A O 1
ATOM 3115 N N . GLU A 1 390 ? -21.969 7.999 22.070 1.00 82.31 390 GLU A N 1
ATOM 3116 C CA . GLU A 1 390 ? -21.946 7.402 23.412 1.00 82.31 390 GLU A CA 1
ATOM 3117 C C . GLU A 1 390 ? -23.299 7.630 24.108 1.00 82.31 390 GLU A C 1
ATOM 3119 O O . GLU A 1 390 ? -23.851 8.738 24.089 1.00 82.31 390 GLU A O 1
ATOM 3124 N N . VAL A 1 391 ? -23.825 6.592 24.754 1.00 83.00 391 VAL A N 1
ATOM 3125 C CA . VAL A 1 391 ? -25.062 6.638 25.536 1.00 83.00 391 VAL A CA 1
ATOM 3126 C C . VAL A 1 391 ? -24.797 6.333 27.005 1.00 83.00 391 VAL A C 1
ATOM 3128 O O . VAL A 1 391 ? -23.919 5.554 27.363 1.00 83.00 391 VAL A O 1
ATOM 3131 N N . LYS A 1 392 ? -25.554 6.992 27.888 1.00 82.50 392 LYS A N 1
ATOM 3132 C CA . LYS A 1 392 ? -25.407 6.844 29.341 1.00 82.50 392 LYS A CA 1
ATOM 3133 C C . LYS A 1 392 ? -26.702 6.349 29.951 1.00 82.50 392 LYS A C 1
ATOM 3135 O O . LYS A 1 392 ? -27.755 6.959 29.762 1.00 82.50 392 LYS A O 1
ATOM 3140 N N . PHE A 1 393 ? -26.595 5.294 30.742 1.00 77.38 393 PHE A N 1
ATOM 3141 C CA . PHE A 1 393 ? -27.715 4.724 31.474 1.00 77.38 393 PHE A CA 1
ATOM 3142 C C . PHE A 1 393 ? -27.749 5.242 32.911 1.00 77.38 393 PHE A C 1
ATOM 3144 O O . PHE A 1 393 ? -26.720 5.479 33.543 1.00 77.38 393 PHE A O 1
ATOM 3151 N N . THR A 1 394 ? -28.958 5.457 33.420 1.00 71.38 394 THR A N 1
ATOM 3152 C CA . THR A 1 394 ? -29.228 5.704 34.840 1.00 71.38 394 THR A CA 1
ATOM 3153 C C . THR A 1 394 ? -30.065 4.558 35.389 1.00 71.38 394 THR A C 1
ATOM 3155 O O . THR A 1 394 ? -30.627 3.790 34.617 1.00 71.38 394 THR A O 1
ATOM 3158 N N . LYS A 1 395 ? -30.240 4.478 36.714 1.00 67.88 395 LYS A N 1
ATOM 3159 C CA . LYS A 1 395 ? -31.123 3.478 37.347 1.00 67.88 395 LYS A CA 1
ATOM 3160 C C . LYS A 1 395 ? -32.569 3.477 36.814 1.00 67.88 395 LYS A C 1
ATOM 3162 O O . LYS A 1 395 ? -33.287 2.518 37.051 1.00 67.88 395 LYS A O 1
ATOM 3167 N N . PHE A 1 396 ? -32.987 4.537 36.121 1.00 65.81 396 PHE A N 1
ATOM 3168 C CA . PHE A 1 396 ? -34.329 4.701 35.557 1.00 65.81 396 PHE A CA 1
ATOM 3169 C C . PHE A 1 396 ? -34.370 4.547 34.028 1.00 65.81 396 PHE A C 1
ATOM 3171 O O . PHE A 1 396 ? -35.342 4.956 33.403 1.00 65.81 396 PHE A O 1
ATOM 3178 N N . GLY A 1 397 ? -33.315 3.993 33.421 1.00 68.00 397 GLY A N 1
ATOM 3179 C CA . GLY A 1 397 ? -33.211 3.801 31.975 1.00 68.00 397 GLY A CA 1
ATOM 3180 C C . GLY A 1 397 ? -32.243 4.771 31.300 1.00 68.00 397 GLY A C 1
ATOM 3181 O O . GLY A 1 397 ? -31.421 5.436 31.951 1.00 68.00 397 GLY A O 1
ATOM 3182 N N . LEU A 1 398 ? -32.312 4.811 29.968 1.00 73.25 398 LEU A N 1
ATOM 3183 C CA . LEU A 1 398 ? -31.463 5.653 29.131 1.00 73.25 398 LEU A CA 1
ATOM 3184 C C . LEU A 1 398 ? -31.630 7.123 29.536 1.00 73.25 398 LEU A C 1
ATOM 3186 O O . LEU A 1 398 ? -32.728 7.681 29.495 1.00 73.25 398 LEU A O 1
ATOM 3190 N N . LYS A 1 399 ? -30.536 7.781 29.934 1.00 70.38 399 LYS A N 1
ATOM 3191 C CA . LYS A 1 399 ? -30.583 9.218 30.207 1.00 70.38 399 LYS A CA 1
ATOM 3192 C C . LYS A 1 399 ? -30.930 9.904 28.894 1.00 70.38 399 LYS A C 1
ATOM 3194 O O . LYS A 1 399 ? -30.238 9.663 27.908 1.00 70.38 399 LYS A O 1
ATOM 3199 N N . ASN A 1 400 ? -31.931 10.788 28.901 1.00 56.81 400 ASN A N 1
ATOM 3200 C CA . ASN A 1 400 ? -32.234 11.687 27.786 1.00 56.81 400 ASN A CA 1
ATOM 3201 C C . ASN A 1 400 ? -31.018 12.577 27.494 1.00 56.81 400 ASN A C 1
ATOM 3203 O O . ASN A 1 400 ? -30.908 13.727 27.928 1.00 56.81 400 ASN A O 1
ATOM 3207 N N . SER A 1 401 ? -30.064 12.008 26.770 1.00 53.59 401 SER A N 1
ATOM 3208 C CA . SER A 1 401 ? -28.986 12.699 26.111 1.00 53.59 401 SER A CA 1
ATOM 3209 C C . SER A 1 401 ? -29.676 13.506 25.024 1.00 53.59 401 SER A C 1
ATOM 3211 O O . SER A 1 401 ? -30.069 12.974 23.983 1.00 53.59 401 SER A O 1
ATOM 3213 N N . LYS A 1 402 ? -29.940 14.789 25.316 1.00 52.44 402 LYS A N 1
ATOM 3214 C CA . LYS A 1 402 ? -30.326 15.778 24.299 1.00 52.44 402 LYS A CA 1
ATOM 3215 C C . LYS A 1 402 ? -29.466 15.497 23.065 1.00 52.44 402 LYS A C 1
ATOM 3217 O O . LYS A 1 402 ? -28.279 15.301 23.270 1.00 52.44 402 LYS A O 1
ATOM 3222 N N . LYS A 1 403 ? -30.048 15.513 21.855 1.00 54.00 403 LYS A N 1
ATOM 3223 C CA . LYS A 1 403 ? -29.505 15.206 20.498 1.00 54.00 403 LYS A CA 1
ATOM 3224 C C . LYS A 1 403 ? -28.031 15.575 20.155 1.00 54.00 403 LYS A C 1
ATOM 3226 O O . LYS A 1 403 ? -27.605 15.374 19.026 1.00 54.00 403 LYS A O 1
ATOM 3231 N N . LYS A 1 404 ? -27.251 16.152 21.063 1.00 57.34 404 LYS A N 1
ATOM 3232 C CA . LYS A 1 404 ? -25.807 16.373 20.994 1.00 57.34 404 LYS A CA 1
ATOM 3233 C C . LYS A 1 404 ? -25.034 15.048 21.084 1.00 57.34 404 LYS A C 1
ATOM 3235 O O . LYS A 1 404 ? -25.420 14.148 21.822 1.00 57.34 404 LYS A O 1
ATOM 3240 N N . GLY A 1 405 ? -23.915 14.972 20.366 1.00 71.62 405 GLY A N 1
ATOM 3241 C CA . GLY A 1 405 ? -22.967 13.853 20.438 1.00 71.62 405 GLY A CA 1
ATOM 3242 C C . GLY A 1 405 ? -23.053 12.842 19.295 1.00 71.62 405 GLY A C 1
ATOM 3243 O O . GLY A 1 405 ? -22.276 11.896 19.291 1.00 71.62 405 GLY A O 1
ATOM 3244 N N . TRP A 1 406 ? -23.951 13.036 18.323 1.00 81.94 406 TRP A N 1
ATOM 3245 C CA . TRP A 1 406 ? -23.929 12.242 17.097 1.00 81.94 406 TRP A CA 1
ATOM 3246 C C . TRP A 1 406 ? -22.711 12.590 16.248 1.00 81.94 406 TRP A C 1
ATOM 3248 O O . TRP A 1 406 ? -22.445 13.759 15.967 1.00 81.94 406 TRP A O 1
ATOM 3258 N N . THR A 1 407 ? -22.020 11.555 15.799 1.00 74.50 407 THR A N 1
ATOM 3259 C CA . THR A 1 407 ? -20.984 11.623 14.770 1.00 74.50 407 THR A CA 1
ATOM 3260 C C . THR A 1 407 ? -21.412 10.729 13.615 1.00 74.50 407 THR A C 1
ATOM 3262 O O . THR A 1 407 ? -22.041 9.694 13.839 1.00 74.50 407 THR A O 1
ATOM 3265 N N . PHE A 1 408 ? -21.150 11.139 12.375 1.00 72.50 408 PHE A N 1
ATOM 3266 C CA . PHE A 1 408 ? -21.413 10.266 11.235 1.00 72.50 408 PHE A CA 1
ATOM 3267 C C . PHE A 1 408 ? -20.386 9.135 11.228 1.00 72.50 408 PHE A C 1
ATOM 3269 O O . PHE A 1 408 ? -19.183 9.381 11.323 1.00 72.50 408 PHE A O 1
ATOM 3276 N N . PHE A 1 409 ? -20.869 7.904 11.113 1.00 61.06 409 PHE A N 1
ATOM 3277 C CA . PHE A 1 409 ? -20.025 6.767 10.803 1.00 61.06 409 PHE A CA 1
ATOM 3278 C C . PHE A 1 409 ? -19.540 6.907 9.347 1.00 61.06 409 PHE A C 1
ATOM 3280 O O . PHE A 1 409 ? -20.326 7.322 8.490 1.00 61.06 409 PHE A O 1
ATOM 3287 N N . PRO A 1 410 ? -18.271 6.595 9.034 1.00 52.53 410 PRO A N 1
ATOM 3288 C CA . PRO A 1 410 ? -17.754 6.690 7.671 1.00 52.53 410 PRO A CA 1
ATOM 3289 C C . PRO A 1 410 ? -18.571 5.861 6.676 1.00 52.53 410 PRO A C 1
ATOM 3291 O O . PRO A 1 410 ? -18.947 4.732 6.978 1.00 52.53 410 PRO A O 1
ATOM 3294 N N . LYS A 1 411 ? -18.782 6.394 5.469 1.00 61.31 411 LYS A N 1
ATOM 3295 C CA . LYS A 1 411 ? -19.394 5.683 4.335 1.00 61.31 411 LYS A CA 1
ATOM 3296 C C . LYS A 1 411 ? -18.682 4.349 4.072 1.00 61.31 411 LYS A C 1
ATOM 3298 O O . LYS A 1 411 ? -17.451 4.303 4.040 1.00 61.31 411 LYS A O 1
ATOM 3303 N N . PHE A 1 412 ? -19.442 3.278 3.853 1.00 54.97 412 PHE A N 1
ATOM 3304 C CA . PHE A 1 412 ? -18.901 1.928 3.659 1.00 54.97 412 PHE A CA 1
ATOM 3305 C C . PHE A 1 412 ? -19.617 1.163 2.544 1.00 54.97 412 PHE A C 1
ATOM 3307 O O . PHE A 1 412 ? -20.730 1.502 2.156 1.00 54.97 412 PHE A O 1
ATOM 3314 N N . VAL A 1 413 ? -18.962 0.136 2.003 1.00 57.62 413 VAL A N 1
ATOM 3315 C CA . VAL A 1 413 ? -19.498 -0.709 0.929 1.00 57.62 413 VAL A CA 1
ATOM 3316 C C . VAL A 1 413 ? -19.755 -2.107 1.475 1.00 57.62 413 VAL A C 1
ATOM 3318 O O . VAL A 1 413 ? -18.893 -2.696 2.125 1.00 57.62 413 VAL A O 1
ATOM 3321 N N . LEU A 1 414 ? -20.942 -2.630 1.196 1.00 57.66 414 LEU A N 1
ATOM 3322 C CA . LEU A 1 414 ? -21.352 -3.993 1.486 1.00 57.66 414 LEU A CA 1
ATOM 3323 C C . LEU A 1 414 ? -21.438 -4.788 0.189 1.00 57.66 414 LEU A C 1
ATOM 3325 O O . LEU A 1 414 ? -21.867 -4.268 -0.836 1.00 57.66 414 LEU A O 1
ATOM 3329 N N . PHE A 1 415 ? -21.035 -6.053 0.243 1.00 60.47 415 PHE A N 1
ATOM 3330 C CA . PHE A 1 415 ? -21.073 -6.969 -0.891 1.00 60.47 415 PHE A CA 1
ATOM 3331 C C . PHE A 1 415 ? -22.132 -8.042 -0.654 1.00 60.47 415 PHE A C 1
ATOM 3333 O O . PHE A 1 415 ? -22.151 -8.686 0.399 1.00 60.47 415 PHE A O 1
ATOM 3340 N N . ASP A 1 416 ? -22.993 -8.269 -1.641 1.00 65.12 416 ASP A N 1
ATOM 3341 C CA . ASP A 1 416 ? -23.955 -9.361 -1.609 1.00 65.12 416 ASP A CA 1
ATOM 3342 C C . ASP A 1 416 ? -23.265 -10.668 -2.012 1.00 65.12 416 ASP A C 1
ATOM 3344 O O . ASP A 1 416 ? -23.083 -10.973 -3.192 1.00 65.12 416 ASP A O 1
ATOM 3348 N N . LYS A 1 417 ? -22.909 -11.475 -1.011 1.00 56.47 417 LYS A N 1
ATOM 3349 C CA . LYS A 1 417 ? -22.267 -12.781 -1.217 1.00 56.47 417 LYS A CA 1
ATOM 3350 C C . LYS A 1 417 ? -23.123 -13.753 -2.035 1.00 56.47 417 LYS A C 1
ATOM 3352 O O . LYS A 1 417 ? -22.567 -14.655 -2.652 1.00 56.47 417 LYS A O 1
ATOM 3357 N N . LYS A 1 418 ? -24.453 -13.590 -2.051 1.00 61.97 418 LYS A N 1
ATOM 3358 C CA . LYS A 1 418 ? -25.360 -14.440 -2.845 1.00 61.97 418 LYS A CA 1
ATOM 3359 C C . LYS A 1 418 ? -25.363 -14.063 -4.326 1.00 61.97 418 LYS A C 1
ATOM 3361 O O . LYS A 1 418 ? -25.873 -14.825 -5.136 1.00 61.97 418 LYS A O 1
ATOM 3366 N N . SER A 1 419 ? -24.792 -12.911 -4.669 1.00 65.81 419 SER A N 1
ATOM 3367 C CA . SER A 1 419 ? -24.680 -12.411 -6.040 1.00 65.81 419 SER A CA 1
ATOM 3368 C C . SER A 1 419 ? -23.320 -12.664 -6.688 1.00 65.81 419 SER A C 1
ATOM 3370 O O . SER A 1 419 ? -23.028 -12.080 -7.729 1.00 65.81 419 SER A O 1
ATOM 3372 N N . LEU A 1 420 ? -22.471 -13.477 -6.052 1.00 66.19 420 LEU A N 1
ATOM 3373 C CA . LEU A 1 420 ? -21.160 -13.803 -6.586 1.00 66.19 420 LEU A CA 1
ATOM 3374 C C . LEU A 1 420 ? -21.306 -14.711 -7.810 1.00 66.19 420 LEU A C 1
ATOM 3376 O O . LEU A 1 420 ? -21.730 -15.860 -7.685 1.00 66.19 420 LEU A O 1
ATOM 3380 N N . GLU A 1 421 ? -20.892 -14.215 -8.968 1.00 74.50 421 GLU A N 1
ATOM 3381 C CA . GLU A 1 421 ? -20.813 -15.001 -10.199 1.00 74.50 421 GLU A CA 1
ATOM 3382 C C . GLU A 1 421 ? -19.373 -15.028 -10.708 1.00 74.50 421 GLU A C 1
ATOM 3384 O O . GLU A 1 421 ? -18.615 -14.073 -10.532 1.00 74.50 421 GLU A O 1
ATOM 3389 N N . ILE A 1 422 ? -18.979 -16.138 -11.333 1.00 72.75 422 ILE A N 1
ATOM 3390 C CA . ILE A 1 422 ? -17.627 -16.335 -11.866 1.00 72.75 422 ILE A CA 1
ATOM 3391 C C . ILE A 1 422 ? -17.736 -16.864 -13.284 1.00 72.75 422 ILE A C 1
ATOM 3393 O O . ILE A 1 422 ? -18.507 -17.787 -13.544 1.00 72.75 422 ILE A O 1
ATOM 3397 N N . ALA A 1 423 ? -16.942 -16.298 -14.187 1.00 80.75 423 ALA A N 1
ATOM 3398 C CA . ALA A 1 423 ? -16.944 -16.658 -15.595 1.00 80.75 423 ALA A CA 1
ATOM 3399 C C . ALA A 1 423 ? -15.539 -17.012 -16.097 1.00 80.75 423 ALA A C 1
ATOM 3401 O O . ALA A 1 423 ? -14.551 -16.359 -15.755 1.00 80.75 423 ALA A O 1
ATOM 3402 N N . CYS A 1 424 ? -15.485 -18.032 -16.959 1.00 84.06 424 CYS A N 1
ATOM 3403 C CA . CYS A 1 424 ? -14.344 -18.345 -17.814 1.00 84.06 424 CYS A CA 1
ATOM 3404 C C . CYS A 1 424 ? -14.550 -17.649 -19.164 1.00 84.06 424 CYS A C 1
ATOM 3406 O O . CYS A 1 424 ? -15.421 -18.044 -19.940 1.00 84.06 424 CYS A O 1
ATOM 3408 N N . ILE A 1 425 ? -13.760 -16.628 -19.463 1.00 86.00 425 ILE A N 1
ATOM 3409 C CA . ILE A 1 425 ? -13.827 -15.898 -20.728 1.00 86.00 425 ILE A CA 1
ATOM 3410 C C . ILE A 1 425 ? -12.775 -16.484 -21.668 1.00 86.00 425 ILE A C 1
ATOM 3412 O O . ILE A 1 425 ? -11.593 -16.483 -21.344 1.00 86.00 425 ILE A O 1
ATOM 3416 N N . THR A 1 426 ? -13.202 -17.006 -22.819 1.00 87.06 426 THR A N 1
ATOM 3417 C CA . THR A 1 426 ? -12.301 -17.562 -23.852 1.00 87.06 426 THR A CA 1
ATOM 3418 C C . THR A 1 426 ? -12.541 -16.992 -25.249 1.00 87.06 426 THR A C 1
ATOM 3420 O O . THR A 1 426 ? -11.762 -17.261 -26.163 1.00 87.06 426 THR A O 1
ATOM 3423 N N . ASP A 1 427 ? -13.609 -16.208 -25.429 1.00 85.06 427 ASP A N 1
ATOM 3424 C CA . ASP A 1 427 ? -13.894 -15.507 -26.680 1.00 85.06 427 ASP A CA 1
ATOM 3425 C C . ASP A 1 427 ? -12.982 -14.271 -26.784 1.00 85.06 427 ASP A C 1
ATOM 3427 O O . ASP A 1 427 ? -13.074 -13.386 -25.924 1.00 85.06 427 ASP A O 1
ATOM 3431 N N . PRO A 1 428 ? -12.140 -14.173 -27.833 1.00 83.88 428 PRO A N 1
ATOM 3432 C CA . PRO A 1 428 ? -11.228 -13.052 -28.040 1.00 83.88 428 PRO A CA 1
ATOM 3433 C C . PRO A 1 428 ? -11.869 -11.665 -27.972 1.00 83.88 428 PRO A C 1
ATOM 3435 O O . PRO A 1 428 ? -11.183 -10.708 -27.633 1.00 83.88 428 PRO A O 1
ATOM 3438 N N . LYS A 1 429 ? -13.170 -11.535 -28.260 1.00 86.31 429 LYS A N 1
ATOM 3439 C CA . LYS A 1 429 ? -13.882 -10.247 -28.204 1.00 86.31 429 LYS A CA 1
ATOM 3440 C C . LYS A 1 429 ? -14.067 -9.702 -26.788 1.00 86.31 429 LYS A C 1
ATOM 3442 O O . LYS A 1 429 ? -14.277 -8.503 -26.632 1.00 86.31 429 LYS A O 1
ATOM 3447 N N . PHE A 1 430 ? -14.054 -10.572 -25.781 1.00 82.38 430 PHE A N 1
ATOM 3448 C CA . PHE A 1 430 ? -14.313 -10.213 -24.383 1.00 82.38 430 PHE A CA 1
ATOM 3449 C C . PHE A 1 430 ? -13.078 -10.358 -23.491 1.00 82.38 430 PHE A C 1
ATOM 3451 O O . PHE A 1 430 ? -13.157 -10.058 -22.298 1.00 82.38 430 PHE A O 1
ATOM 3458 N N . LEU A 1 431 ? -11.970 -10.833 -24.063 1.00 82.75 431 LEU A N 1
ATOM 3459 C CA . LEU A 1 431 ? -10.687 -10.936 -23.393 1.00 82.75 431 LEU A CA 1
ATOM 3460 C C . LEU A 1 431 ? -10.049 -9.555 -23.227 1.00 82.75 431 LEU A C 1
ATOM 3462 O O . LEU A 1 431 ? -10.021 -8.747 -24.151 1.00 82.75 431 LEU A O 1
ATOM 3466 N N . ASP A 1 432 ? -9.495 -9.332 -22.047 1.00 82.62 432 ASP A N 1
ATOM 3467 C CA . ASP A 1 432 ? -8.816 -8.111 -21.631 1.00 82.62 432 ASP A CA 1
ATOM 3468 C C . ASP A 1 432 ? -7.420 -8.493 -21.126 1.00 82.62 432 ASP A C 1
ATOM 3470 O O . ASP A 1 432 ? -7.153 -8.518 -19.927 1.00 82.62 432 ASP A O 1
ATOM 3474 N N . CYS A 1 433 ? -6.582 -8.965 -22.053 1.00 73.38 433 CYS A N 1
ATOM 3475 C CA . CYS A 1 433 ? -5.274 -9.565 -21.765 1.00 73.38 433 CYS A CA 1
ATOM 3476 C C . CYS A 1 433 ? -4.112 -8.554 -21.773 1.00 73.38 433 CYS A C 1
ATOM 3478 O O . CYS A 1 433 ? -2.968 -8.971 -21.965 1.00 73.38 433 CYS A O 1
ATOM 3480 N N . SER A 1 434 ? -4.411 -7.254 -21.673 1.00 57.16 434 SER A N 1
ATOM 3481 C CA . SER A 1 434 ? -3.438 -6.154 -21.775 1.00 57.16 434 SER A CA 1
ATOM 3482 C C . SER A 1 434 ? -2.654 -5.881 -20.501 1.00 57.16 434 SER A C 1
ATOM 3484 O O . SER A 1 434 ? -3.263 -5.920 -19.407 1.00 57.16 434 SER A O 1
#

Foldseek 3Di:
DPQQCDDQDPDPVSADEDPQQDQEDANARNQDQAPLRYAYHLNHAEYHNAQYAHQDPCRQDDPRHDPLSVLNHAYYHHHQYAHAEAECVHLQFDPVRLASHQHAEDAPANYAHADHDQRTAHRLNYAYYAHAQYAHAEEAEPHPNQQSHQYYHHHNYAYQAYHYDPPDPDHRNHAEYHHENYPPNHVVVVVVPDPPDDHDYDYDYPDDDDDDDDPPPQQAQPVVLVVVLLVLEAEDQAQLRDAVVSAVPQHWYQHNPFRKIKGWVVVVCVRRVPPDDDPDDDIWMKMKTPNPKDKAWDDWDKAKDQAKAWAQDQFKDKDKDKDFDQPDDDDDDDDDSPVSPDDDDDDDDDDPDPRPTPIDIDIDIAGHGWIKIKIKIWIKMKMFQIKMFIWDADNSGTPPPPPPGIDTDDIDMDIDPVGIDMDIDTPPVPDNND

Organism: Candida albicans (NCBI:txid5476)

Secondary structure (DSSP, 8-state):
------PPP-STTSSEE--TT--EEE-TTS--S-STTEE--TT--EEE-TTS----SGGG-SSS--GGG-TT--EEE--S----EE-TTSGGG-TTTGGG----EEE--SS---EE-TT----TT--EEE--SS--EEEEEE-GGGTT-SEEE--SSEEEEEEE--SSSPPP--SEEE-TTS-HHHHHHHHHS---SS---EEE----S--SS---------HHHHHHHHHTPEEESSGGG--HHHHTTS--EEEGGGTEEEEEHHHHHHHTT---PPTTPPPPEEEEE-TT-EEEEPP--EEE-S--EE--SSS-EEEEEEEEE------------GGGSSSS-------SS----EEEEEEEEE-TT-EEEEEEEEEEEEEE--EEEEE-EETTEE----STT-EEPPPEEEEEEEEEEEEEE-STTT----